Protein AF-A0A8H9GUF2-F1 (afdb_monomer)

Radius of gyration: 30.92 Å; Cα contacts (8 Å, |Δi|>4): 1050; chains: 1; bounding box: 76×95×94 Å

Secondary structure (DSSP, 8-state):
------------------------PPP------PPPP---EEEEEEEEEEEEEETTEEEEEEEE----TTPPP-EEEEEEEEEEEE-TTS-EEEEEEEEEEE-SSSPBSSEEEEE---TTS-SSSS-EEEEEEE-TT-PEEP---EEEE----SS-------TT--SSEEEE-TT---S------EE-S-B-TT-EEEEEEEEEE-S--SEEEEEEEEEEEEE-----S-EEEEEE--TBSTT-SBSEEEEEEE--SSS-EE-TT-EEEEE-TTPPP-SSTBTEEEPPP-EE-TT-EEEEEEEE-SBSBPPSSPPSEE--B---SSSEEEEEESSSSPP-STT-TTEEEEEEESS-TT---SSSSPBPPP-SSEEEEESS-TT---S-HHHHEEEEE--TT----TTSPPPPP-

Sequence (414 aa):
MTGKRWILILPALLLAACSTGQQATAPTPTSTTAPAPAASTRALGLYELSIQGSGAQASGRVTPAALRSQEIAGLTFTVTGVQVVTNGDGSRSYTAALNVTNTSGAAIGAPAIIPADIAGYTESGTYFRAGATTNQSGAPTSASGITLTQVTDSTYSMLFPVTGVSGADFAVPGGSSVTAVSAQGWRTPTLAAGATQAMSLGFTIPASNDAYRFSLVFGAFDKTPAVNHLVISQLYGAGGNAGATLTTDYVELFNPTNNVISTAGMSLQYASPAGAFTTNTGQFYSLTTASIAPGRFLLIRMPIGANGSTVTATPDQQGTLALGAANGKVALASNGTAVAGPTATNVIDFIGYGTGNNITFEGAAPAPAMSVTLADQRSPSPCTDTNNNSADLVSFTVTAGSARNSSSTPVACP

pLDDT: mean 70.02, std 26.36, range [25.67, 98.88]

Structure (mmCIF, N/CA/C/O backbone):
data_AF-A0A8H9GUF2-F1
#
_entry.id   AF-A0A8H9GUF2-F1
#
loop_
_atom_site.group_PDB
_atom_site.id
_atom_site.type_symbol
_atom_site.label_atom_id
_atom_site.label_alt_id
_atom_site.label_comp_id
_atom_site.label_asym_id
_atom_site.label_entity_id
_atom_site.label_seq_id
_atom_site.pdbx_PDB_ins_code
_atom_site.Cartn_x
_atom_site.Cartn_y
_atom_site.Cartn_z
_atom_site.occupancy
_atom_site.B_iso_or_equiv
_atom_site.auth_seq_id
_atom_site.auth_comp_id
_atom_site.auth_asym_id
_atom_site.auth_atom_id
_atom_site.pdbx_PDB_model_num
ATOM 1 N N . MET A 1 1 ? -18.208 -75.654 -40.744 1.00 39.34 1 MET A N 1
ATOM 2 C CA . MET A 1 1 ? -17.415 -75.214 -39.577 1.00 39.34 1 MET A CA 1
ATOM 3 C C . MET A 1 1 ? -17.936 -73.851 -39.146 1.00 39.34 1 MET A C 1
ATOM 5 O O . MET A 1 1 ? -18.377 -73.079 -39.983 1.00 39.34 1 MET A O 1
ATOM 9 N N . THR A 1 2 ? -18.040 -73.662 -37.840 1.00 45.12 2 THR A N 1
ATOM 10 C CA . THR A 1 2 ? -18.893 -72.727 -37.086 1.00 45.12 2 THR A CA 1
ATOM 11 C C . THR A 1 2 ? -18.781 -71.240 -37.453 1.00 45.12 2 THR A C 1
ATOM 13 O O . THR A 1 2 ? -17.718 -70.652 -37.286 1.00 45.12 2 THR A O 1
ATOM 16 N N . GLY A 1 3 ? -19.904 -70.610 -37.823 1.00 40.00 3 GLY A N 1
ATOM 17 C CA . GLY A 1 3 ? -20.055 -69.152 -37.919 1.00 40.00 3 GLY A CA 1
ATOM 18 C C . GLY A 1 3 ? -21.186 -68.661 -37.007 1.00 40.00 3 GLY A C 1
ATOM 19 O O . GLY A 1 3 ? -22.351 -68.977 -37.239 1.00 40.00 3 GLY A O 1
ATOM 20 N N . LYS A 1 4 ? -20.836 -67.935 -35.938 1.00 46.38 4 LYS A N 1
ATOM 21 C CA . LYS A 1 4 ? -21.766 -67.340 -34.959 1.00 46.38 4 LYS A CA 1
ATOM 22 C C . LYS A 1 4 ? -22.548 -66.171 -35.582 1.00 46.38 4 LYS A C 1
ATOM 24 O O . LYS A 1 4 ? -21.958 -65.307 -36.219 1.00 46.38 4 LYS A O 1
ATOM 29 N N . ARG A 1 5 ? -23.864 -66.137 -35.339 1.00 44.44 5 ARG A N 1
ATOM 30 C CA . ARG A 1 5 ? -24.819 -65.064 -35.686 1.00 44.44 5 ARG A CA 1
ATOM 31 C C . ARG A 1 5 ? -25.130 -64.194 -34.467 1.00 44.44 5 ARG A C 1
ATOM 33 O O . ARG A 1 5 ? -25.425 -64.773 -33.429 1.00 44.44 5 ARG A O 1
ATOM 40 N N . TRP A 1 6 ? -25.199 -62.873 -34.641 1.00 35.12 6 TRP A N 1
ATOM 41 C CA . TRP A 1 6 ? -25.937 -61.917 -33.787 1.00 35.12 6 TRP A CA 1
ATOM 42 C C . TRP A 1 6 ? -26.419 -60.776 -34.711 1.00 35.12 6 TRP A C 1
ATOM 44 O O . TRP A 1 6 ? -25.594 -60.077 -35.284 1.00 35.12 6 TRP A O 1
ATOM 54 N N . ILE A 1 7 ? -27.652 -60.825 -35.232 1.00 35.66 7 ILE A N 1
ATOM 55 C CA . ILE A 1 7 ? -28.887 -60.170 -34.739 1.00 35.66 7 ILE A CA 1
ATOM 56 C C . ILE A 1 7 ? -28.719 -58.647 -34.574 1.00 35.66 7 ILE A C 1
ATOM 58 O O . ILE A 1 7 ? -28.232 -58.173 -33.554 1.00 35.66 7 ILE A O 1
ATOM 62 N N . LEU A 1 8 ? -29.166 -57.898 -35.592 1.00 29.28 8 LEU A N 1
ATOM 63 C CA . LEU A 1 8 ? -29.329 -56.443 -35.580 1.00 29.28 8 LEU A CA 1
ATOM 64 C C . LEU A 1 8 ? -30.822 -56.146 -35.348 1.00 29.28 8 LEU A C 1
ATOM 66 O O . LEU A 1 8 ? -31.650 -56.477 -36.196 1.00 29.28 8 LEU A O 1
ATOM 70 N N . ILE A 1 9 ? -31.174 -55.580 -34.192 1.00 36.84 9 ILE A N 1
ATOM 71 C CA . ILE A 1 9 ? -32.544 -55.158 -33.860 1.00 36.84 9 ILE A CA 1
ATOM 72 C C . ILE A 1 9 ? -32.626 -53.645 -34.070 1.00 36.84 9 ILE A C 1
ATOM 74 O O . ILE A 1 9 ? -32.010 -52.881 -33.334 1.00 36.84 9 ILE A O 1
ATOM 78 N N . LEU A 1 10 ? -33.400 -53.222 -35.067 1.00 42.34 10 LEU A N 1
ATOM 79 C CA . LEU A 1 10 ? -33.947 -51.869 -35.170 1.00 42.34 10 LEU A CA 1
ATOM 80 C C . LEU A 1 10 ? -35.325 -51.854 -34.498 1.00 42.34 10 LEU A C 1
ATOM 82 O O . LEU A 1 10 ? -36.139 -52.725 -34.816 1.00 42.34 10 LEU A O 1
ATOM 86 N N . PRO A 1 11 ? -35.642 -50.839 -33.677 1.00 38.16 11 PRO A N 1
ATOM 87 C CA . PRO A 1 11 ? -37.032 -50.438 -33.544 1.00 38.16 11 PRO A CA 1
ATOM 88 C C . PRO A 1 11 ? -37.259 -48.945 -33.822 1.00 38.16 11 PRO A C 1
ATOM 90 O O . PRO A 1 11 ? -36.626 -48.060 -33.254 1.00 38.16 11 PRO A O 1
ATOM 93 N N . ALA A 1 12 ? -38.200 -48.747 -34.745 1.00 34.28 12 ALA A N 1
ATOM 94 C CA . ALA A 1 12 ? -39.229 -47.717 -34.855 1.00 34.28 12 ALA A CA 1
ATOM 95 C C . ALA A 1 12 ? -39.154 -46.482 -33.934 1.00 34.28 12 ALA A C 1
ATOM 97 O O . ALA A 1 12 ? -39.314 -46.560 -32.717 1.00 34.28 12 ALA A O 1
ATOM 98 N N . LEU A 1 13 ? -39.065 -45.317 -34.581 1.00 30.11 13 LEU A N 1
ATOM 99 C CA . LEU A 1 13 ? -39.275 -43.996 -34.000 1.00 30.11 13 LEU A CA 1
ATOM 1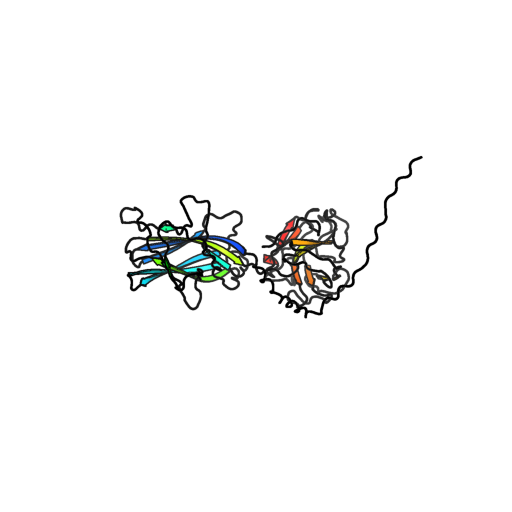00 C C . LEU A 1 13 ? -40.789 -43.732 -33.873 1.00 30.11 13 LEU A C 1
ATOM 102 O O . LEU A 1 13 ? -41.479 -43.558 -34.878 1.00 30.11 13 LEU A O 1
ATOM 106 N N . LEU A 1 14 ? -41.310 -43.724 -32.645 1.00 34.69 14 LEU A N 1
ATOM 107 C CA . LEU A 1 14 ? -42.679 -43.307 -32.333 1.00 34.69 14 LEU A CA 1
ATOM 108 C C . LEU A 1 14 ? -42.694 -41.780 -32.132 1.00 34.69 14 LEU A C 1
ATOM 110 O O . LEU A 1 14 ? -42.089 -41.275 -31.187 1.00 34.69 14 LEU A O 1
ATOM 114 N N . LEU A 1 15 ? -43.376 -41.039 -33.011 1.00 35.00 15 LEU A N 1
ATOM 115 C CA . LEU A 1 15 ? -43.678 -39.620 -32.801 1.00 35.00 15 LEU A CA 1
ATOM 116 C C . LEU A 1 15 ? -44.783 -39.496 -31.742 1.00 35.00 15 LEU A C 1
ATOM 118 O O . LEU A 1 15 ? -45.947 -39.776 -32.021 1.00 35.00 15 LEU A O 1
ATOM 122 N N . ALA A 1 16 ? -44.422 -39.044 -30.542 1.00 35.38 16 ALA A N 1
ATOM 123 C CA . ALA A 1 16 ? -45.368 -38.536 -29.558 1.00 35.38 16 ALA A CA 1
ATOM 124 C C . ALA A 1 16 ? -45.359 -37.003 -29.613 1.00 35.38 16 ALA A C 1
ATOM 126 O O . ALA A 1 16 ? -44.358 -36.359 -29.299 1.00 35.38 16 ALA A O 1
ATOM 127 N N . ALA A 1 17 ? -46.482 -36.428 -30.038 1.00 40.78 17 ALA A N 1
ATOM 128 C CA . ALA A 1 17 ? -46.759 -35.009 -29.893 1.00 40.78 17 ALA A CA 1
ATOM 129 C C . ALA A 1 17 ? -46.921 -34.678 -28.403 1.00 40.78 17 ALA A C 1
ATOM 131 O O . ALA A 1 17 ? -47.724 -35.311 -27.718 1.00 40.78 17 ALA A O 1
ATOM 132 N N . CYS A 1 18 ? -46.191 -33.674 -27.916 1.00 32.34 18 CYS A N 1
ATOM 133 C CA . CYS A 1 18 ? -46.447 -33.071 -26.614 1.00 32.34 18 CYS A CA 1
ATOM 134 C C . CYS A 1 18 ? -46.610 -31.558 -26.775 1.00 32.34 18 CYS A C 1
ATOM 136 O O . CYS A 1 18 ? -45.824 -30.883 -27.437 1.00 32.34 18 CYS A O 1
ATOM 138 N N . SER A 1 19 ? -47.709 -31.083 -26.203 1.00 36.25 19 SER A N 1
ATOM 139 C CA . SER A 1 19 ? -48.273 -29.742 -26.252 1.00 36.25 19 SER A CA 1
ATOM 140 C C . SER A 1 19 ? -47.326 -28.647 -25.768 1.00 36.25 19 SER A C 1
ATOM 142 O O . SER A 1 19 ? -46.618 -28.813 -24.776 1.00 36.25 19 SER A O 1
ATOM 144 N N . THR A 1 20 ? -47.421 -27.482 -26.406 1.00 39.22 20 THR A N 1
ATOM 145 C CA . THR A 1 20 ? -46.855 -26.205 -25.963 1.00 39.22 20 THR A CA 1
ATOM 146 C C . THR A 1 20 ? -47.461 -25.772 -24.624 1.00 39.22 20 THR A C 1
ATOM 148 O O . THR A 1 20 ? -48.470 -25.068 -24.582 1.00 39.22 20 THR A O 1
ATOM 151 N N . GLY A 1 21 ? -46.849 -26.199 -23.521 1.00 34.69 21 GLY A N 1
ATOM 152 C CA . GLY A 1 21 ? -47.001 -25.544 -22.227 1.00 34.69 21 GLY A CA 1
ATOM 153 C C . GLY A 1 21 ? -46.151 -24.278 -22.217 1.00 34.69 21 GLY A C 1
ATOM 154 O O . GLY A 1 21 ? -44.972 -24.329 -22.562 1.00 34.69 21 GLY A O 1
ATOM 155 N N . GLN A 1 22 ? -46.748 -23.139 -21.863 1.00 37.38 22 GLN A N 1
ATOM 156 C CA . GLN A 1 22 ? -46.011 -21.895 -21.670 1.00 37.38 22 GLN A CA 1
ATOM 157 C C . GLN A 1 22 ? -44.895 -22.112 -20.647 1.00 37.38 22 GLN A C 1
ATOM 159 O O . GLN A 1 22 ? -45.148 -22.348 -19.466 1.00 37.38 22 GLN A O 1
ATOM 164 N N . GLN A 1 23 ? -43.653 -22.040 -21.115 1.00 34.25 23 GLN A N 1
ATOM 165 C CA . GLN A 1 23 ? -42.491 -22.005 -20.251 1.00 34.25 23 GLN A CA 1
ATOM 166 C C . GLN A 1 23 ? -42.500 -20.641 -19.565 1.00 34.25 23 GLN A C 1
ATOM 168 O O . GLN A 1 23 ? -42.210 -19.623 -20.193 1.00 34.25 23 GLN A O 1
ATOM 173 N N . ALA A 1 24 ? -42.893 -20.615 -18.290 1.00 37.75 24 ALA A N 1
ATOM 174 C CA . ALA A 1 24 ? -42.679 -19.456 -17.443 1.00 37.75 24 ALA A CA 1
ATOM 175 C C . ALA A 1 24 ? -41.194 -19.092 -17.546 1.00 37.75 24 ALA A C 1
ATOM 177 O O . ALA A 1 24 ? -40.322 -19.897 -17.211 1.00 37.75 24 ALA A O 1
ATOM 178 N N . THR A 1 25 ? -40.908 -17.911 -18.088 1.00 36.44 25 THR A N 1
ATOM 179 C CA . THR A 1 25 ? -39.562 -17.348 -18.102 1.00 36.44 25 THR A CA 1
ATOM 180 C C . THR A 1 25 ? -39.060 -17.351 -16.670 1.00 36.44 25 THR A C 1
ATOM 182 O O . THR A 1 25 ? -39.672 -16.719 -15.805 1.00 36.44 25 THR A O 1
ATOM 185 N N . ALA A 1 26 ? -37.981 -18.095 -16.418 1.00 32.53 26 ALA A N 1
ATOM 186 C CA . ALA A 1 26 ? -37.286 -18.037 -15.145 1.00 32.53 26 ALA A CA 1
ATOM 187 C C . ALA A 1 26 ? -37.020 -16.556 -14.835 1.00 32.53 26 ALA A C 1
ATOM 189 O O . ALA A 1 26 ? -36.562 -15.842 -15.735 1.00 32.53 26 ALA A O 1
ATOM 190 N N . PRO A 1 27 ? -37.357 -16.066 -13.629 1.00 35.00 27 PRO A N 1
ATOM 191 C CA . PRO A 1 27 ? -37.075 -14.687 -13.280 1.00 35.00 27 PRO A CA 1
ATOM 192 C C . PRO A 1 27 ? -35.587 -14.445 -13.513 1.00 35.00 27 PRO A C 1
ATOM 194 O O . PRO A 1 27 ? -34.747 -15.213 -13.038 1.00 35.00 27 PRO A O 1
ATOM 197 N N . THR A 1 28 ? -35.275 -13.407 -14.290 1.00 33.94 28 THR A N 1
ATOM 198 C CA . THR A 1 28 ? -33.917 -12.887 -14.423 1.00 33.94 28 THR A CA 1
ATOM 199 C C . THR A 1 28 ? -33.347 -12.798 -13.013 1.00 33.94 28 THR A C 1
ATOM 201 O O . THR A 1 28 ? -34.001 -12.166 -12.176 1.00 33.94 28 THR A O 1
ATOM 204 N N . PRO A 1 29 ? -32.205 -13.438 -12.698 1.00 28.95 29 PRO A N 1
ATOM 205 C CA . PRO A 1 29 ? -31.601 -13.255 -11.395 1.00 28.95 29 PRO A CA 1
ATOM 206 C C . PRO A 1 29 ? -31.347 -11.758 -11.265 1.00 28.95 29 PRO A C 1
ATOM 208 O O . PRO A 1 29 ? -30.502 -11.194 -11.960 1.00 28.95 29 PRO A O 1
ATOM 211 N N . THR A 1 30 ? -32.141 -11.090 -10.428 1.00 29.34 30 THR A N 1
ATOM 212 C CA . THR A 1 30 ? -31.794 -9.771 -9.925 1.00 29.34 30 THR A CA 1
ATOM 213 C C . THR A 1 30 ? -30.392 -9.943 -9.393 1.00 29.34 30 THR A C 1
ATOM 215 O O . THR A 1 30 ? -30.192 -10.802 -8.531 1.00 29.34 30 THR A O 1
ATOM 218 N N . SER A 1 31 ? -29.425 -9.217 -9.957 1.00 32.78 31 SER A N 1
ATOM 219 C CA . SER A 1 31 ? -28.081 -9.197 -9.411 1.00 32.78 31 SER A CA 1
ATOM 220 C C . SER A 1 31 ? -28.237 -8.795 -7.953 1.00 32.78 31 SER A C 1
ATOM 222 O O . SER A 1 31 ? -28.467 -7.626 -7.640 1.00 32.78 31 SER A O 1
ATOM 224 N N . THR A 1 32 ? -28.190 -9.770 -7.051 1.00 30.00 32 THR A N 1
ATOM 225 C CA . THR A 1 32 ? -27.888 -9.503 -5.663 1.00 30.00 32 THR A CA 1
ATOM 226 C C . THR A 1 32 ? -26.489 -8.946 -5.752 1.00 30.00 32 THR A C 1
ATOM 228 O O . THR A 1 32 ? -25.543 -9.702 -5.977 1.00 30.00 32 THR A O 1
ATOM 231 N N . THR A 1 33 ? -26.378 -7.618 -5.741 1.00 31.41 33 THR A N 1
ATOM 232 C CA . THR A 1 33 ? -25.111 -6.927 -5.575 1.00 31.41 33 THR A CA 1
ATOM 233 C C . THR A 1 33 ? -24.428 -7.666 -4.443 1.00 31.41 33 THR A C 1
ATOM 235 O O . THR A 1 33 ? -24.959 -7.689 -3.329 1.00 31.41 33 THR A O 1
ATOM 238 N N . ALA A 1 34 ? -23.355 -8.396 -4.761 1.00 27.44 34 ALA A N 1
ATOM 239 C CA . ALA A 1 34 ? -22.591 -9.091 -3.744 1.00 27.44 34 ALA A CA 1
ATOM 240 C C . ALA A 1 34 ? -22.323 -8.054 -2.646 1.00 27.44 34 ALA A C 1
ATOM 242 O O . ALA A 1 34 ? -22.000 -6.910 -2.997 1.00 27.44 34 ALA A O 1
ATOM 243 N N . PRO A 1 35 ? -22.545 -8.382 -1.359 1.00 27.12 35 PRO A N 1
ATOM 244 C CA . PRO A 1 35 ? -22.293 -7.433 -0.288 1.00 27.12 35 PRO A CA 1
ATOM 245 C C . PRO A 1 35 ? -20.912 -6.828 -0.525 1.00 27.12 35 PRO A C 1
ATOM 247 O O . PRO A 1 35 ? -19.965 -7.577 -0.779 1.00 27.12 35 PRO A O 1
ATOM 250 N N . ALA A 1 36 ? -20.816 -5.495 -0.530 1.00 30.39 36 ALA A N 1
ATOM 251 C CA . ALA A 1 36 ? -19.528 -4.826 -0.660 1.00 30.39 36 ALA A CA 1
ATOM 252 C C . ALA A 1 36 ? -18.542 -5.506 0.309 1.00 30.39 36 ALA A C 1
ATOM 254 O O . ALA A 1 36 ? -18.935 -5.738 1.461 1.00 30.39 36 ALA A O 1
ATOM 255 N N . PRO A 1 37 ? -17.329 -5.886 -0.139 1.00 35.22 37 PRO A N 1
ATOM 256 C CA . PRO A 1 37 ? -16.415 -6.648 0.694 1.00 35.22 37 PRO A CA 1
ATOM 257 C C . PRO A 1 37 ? -16.251 -5.955 2.046 1.00 35.22 37 PRO A C 1
ATOM 259 O O . PRO A 1 37 ? -16.090 -4.731 2.128 1.00 35.22 37 PRO A O 1
ATOM 262 N N . ALA A 1 38 ? -16.370 -6.732 3.121 1.00 33.88 38 ALA A N 1
ATOM 263 C CA . ALA A 1 38 ? -16.112 -6.233 4.457 1.00 33.88 38 ALA A CA 1
ATOM 264 C C . ALA A 1 38 ? -14.649 -5.787 4.484 1.00 33.88 38 ALA A C 1
ATOM 266 O O . ALA A 1 38 ? -13.768 -6.618 4.337 1.00 33.88 38 ALA A O 1
ATOM 267 N N . ALA A 1 39 ? -14.393 -4.479 4.557 1.00 37.12 39 ALA A N 1
ATOM 268 C CA . ALA A 1 39 ? -13.012 -4.019 4.497 1.00 37.12 39 ALA A CA 1
ATOM 269 C C . ALA A 1 39 ? -12.177 -4.608 5.643 1.00 37.12 39 ALA A C 1
ATOM 271 O O . ALA A 1 39 ? -12.677 -4.711 6.770 1.00 37.12 39 ALA A O 1
ATOM 272 N N . SER A 1 40 ? -10.926 -4.937 5.318 1.00 41.59 40 SER A N 1
ATOM 273 C CA . SER A 1 40 ? -9.890 -5.418 6.226 1.00 41.59 40 SER A CA 1
ATOM 274 C C . SER A 1 40 ? -9.897 -4.685 7.567 1.00 41.59 40 SER A C 1
ATOM 276 O O . SER A 1 40 ? -9.898 -3.450 7.619 1.00 41.59 40 SER A O 1
ATOM 278 N N . THR A 1 41 ? -9.876 -5.454 8.656 1.00 44.75 41 THR A N 1
ATOM 279 C CA . THR A 1 41 ? -9.704 -4.941 10.017 1.00 44.75 41 THR A CA 1
ATOM 280 C C . THR A 1 41 ? -8.283 -5.198 10.503 1.00 44.75 41 THR A C 1
ATOM 282 O O . THR A 1 41 ? -7.913 -6.355 10.707 1.00 44.75 41 THR A O 1
ATOM 285 N N . ARG A 1 42 ? -7.495 -4.147 10.743 1.00 53.28 42 ARG A N 1
ATOM 286 C CA . ARG A 1 42 ? -6.189 -4.258 11.412 1.00 53.28 42 ARG A CA 1
ATOM 287 C C . ARG A 1 42 ? -6.369 -4.063 12.919 1.00 53.28 42 ARG A C 1
ATOM 289 O O . ARG A 1 42 ? -7.145 -3.219 13.351 1.00 53.28 42 ARG A O 1
ATOM 296 N N . ALA A 1 43 ? -5.686 -4.872 13.731 1.00 54.09 43 ALA A N 1
ATOM 297 C CA . ALA A 1 43 ? -5.734 -4.769 15.190 1.00 54.09 43 ALA A CA 1
ATOM 298 C C . ALA A 1 43 ? -4.772 -3.677 15.690 1.00 54.09 43 ALA A C 1
ATOM 300 O O . ALA A 1 43 ? -3.570 -3.722 15.427 1.00 54.09 43 ALA A O 1
ATOM 301 N N . LEU A 1 44 ? -5.307 -2.709 16.431 1.00 55.53 44 LEU A N 1
ATOM 302 C CA . LEU A 1 44 ? -4.584 -1.579 17.029 1.00 55.53 44 LEU A CA 1
ATOM 303 C C . LEU A 1 44 ? -4.186 -1.824 18.494 1.00 55.53 44 LEU A C 1
ATOM 305 O O . LEU A 1 44 ? -3.611 -0.948 19.137 1.00 55.53 44 LEU A O 1
ATOM 309 N N . GLY A 1 45 ? -4.543 -2.984 19.042 1.00 58.88 45 GLY A N 1
ATOM 310 C CA . GLY A 1 45 ? -4.184 -3.392 20.395 1.00 58.88 45 GLY A CA 1
ATOM 311 C C . GLY A 1 45 ? -5.368 -3.769 21.268 1.00 58.88 45 GLY A C 1
ATOM 312 O O . GLY A 1 45 ? -6.534 -3.526 20.941 1.00 58.88 45 GLY A O 1
ATOM 313 N N . LEU A 1 46 ? -5.025 -4.364 22.403 1.00 59.09 46 LEU A N 1
ATOM 314 C CA . LEU A 1 46 ? -5.948 -4.771 23.445 1.00 59.09 46 LEU A CA 1
ATOM 315 C C . LEU A 1 46 ? -5.796 -3.867 24.671 1.00 59.09 46 LEU A C 1
ATOM 317 O O . LEU A 1 46 ? -4.686 -3.592 25.132 1.00 59.09 46 LEU A O 1
ATOM 321 N N . TYR A 1 47 ? -6.922 -3.432 25.222 1.00 69.62 47 TYR A N 1
ATOM 322 C CA . TYR A 1 47 ? -6.972 -2.469 26.314 1.00 69.62 47 TYR A CA 1
ATOM 323 C C . TYR A 1 47 ? -7.927 -2.937 27.409 1.00 69.62 47 TYR A C 1
ATOM 325 O O . TYR A 1 47 ? -8.902 -3.639 27.146 1.00 69.62 47 TYR A O 1
ATOM 333 N N . GLU A 1 48 ? -7.659 -2.516 28.640 1.00 72.25 48 GLU A N 1
ATOM 334 C CA . GLU A 1 48 ? -8.525 -2.715 29.797 1.00 72.25 48 GLU A CA 1
ATOM 335 C C . GLU A 1 48 ? -8.918 -1.354 30.378 1.00 72.25 48 GLU A C 1
ATOM 337 O O . GLU A 1 48 ? -8.059 -0.588 30.815 1.00 72.25 48 GLU A O 1
ATOM 342 N N . LEU A 1 49 ? -10.216 -1.048 30.393 1.00 72.88 49 LEU A N 1
ATOM 343 C CA . LEU A 1 49 ? -10.778 0.052 31.172 1.00 72.88 49 LEU A CA 1
ATOM 344 C C . LEU A 1 49 ? -11.094 -0.453 32.577 1.00 72.88 49 LEU A C 1
ATOM 346 O O . LEU A 1 49 ? -11.994 -1.269 32.732 1.00 72.88 49 LEU A O 1
ATOM 350 N N . SER A 1 50 ? -10.422 0.097 33.585 1.00 72.19 50 SER A N 1
ATOM 351 C CA . SER A 1 50 ? -10.719 -0.110 35.001 1.00 72.19 50 SER A CA 1
ATOM 352 C C . SER A 1 50 ? -11.404 1.124 35.584 1.00 72.19 50 SER A C 1
ATOM 354 O O . SER A 1 50 ? -10.834 2.214 35.559 1.00 72.19 50 SER A O 1
ATOM 356 N N . ILE A 1 51 ? -12.578 0.963 36.187 1.00 67.56 51 ILE A N 1
ATOM 357 C CA . ILE A 1 51 ? -13.286 1.995 36.951 1.00 67.56 51 ILE A CA 1
ATOM 358 C C . ILE A 1 51 ? -13.433 1.537 38.389 1.00 67.56 51 ILE A C 1
ATOM 360 O O . ILE A 1 51 ? -13.748 0.385 38.655 1.00 67.56 51 ILE A O 1
ATOM 364 N N . GLN A 1 52 ? -13.174 2.433 39.328 1.00 68.88 52 GLN A N 1
ATOM 365 C CA . GLN A 1 52 ? -13.238 2.135 40.747 1.00 68.88 52 GLN A CA 1
ATOM 366 C C . GLN A 1 52 ? -13.824 3.304 41.521 1.00 68.88 52 GLN A C 1
ATOM 368 O O . GLN A 1 52 ? -13.587 4.467 41.177 1.00 68.88 52 GLN A O 1
ATOM 373 N N . GLY A 1 53 ? -14.536 3.000 42.597 1.00 66.56 53 GLY A N 1
ATOM 374 C CA . GLY A 1 53 ? -15.109 4.032 43.442 1.00 66.56 53 GLY A CA 1
ATOM 375 C C . GLY A 1 53 ? -15.899 3.495 44.622 1.00 66.56 53 GLY A C 1
ATOM 376 O O . GLY A 1 53 ? -15.919 2.297 44.894 1.00 66.56 53 GLY A O 1
ATOM 377 N N . SER A 1 54 ? -16.547 4.415 45.326 1.00 63.09 54 SER A N 1
ATOM 378 C CA . SER A 1 54 ? -17.477 4.141 46.418 1.00 63.09 54 SER A CA 1
ATOM 379 C C . SER A 1 54 ? -18.557 5.221 46.422 1.00 63.09 54 SER A C 1
ATOM 381 O O . SER A 1 54 ? -18.284 6.402 46.190 1.00 63.09 54 SER A O 1
ATOM 383 N N . GLY A 1 55 ? -19.816 4.841 46.643 1.00 61.47 55 GLY A N 1
ATOM 384 C CA . GLY A 1 55 ? -20.902 5.821 46.592 1.00 61.47 55 GLY A CA 1
ATOM 385 C C . GLY A 1 55 ? -21.017 6.509 45.217 1.00 61.47 55 GLY A C 1
ATOM 386 O O . GLY A 1 55 ? -20.966 5.864 44.167 1.00 61.47 55 GLY A O 1
ATOM 387 N N . ALA A 1 56 ? -21.142 7.840 45.239 1.00 62.16 56 ALA A N 1
ATOM 388 C CA . ALA A 1 56 ? -21.169 8.705 44.053 1.00 62.16 56 ALA A CA 1
ATOM 389 C C . ALA A 1 56 ? -19.770 9.108 43.534 1.00 62.16 56 ALA A C 1
ATOM 391 O O . ALA A 1 56 ? -19.667 9.832 42.548 1.00 62.16 56 ALA A O 1
ATOM 392 N N . GLN A 1 57 ? -18.692 8.679 44.197 1.00 66.56 57 GLN A N 1
ATOM 393 C CA . GLN A 1 57 ? -17.317 8.984 43.797 1.00 66.56 57 GLN A CA 1
ATOM 394 C C . GLN A 1 57 ? -16.792 7.848 42.910 1.00 66.56 57 GLN A C 1
ATOM 396 O O . GLN A 1 57 ? -16.851 6.682 43.307 1.00 66.56 57 GLN A O 1
ATOM 401 N N . ALA A 1 58 ? -16.279 8.178 41.722 1.00 68.38 58 ALA A N 1
ATOM 402 C CA . ALA A 1 58 ? -15.723 7.219 40.767 1.00 68.38 58 ALA A CA 1
ATOM 403 C C . ALA A 1 58 ? -14.481 7.782 40.067 1.00 68.38 58 ALA A C 1
ATOM 405 O O . ALA A 1 58 ? -14.378 8.977 39.804 1.00 68.38 58 ALA A O 1
ATOM 406 N N . SER A 1 59 ? -13.548 6.900 39.727 1.00 75.25 59 SER A N 1
ATOM 407 C CA . SER A 1 59 ? -12.359 7.198 38.925 1.00 75.25 59 SER A CA 1
ATOM 408 C C . SER A 1 59 ? -12.143 6.087 37.909 1.00 75.25 59 SER A C 1
ATOM 410 O O . SER A 1 59 ? -12.488 4.938 38.177 1.00 75.25 59 SER A O 1
ATOM 412 N N . GLY A 1 60 ? -11.578 6.415 36.748 1.00 73.81 60 GLY A N 1
ATOM 413 C CA . GLY A 1 60 ? -11.316 5.452 35.684 1.00 73.81 60 GLY A CA 1
ATOM 414 C C . GLY A 1 60 ? -9.890 5.549 35.163 1.00 73.81 60 GLY A C 1
ATOM 415 O O . GLY A 1 60 ? -9.271 6.610 35.205 1.00 73.81 60 GLY A O 1
ATOM 416 N N . ARG A 1 61 ? -9.372 4.439 34.648 1.00 77.62 61 ARG A N 1
ATOM 417 C CA . ARG A 1 61 ? -8.092 4.364 33.944 1.00 77.62 61 ARG A CA 1
ATOM 418 C C . ARG A 1 61 ? -8.187 3.331 32.833 1.00 77.62 61 ARG A C 1
ATOM 420 O O . ARG A 1 61 ? -8.764 2.272 33.043 1.00 77.62 61 ARG A O 1
ATOM 427 N N . VAL A 1 62 ? -7.566 3.611 31.691 1.00 75.38 62 VAL A N 1
ATOM 428 C CA . VAL A 1 62 ? -7.339 2.607 30.646 1.00 75.38 62 VAL A CA 1
ATOM 429 C C . VAL A 1 62 ? -5.871 2.198 30.649 1.00 75.38 62 VAL A C 1
ATOM 431 O O . VAL A 1 62 ? -4.984 3.051 30.726 1.00 75.38 62 VAL A O 1
ATOM 434 N N . THR A 1 63 ? -5.610 0.899 30.579 1.00 75.88 63 THR A N 1
ATOM 435 C CA . THR A 1 63 ? -4.266 0.328 30.449 1.00 75.88 63 THR A CA 1
ATOM 436 C C . THR A 1 63 ? -4.174 -0.583 29.237 1.00 75.88 63 THR A C 1
ATOM 438 O O . THR A 1 63 ? -5.132 -1.305 28.972 1.00 75.88 63 THR A O 1
ATOM 441 N N . PRO A 1 64 ? -3.035 -0.613 28.523 1.00 62.25 64 PRO A N 1
ATOM 442 C CA . PRO A 1 64 ? -2.758 -1.701 27.593 1.00 62.25 64 PRO A CA 1
ATOM 443 C C . PRO A 1 64 ? -2.824 -3.042 28.335 1.00 62.25 64 PRO A C 1
ATOM 445 O O . PRO A 1 64 ? -2.249 -3.175 29.419 1.00 62.25 64 PRO A O 1
ATOM 448 N N . ALA A 1 65 ? -3.533 -4.012 27.767 1.00 60.12 65 ALA A N 1
ATOM 449 C CA . ALA A 1 65 ? -3.489 -5.397 28.219 1.00 60.12 65 ALA A CA 1
ATOM 450 C C . ALA A 1 65 ? -2.258 -6.101 27.614 1.00 60.12 65 ALA A C 1
ATOM 452 O O . ALA A 1 65 ? -1.521 -5.507 26.824 1.00 60.12 65 ALA A O 1
ATOM 453 N N . ALA A 1 66 ? -1.991 -7.354 27.998 1.00 54.19 66 ALA A N 1
ATOM 454 C CA . ALA A 1 66 ? -0.875 -8.116 27.434 1.00 54.19 66 ALA A CA 1
ATOM 455 C C . ALA A 1 66 ? -1.016 -8.216 25.902 1.00 54.19 66 ALA A C 1
ATOM 457 O O . ALA A 1 66 ? -1.928 -8.877 25.406 1.00 54.19 66 ALA A O 1
ATOM 458 N N . LEU A 1 67 ? -0.122 -7.535 25.178 1.00 44.12 67 LEU A N 1
ATOM 459 C CA . LEU A 1 67 ? -0.176 -7.425 23.722 1.00 44.12 67 LEU A CA 1
ATOM 460 C C . LEU A 1 67 ? 0.211 -8.746 23.048 1.00 44.12 67 LEU A C 1
ATOM 462 O O . LEU A 1 67 ? 1.141 -9.433 23.483 1.00 44.12 67 LEU A O 1
ATOM 466 N N . ARG A 1 68 ? -0.456 -9.082 21.941 1.00 44.78 68 ARG A N 1
ATOM 467 C CA . ARG A 1 68 ? -0.005 -10.156 21.034 1.00 44.78 68 ARG A CA 1
ATOM 468 C C . ARG A 1 68 ? 1.056 -9.633 20.063 1.00 44.78 68 ARG A C 1
ATOM 470 O O . ARG A 1 68 ? 1.089 -8.452 19.746 1.00 44.78 68 ARG A O 1
ATOM 477 N N . SER A 1 69 ? 1.865 -10.527 19.489 1.00 33.03 69 SER A N 1
ATOM 478 C CA . SER A 1 69 ? 2.900 -10.171 18.497 1.00 33.03 69 SER A CA 1
ATOM 479 C C . SER A 1 69 ? 2.365 -9.554 17.192 1.00 33.03 69 SER A C 1
ATOM 481 O O . SER A 1 69 ? 3.156 -9.126 16.360 1.00 33.03 69 SER A O 1
ATOM 483 N N . GLN A 1 70 ? 1.044 -9.550 16.986 1.00 36.31 70 GLN A N 1
ATOM 484 C CA . GLN A 1 70 ? 0.355 -9.000 15.810 1.00 36.31 70 GLN A CA 1
ATOM 485 C C . GLN A 1 70 ? -0.367 -7.669 16.098 1.00 36.31 70 GLN A C 1
ATOM 487 O O . GLN A 1 70 ? -0.913 -7.068 15.178 1.00 36.31 70 GLN A O 1
ATOM 492 N N . GLU A 1 71 ? -0.398 -7.214 17.354 1.00 43.62 71 GLU A N 1
ATOM 493 C CA . GLU A 1 71 ? -1.048 -5.964 17.755 1.00 43.62 71 GLU A CA 1
ATOM 494 C C . GLU A 1 71 ? -0.067 -4.792 17.648 1.00 43.62 71 GLU A C 1
ATOM 496 O O . GLU A 1 71 ? 1.029 -4.832 18.207 1.00 43.62 71 GLU A O 1
ATOM 501 N N . ILE A 1 72 ? -0.455 -3.739 16.927 1.00 50.94 72 ILE A N 1
ATOM 502 C CA . ILE A 1 72 ? 0.380 -2.548 16.726 1.00 50.94 72 ILE A CA 1
ATOM 503 C C . ILE A 1 72 ? -0.078 -1.459 17.692 1.00 50.94 72 ILE A C 1
ATOM 505 O O . ILE A 1 72 ? -1.246 -1.091 17.675 1.00 50.94 72 ILE A O 1
ATOM 509 N N . ALA A 1 73 ? 0.832 -0.892 18.489 1.00 57.19 73 ALA A N 1
ATOM 510 C CA . ALA A 1 73 ? 0.518 0.266 19.325 1.00 57.19 73 ALA A CA 1
ATOM 511 C C . ALA A 1 73 ? 0.138 1.472 18.445 1.00 57.19 73 ALA A C 1
ATOM 513 O O . ALA A 1 73 ? 0.950 1.939 17.649 1.00 57.19 73 ALA A O 1
ATOM 514 N N . GLY A 1 74 ? -1.089 1.984 18.582 1.00 65.31 74 GLY A N 1
ATOM 515 C CA . GLY A 1 74 ? -1.555 3.094 17.739 1.00 65.31 74 GLY A CA 1
ATOM 516 C C . GLY A 1 74 ? -2.521 4.078 18.388 1.00 65.31 74 GLY A C 1
ATOM 517 O O . GLY A 1 74 ? -2.684 5.182 17.872 1.00 65.31 74 GLY A O 1
ATOM 518 N N . LEU A 1 75 ? -3.123 3.718 19.522 1.00 74.38 75 LEU A N 1
ATOM 519 C CA . LEU A 1 75 ? -4.029 4.585 20.269 1.00 74.38 75 LEU A CA 1
ATOM 520 C C . LEU A 1 75 ? -3.582 4.721 21.724 1.00 74.38 75 LEU A C 1
ATOM 522 O O . LEU A 1 75 ? -3.179 3.742 22.362 1.00 74.38 75 LEU A O 1
ATOM 526 N N . THR A 1 76 ? -3.734 5.923 22.269 1.00 83.31 76 THR A N 1
ATOM 527 C CA . THR A 1 76 ? -3.711 6.166 23.711 1.00 83.31 76 THR A CA 1
ATOM 528 C C . THR A 1 76 ? -5.092 6.597 24.180 1.00 83.31 76 THR A C 1
ATOM 530 O O . THR A 1 76 ? -5.815 7.309 23.486 1.00 83.31 76 THR A O 1
ATOM 533 N N . PHE A 1 77 ? -5.471 6.137 25.370 1.00 82.62 77 PHE A N 1
ATOM 534 C CA . PHE A 1 77 ? -6.766 6.412 25.978 1.00 82.62 77 PHE A CA 1
ATOM 535 C C . PHE A 1 77 ? -6.542 7.158 27.288 1.00 82.62 77 PHE A C 1
ATOM 537 O O . PHE A 1 77 ? -5.877 6.649 28.191 1.00 82.62 77 PHE A O 1
ATOM 544 N N . THR A 1 78 ? -7.110 8.353 27.402 1.00 85.19 78 THR A N 1
ATOM 545 C CA . THR A 1 78 ? -7.031 9.180 28.610 1.00 85.19 78 THR A CA 1
ATOM 546 C C . THR A 1 78 ? -8.428 9.382 29.167 1.00 85.19 78 THR A C 1
ATOM 548 O O . THR A 1 78 ? -9.251 10.014 28.516 1.00 85.19 78 THR A O 1
ATOM 551 N N . VAL A 1 79 ? -8.708 8.875 30.368 1.00 84.19 79 VAL A N 1
ATOM 552 C CA . VAL A 1 79 ? -9.991 9.125 31.043 1.00 84.19 79 VAL A CA 1
ATOM 553 C C . VAL A 1 79 ? -10.016 10.576 31.522 1.00 84.19 79 VAL A C 1
ATOM 555 O O . VAL A 1 79 ? -9.165 10.981 32.310 1.00 84.19 79 VAL A O 1
ATOM 558 N N . THR A 1 80 ? -10.972 11.362 31.032 1.00 83.06 80 THR A N 1
ATOM 559 C CA . THR A 1 80 ? -11.124 12.790 31.360 1.00 83.06 80 THR A CA 1
ATOM 560 C C . THR A 1 80 ? -12.124 13.027 32.489 1.00 83.06 80 THR A C 1
ATOM 562 O O . THR A 1 80 ? -12.068 14.056 33.157 1.00 83.06 80 THR A O 1
ATOM 565 N N . GLY A 1 81 ? -13.003 12.059 32.751 1.00 82.31 81 GLY A N 1
ATOM 566 C CA . GLY A 1 81 ? -13.911 12.074 33.890 1.00 82.31 81 GLY A CA 1
ATOM 567 C C . GLY A 1 81 ? -14.769 10.817 33.949 1.00 82.31 81 GLY A C 1
ATOM 568 O O . GLY A 1 81 ? -14.916 10.113 32.955 1.00 82.31 81 GLY A O 1
ATOM 569 N N . VAL A 1 82 ? -15.347 10.539 35.115 1.00 75.88 82 VAL A N 1
ATOM 570 C CA . VAL A 1 82 ? -16.381 9.511 35.278 1.00 75.88 82 VAL A CA 1
ATOM 571 C C . VAL A 1 82 ? -17.592 10.169 35.921 1.00 75.88 82 VAL A C 1
ATOM 573 O O . VAL A 1 82 ? -17.503 10.679 37.035 1.00 75.88 82 VAL A O 1
ATOM 576 N N . GLN A 1 83 ? -18.706 10.195 35.200 1.00 79.00 83 GLN A N 1
ATOM 577 C CA . GLN A 1 83 ? -19.991 10.663 35.705 1.00 79.00 83 GLN A CA 1
ATOM 578 C C . GLN A 1 83 ? -20.733 9.507 36.364 1.00 79.00 83 GLN A C 1
ATOM 580 O O . GLN A 1 83 ? -20.662 8.379 35.882 1.00 79.00 83 GLN A O 1
ATOM 585 N N . VAL A 1 84 ? -21.446 9.796 37.452 1.00 74.50 84 VAL A N 1
ATOM 586 C CA . VAL A 1 84 ? -22.257 8.820 38.186 1.00 74.50 84 VAL A CA 1
ATOM 587 C C . VAL A 1 84 ? -23.663 9.376 38.341 1.00 74.50 84 VAL A C 1
ATOM 589 O O . VAL A 1 84 ? -23.845 10.453 38.906 1.00 74.50 84 VAL A O 1
ATOM 592 N N . VAL A 1 85 ? -24.661 8.639 37.867 1.00 75.38 85 VAL A N 1
ATOM 593 C CA . VAL A 1 85 ? -26.080 8.975 38.004 1.00 75.38 85 VAL A CA 1
ATOM 594 C C . VAL A 1 85 ? -26.747 7.890 38.832 1.00 75.38 85 VAL A C 1
ATOM 596 O O . VAL A 1 85 ? -26.604 6.711 38.533 1.00 75.38 85 VAL A O 1
ATOM 599 N N . THR A 1 86 ? -27.465 8.275 39.886 1.00 74.75 86 THR A N 1
ATOM 600 C CA . THR A 1 86 ? -28.327 7.336 40.619 1.00 74.75 86 THR A CA 1
ATOM 601 C C . THR A 1 86 ? -29.697 7.328 39.955 1.00 74.75 86 THR A C 1
ATOM 603 O O . THR A 1 86 ? -30.332 8.375 39.834 1.00 74.75 86 THR A O 1
ATOM 606 N N . ASN A 1 87 ? -30.127 6.158 39.502 1.00 72.25 87 ASN A N 1
ATOM 607 C CA . ASN A 1 87 ? -31.398 5.946 38.829 1.00 72.25 87 ASN A CA 1
ATOM 608 C C . ASN A 1 87 ? -32.541 5.848 39.855 1.00 72.25 87 ASN A C 1
ATOM 610 O O . ASN A 1 87 ? -32.317 5.641 41.050 1.00 72.25 87 ASN A O 1
ATOM 614 N N . GLY A 1 88 ? -33.786 5.987 39.393 1.00 70.06 88 GLY A N 1
ATOM 615 C CA . GLY A 1 88 ? -34.973 5.972 40.262 1.00 70.06 88 GLY A CA 1
ATOM 616 C C . GLY A 1 88 ? -35.208 4.652 41.011 1.00 70.06 88 GLY A C 1
ATOM 617 O O . GLY A 1 88 ? -35.902 4.646 42.022 1.00 70.06 88 GLY A O 1
ATOM 618 N N . ASP A 1 89 ? -34.606 3.555 40.548 1.00 66.56 89 ASP A N 1
ATOM 619 C CA . ASP A 1 89 ? -34.623 2.227 41.178 1.00 66.56 89 ASP A CA 1
ATOM 620 C C . ASP A 1 89 ? -33.457 2.003 42.167 1.00 66.56 89 ASP A C 1
ATOM 622 O O . ASP A 1 89 ? -33.297 0.916 42.720 1.00 66.56 89 ASP A O 1
ATOM 626 N N . GLY A 1 90 ? -32.630 3.030 42.392 1.00 64.81 90 GLY A N 1
ATOM 627 C CA . GLY A 1 90 ? -31.448 2.985 43.249 1.00 64.81 90 GLY A CA 1
ATOM 628 C C . GLY A 1 90 ? -30.186 2.448 42.570 1.00 64.81 90 GLY A C 1
ATOM 629 O O . GLY A 1 90 ? -29.111 2.549 43.165 1.00 64.81 90 GLY A O 1
ATOM 630 N N . SER A 1 91 ? -30.274 1.906 41.351 1.00 64.12 91 SER A N 1
ATOM 631 C CA . SER A 1 91 ? -29.097 1.523 40.563 1.00 64.12 91 SER A CA 1
ATOM 632 C C . SER A 1 91 ? -28.253 2.751 40.203 1.00 64.12 91 SER A C 1
ATOM 634 O O . SER A 1 91 ? -28.707 3.895 40.297 1.00 64.12 91 SER A O 1
ATOM 636 N N . ARG A 1 92 ? -26.989 2.543 39.833 1.00 64.94 92 ARG A N 1
ATOM 637 C CA . ARG A 1 92 ? -26.072 3.624 39.458 1.00 64.94 92 ARG A CA 1
ATOM 638 C C . ARG A 1 92 ? -25.508 3.424 38.067 1.00 64.94 92 ARG A C 1
ATOM 640 O O . ARG A 1 92 ? -24.827 2.432 37.824 1.00 64.94 92 ARG A O 1
ATOM 647 N N . SER A 1 93 ? -25.741 4.403 37.204 1.00 69.75 93 SER A N 1
ATOM 648 C CA . SER A 1 93 ? -25.167 4.510 35.865 1.00 69.75 93 SER A CA 1
ATOM 649 C C . SER A 1 93 ? -23.842 5.265 35.934 1.00 69.75 93 SER A C 1
ATOM 651 O O . SER A 1 93 ? -23.779 6.379 36.453 1.00 69.75 93 SER A O 1
ATOM 653 N N . TYR A 1 94 ? -22.789 4.675 35.393 1.00 68.12 94 TYR A N 1
ATOM 654 C CA . TYR A 1 94 ? -21.455 5.245 35.283 1.00 68.12 94 TYR A CA 1
ATOM 655 C C . TYR A 1 94 ? -21.156 5.551 33.829 1.00 68.12 94 TYR A C 1
ATOM 657 O O . TYR A 1 94 ? -21.315 4.675 32.984 1.00 68.12 94 TYR A O 1
ATOM 665 N N . THR A 1 95 ? -20.647 6.748 33.554 1.00 71.50 95 THR A N 1
ATOM 666 C CA . THR A 1 95 ? -20.201 7.154 32.219 1.00 71.50 95 THR A CA 1
ATOM 667 C C . THR A 1 95 ? -18.773 7.666 32.301 1.00 71.50 95 THR A C 1
ATOM 669 O O . THR A 1 95 ? -18.532 8.766 32.795 1.00 71.50 95 THR A O 1
ATOM 672 N N . ALA A 1 96 ? -17.809 6.883 31.824 1.00 72.38 96 ALA A N 1
ATOM 673 C CA . ALA A 1 96 ? -16.432 7.334 31.677 1.00 72.38 96 ALA A CA 1
ATOM 674 C C . ALA A 1 96 ? -16.266 8.089 30.359 1.00 72.38 96 ALA A C 1
ATOM 676 O O . ALA A 1 96 ? -16.454 7.508 29.296 1.00 72.38 96 ALA A O 1
ATOM 677 N N . ALA A 1 97 ? -15.885 9.359 30.434 1.00 78.88 97 ALA A N 1
ATOM 678 C CA . ALA A 1 97 ? -15.436 10.140 29.293 1.00 78.88 97 ALA A CA 1
ATOM 679 C C . ALA A 1 97 ? -13.948 9.862 29.047 1.00 78.88 97 ALA A C 1
ATOM 681 O O . ALA A 1 97 ? -13.144 9.843 29.985 1.00 78.88 97 ALA A O 1
ATOM 682 N N . LEU A 1 98 ? -13.574 9.639 27.791 1.00 78.94 98 LEU A N 1
ATOM 683 C CA . LEU A 1 98 ? -12.204 9.376 27.378 1.00 78.94 98 LEU A CA 1
ATOM 684 C C . LEU A 1 98 ? -11.823 10.238 26.180 1.00 78.94 98 LEU A C 1
ATOM 686 O O . LEU A 1 98 ? -12.625 10.474 25.285 1.00 78.94 98 LEU A O 1
ATOM 690 N N . ASN A 1 99 ? -10.560 10.632 26.138 1.00 83.69 99 ASN A N 1
ATOM 691 C CA . ASN A 1 99 ? -9.896 11.111 24.940 1.00 83.69 99 ASN A CA 1
ATOM 692 C C . ASN A 1 99 ? -9.104 9.956 24.328 1.00 83.69 99 ASN A C 1
ATOM 694 O O . ASN A 1 99 ? -8.254 9.364 24.997 1.00 83.69 99 ASN A O 1
ATOM 698 N N . VAL A 1 100 ? -9.383 9.653 23.065 1.00 81.94 100 VAL A N 1
ATOM 699 C CA . VAL A 1 100 ? -8.644 8.691 22.246 1.00 81.94 100 VAL A CA 1
ATOM 700 C C . VAL A 1 100 ? -7.713 9.466 21.334 1.00 81.94 100 VAL A C 1
ATOM 702 O O . VAL A 1 100 ? -8.180 10.203 20.467 1.00 81.94 100 VAL A O 1
ATOM 705 N N . THR A 1 101 ? -6.409 9.306 21.510 1.00 82.50 101 THR A N 1
ATOM 706 C CA . THR A 1 101 ? -5.404 9.976 20.682 1.00 82.50 101 THR A CA 1
ATOM 707 C C . THR A 1 101 ? -4.725 8.967 19.772 1.00 82.50 101 THR A C 1
ATOM 709 O O . THR A 1 101 ? -4.269 7.918 20.224 1.00 82.50 101 THR A O 1
ATOM 712 N N . ASN A 1 102 ? -4.627 9.293 18.485 1.00 82.12 102 ASN A N 1
ATOM 713 C CA . ASN A 1 102 ? -3.869 8.495 17.533 1.00 82.12 102 ASN A CA 1
ATOM 714 C C . ASN A 1 102 ? -2.373 8.803 17.649 1.00 82.12 102 ASN A C 1
ATOM 716 O O . ASN A 1 102 ? -1.911 9.866 17.237 1.00 82.12 102 ASN A O 1
ATOM 720 N N . THR A 1 103 ? -1.614 7.846 18.172 1.00 80.19 103 THR A N 1
ATOM 721 C CA . THR A 1 103 ? -0.156 7.929 18.328 1.00 80.19 103 THR A CA 1
ATOM 722 C C . THR A 1 103 ? 0.598 7.050 17.333 1.00 80.19 103 THR A C 1
ATOM 724 O O . THR A 1 103 ? 1.809 6.905 17.458 1.00 80.19 103 THR A O 1
ATOM 727 N N . SER A 1 104 ? -0.090 6.452 16.355 1.00 69.06 104 SER A N 1
ATOM 728 C CA . SER A 1 104 ? 0.518 5.527 15.384 1.00 69.06 104 SER A CA 1
ATOM 729 C C . SER A 1 104 ? 1.436 6.205 14.359 1.00 69.06 104 SER A C 1
ATOM 731 O O . SER A 1 104 ? 2.179 5.527 13.660 1.00 69.06 104 SER A O 1
ATOM 733 N N . GLY A 1 105 ? 1.369 7.534 14.232 1.00 67.50 105 GLY A N 1
ATOM 734 C CA . GLY A 1 105 ? 2.079 8.286 13.191 1.00 67.50 105 GLY A CA 1
ATOM 735 C C . GLY A 1 105 ? 1.403 8.256 11.813 1.00 67.50 105 GLY A C 1
ATOM 736 O O . GLY A 1 105 ? 1.774 9.049 10.955 1.00 67.50 105 GLY A O 1
ATOM 737 N N . ALA A 1 106 ? 0.368 7.431 11.616 1.00 62.91 106 ALA A N 1
ATOM 738 C CA . ALA A 1 106 ? -0.432 7.360 10.392 1.00 62.91 106 ALA A CA 1
ATOM 739 C C . ALA A 1 106 ? -1.917 7.620 10.683 1.00 62.91 106 ALA A C 1
ATOM 741 O O . ALA A 1 106 ? -2.366 7.523 11.822 1.00 62.91 106 ALA A O 1
ATOM 742 N N . ALA A 1 107 ? -2.705 7.977 9.668 1.00 66.88 107 ALA A N 1
ATOM 743 C CA . ALA A 1 107 ? -4.149 8.116 9.837 1.00 66.88 107 ALA A CA 1
ATOM 744 C C . ALA A 1 107 ? -4.808 6.738 10.028 1.00 66.88 107 ALA A C 1
ATOM 746 O O . ALA A 1 107 ? -4.480 5.781 9.332 1.00 66.88 107 ALA A O 1
ATOM 747 N N . ILE A 1 108 ? -5.757 6.643 10.959 1.00 66.31 108 ILE A N 1
ATOM 748 C CA . ILE A 1 108 ? -6.486 5.409 11.260 1.00 66.31 108 ILE A CA 1
ATOM 749 C C . ILE A 1 108 ? -7.881 5.495 10.633 1.00 66.31 108 ILE A C 1
ATOM 751 O O . ILE A 1 108 ? -8.670 6.377 10.976 1.00 66.31 108 ILE A O 1
ATOM 755 N N . GLY A 1 109 ? -8.184 4.590 9.701 1.00 57.72 109 GLY A N 1
ATOM 756 C CA . GLY A 1 109 ? -9.449 4.565 8.966 1.00 57.72 109 GLY A CA 1
ATOM 757 C C . GLY A 1 109 ? -10.548 3.862 9.755 1.00 57.72 109 GLY A C 1
ATOM 758 O O . GLY A 1 109 ? -10.433 2.681 10.058 1.00 57.72 109 GLY A O 1
ATOM 759 N N . ALA A 1 110 ? -11.621 4.580 10.088 1.00 55.25 110 ALA A N 1
ATOM 760 C CA . ALA A 1 110 ? -12.782 4.034 10.792 1.00 55.25 110 ALA A CA 1
ATOM 761 C C . ALA A 1 110 ? -12.435 3.078 11.955 1.00 55.25 110 ALA A C 1
ATOM 763 O O . ALA A 1 110 ? -12.804 1.894 11.895 1.00 55.25 110 ALA A O 1
ATOM 764 N N . PRO A 1 111 ? -11.715 3.571 12.990 1.00 57.94 111 PRO A N 1
ATOM 765 C CA . PRO A 1 111 ? -11.385 2.765 14.155 1.00 57.94 111 PRO A CA 1
ATOM 766 C C . PRO A 1 111 ? -12.660 2.211 14.784 1.00 57.94 111 PRO A C 1
ATOM 768 O O . PRO A 1 111 ? -13.655 2.922 14.878 1.00 57.94 111 PRO A O 1
ATOM 771 N N . ALA A 1 112 ? -12.617 0.945 15.184 1.00 55.91 112 ALA A N 1
ATOM 772 C CA . ALA A 1 112 ? -13.679 0.214 15.847 1.00 55.91 112 ALA A CA 1
ATOM 773 C C . ALA A 1 112 ? -13.187 -0.295 17.202 1.00 55.91 112 ALA A C 1
ATOM 775 O O . ALA A 1 112 ? -12.141 -0.931 17.292 1.00 55.91 112 ALA A O 1
ATOM 776 N N . ILE A 1 113 ? -13.963 -0.053 18.253 1.00 56.62 113 ILE A N 1
ATOM 777 C CA . ILE A 1 113 ? -13.725 -0.630 19.580 1.00 56.62 113 ILE A CA 1
ATOM 778 C C . ILE A 1 113 ? -14.708 -1.780 19.777 1.00 56.62 113 ILE A C 1
ATOM 780 O O . ILE A 1 113 ? -15.920 -1.585 19.663 1.00 56.62 113 ILE A O 1
ATOM 784 N N . ILE A 1 114 ? -14.185 -2.975 20.041 1.00 51.62 114 ILE A N 1
ATOM 785 C CA . ILE A 1 114 ? -14.961 -4.209 20.163 1.00 51.62 114 ILE A CA 1
ATOM 786 C C . ILE A 1 114 ? -14.599 -4.874 21.497 1.00 51.62 114 ILE A C 1
ATOM 788 O O . ILE A 1 114 ? -13.426 -5.188 21.707 1.00 51.62 114 ILE A O 1
ATOM 792 N N . PRO A 1 115 ? -15.560 -5.117 22.405 1.00 52.34 115 PRO A N 1
ATOM 793 C CA . PRO A 1 115 ? -15.320 -5.934 23.593 1.00 52.34 115 PRO A CA 1
ATOM 794 C C . PRO A 1 115 ? -14.745 -7.300 23.193 1.00 52.34 115 PRO A C 1
ATOM 796 O O . PRO A 1 115 ? -15.290 -7.965 22.313 1.00 52.34 115 PRO A O 1
ATOM 799 N N . ALA A 1 116 ? -13.621 -7.701 23.787 1.00 40.91 116 ALA A N 1
ATOM 800 C CA . ALA A 1 116 ? -12.912 -8.908 23.369 1.00 40.91 116 ALA A CA 1
ATOM 801 C C . ALA A 1 116 ? -13.337 -10.128 24.201 1.00 40.91 116 ALA A C 1
ATOM 803 O O . ALA A 1 116 ? -13.353 -10.069 25.429 1.00 40.91 116 ALA A O 1
ATOM 804 N N . ASP A 1 117 ? -13.597 -11.252 23.528 1.00 38.16 117 ASP A N 1
ATOM 805 C CA . ASP A 1 117 ? -13.647 -12.581 24.145 1.00 38.16 117 ASP A CA 1
ATOM 806 C C . ASP A 1 117 ? -12.265 -13.236 24.021 1.00 38.16 117 ASP A C 1
ATOM 808 O O . ASP A 1 117 ? -11.789 -13.500 22.916 1.00 38.16 117 ASP A O 1
ATOM 812 N N . ILE A 1 118 ? -11.565 -13.433 25.141 1.00 32.62 118 ILE A N 1
ATOM 813 C CA . ILE A 1 118 ? -10.185 -13.940 25.139 1.00 32.62 118 ILE A CA 1
ATOM 814 C C . ILE A 1 118 ? -10.152 -15.324 25.781 1.00 32.62 118 ILE A C 1
ATOM 816 O O . ILE A 1 118 ? -10.019 -15.469 26.996 1.00 32.62 118 ILE A O 1
ATOM 820 N N . ALA A 1 119 ? -10.214 -16.359 24.945 1.00 27.03 119 ALA A N 1
ATOM 821 C CA . ALA A 1 119 ? -9.908 -17.725 25.351 1.00 27.03 119 ALA A CA 1
ATOM 822 C C . ALA A 1 119 ? -8.413 -17.861 25.710 1.00 27.03 119 ALA A C 1
ATOM 824 O O . ALA A 1 119 ? -7.547 -17.435 24.943 1.00 27.03 119 ALA A O 1
ATOM 825 N N . GLY A 1 120 ? -8.107 -18.473 26.861 1.00 26.89 120 GLY A N 1
ATOM 826 C CA . GLY A 1 120 ? -6.736 -18.832 27.267 1.00 26.89 120 GLY A CA 1
ATOM 827 C C . GLY A 1 120 ? -6.215 -18.188 28.557 1.00 26.89 120 GLY A C 1
ATOM 828 O O . GLY A 1 120 ? -5.172 -18.607 29.047 1.00 26.89 120 GLY A O 1
ATOM 829 N N . TYR A 1 121 ? -6.947 -17.245 29.159 1.00 30.72 121 TYR A N 1
ATOM 830 C CA . TYR A 1 121 ? -6.747 -16.845 30.559 1.00 30.72 121 TYR A CA 1
ATOM 831 C C . TYR A 1 121 ? -7.754 -17.596 31.438 1.00 30.72 121 TYR A C 1
ATOM 833 O O . TYR A 1 121 ? -8.877 -17.143 31.668 1.00 30.72 121 TYR A O 1
ATOM 841 N N . THR A 1 122 ? -7.386 -18.798 31.883 1.00 26.08 122 THR A N 1
ATOM 842 C CA . THR A 1 122 ? -8.244 -19.639 32.728 1.00 26.08 122 THR A CA 1
ATOM 843 C C . THR A 1 122 ? -8.365 -19.095 34.143 1.00 26.08 122 THR A C 1
ATOM 845 O O . THR A 1 122 ? -7.510 -19.322 34.987 1.00 26.08 122 THR A O 1
ATOM 848 N N . GLU A 1 123 ? -9.485 -18.426 34.348 1.00 25.67 123 GLU A N 1
ATOM 849 C CA . GLU A 1 123 ? -10.464 -18.561 35.432 1.00 25.67 123 GLU A CA 1
ATOM 850 C C . GLU A 1 123 ? -11.865 -18.182 34.876 1.00 25.67 123 GLU A C 1
ATOM 852 O O . GLU A 1 123 ? -12.543 -17.274 35.335 1.00 25.67 123 GLU A O 1
ATOM 857 N N . SER A 1 124 ? -12.297 -18.925 33.848 1.00 27.77 124 SER A N 1
ATOM 858 C CA . SER A 1 124 ? -13.703 -19.073 33.426 1.00 27.77 124 SER A CA 1
ATOM 859 C C . SER A 1 124 ? -14.450 -17.859 32.831 1.00 27.77 124 SER A C 1
ATOM 861 O O . SER A 1 124 ? -15.105 -17.098 33.535 1.00 27.77 124 SER A O 1
ATOM 863 N N . GLY A 1 125 ? -14.539 -17.834 31.494 1.00 26.16 125 GLY A N 1
ATOM 864 C CA . GLY A 1 125 ? -15.562 -17.090 30.741 1.00 26.16 125 GLY A CA 1
ATOM 865 C C . GLY A 1 125 ? -15.205 -15.634 30.443 1.00 26.16 125 GLY A C 1
ATOM 866 O O . GLY A 1 125 ? -14.349 -15.046 31.090 1.00 26.16 125 GLY A O 1
ATOM 867 N N . THR A 1 126 ? -15.834 -15.064 29.416 1.00 28.16 126 THR A N 1
ATOM 868 C CA . THR A 1 126 ? -15.627 -13.690 28.940 1.00 28.16 126 THR A CA 1
ATOM 869 C C . THR A 1 126 ? -15.612 -12.700 30.110 1.00 28.16 126 THR A C 1
ATOM 871 O O . THR A 1 126 ? -16.647 -12.438 30.725 1.00 28.16 126 THR A O 1
ATOM 874 N N . TYR A 1 127 ? -14.443 -12.159 30.458 1.00 32.03 127 TYR A N 1
ATOM 875 C CA . TYR A 1 127 ? -14.342 -11.271 31.611 1.00 32.03 127 TYR A CA 1
ATOM 876 C C . TYR A 1 127 ? -14.802 -9.863 31.243 1.00 32.03 127 TYR A C 1
ATOM 878 O O . TYR A 1 127 ? -14.025 -9.024 30.792 1.00 32.03 127 TYR A O 1
ATOM 886 N N . PHE A 1 128 ? -16.037 -9.551 31.613 1.00 32.03 128 PHE A N 1
ATOM 887 C CA . PHE A 1 128 ? -16.174 -8.423 32.521 1.00 32.03 128 PHE A CA 1
ATOM 888 C C . PHE A 1 128 ? -15.496 -8.873 33.814 1.00 32.03 128 PHE A C 1
ATOM 890 O O . PHE A 1 128 ? -16.015 -9.753 34.502 1.00 32.03 128 PHE A O 1
ATOM 897 N N . ARG A 1 129 ? -14.322 -8.339 34.166 1.00 31.34 129 ARG A N 1
ATOM 898 C CA . ARG A 1 129 ? -13.901 -8.453 35.566 1.00 31.34 129 ARG A CA 1
ATOM 899 C C . ARG A 1 129 ? -14.875 -7.536 36.303 1.00 31.34 129 ARG A C 1
ATOM 901 O O . ARG A 1 129 ? -14.651 -6.332 36.398 1.00 31.34 129 ARG A O 1
ATOM 908 N N . ALA A 1 130 ? -16.001 -8.087 36.762 1.00 31.45 130 ALA A N 1
ATOM 909 C CA . ALA A 1 130 ? -16.751 -7.485 37.848 1.00 31.45 130 ALA A CA 1
ATOM 910 C C . ALA A 1 130 ? -15.727 -7.348 38.967 1.00 31.45 130 ALA A C 1
ATOM 912 O O . ALA A 1 130 ? -15.268 -8.338 39.540 1.00 31.45 130 ALA A O 1
ATOM 913 N N . GLY A 1 131 ? -15.236 -6.136 39.176 1.00 30.53 131 GLY A N 1
ATOM 914 C CA . GLY A 1 131 ? -14.403 -5.904 40.322 1.00 30.53 131 GLY A CA 1
ATOM 915 C C . GLY A 1 131 ? -15.301 -6.141 41.518 1.00 30.53 131 GLY A C 1
ATOM 916 O O . GLY A 1 131 ? -16.406 -5.609 41.608 1.00 30.53 131 GLY A O 1
ATOM 917 N N . ALA A 1 132 ? -14.842 -7.047 42.367 1.00 30.56 132 ALA A N 1
ATOM 918 C CA . ALA A 1 132 ? -15.499 -7.385 43.605 1.00 30.56 132 ALA A CA 1
ATOM 919 C C . ALA A 1 132 ? -16.049 -6.114 44.265 1.00 30.56 132 ALA A C 1
ATOM 921 O O . ALA A 1 132 ? -15.301 -5.152 44.469 1.00 30.56 132 ALA A O 1
ATOM 922 N N . THR A 1 133 ? -17.334 -6.113 44.615 1.00 32.28 133 THR A N 1
ATOM 923 C CA . THR A 1 133 ? -17.779 -5.305 45.742 1.00 32.28 133 THR A CA 1
ATOM 924 C C . THR A 1 133 ? -17.051 -5.874 46.949 1.00 32.28 133 THR A C 1
ATOM 926 O O . THR A 1 133 ? -17.396 -6.938 47.459 1.00 32.28 133 THR A O 1
ATOM 929 N N . THR A 1 134 ? -15.932 -5.260 47.324 1.00 32.41 134 THR A N 1
ATOM 930 C CA . THR A 1 134 ? -15.230 -5.663 48.536 1.00 32.41 134 THR A CA 1
ATOM 931 C C . THR A 1 134 ? -15.975 -5.026 49.692 1.00 32.41 134 THR A C 1
ATOM 933 O O . THR A 1 134 ? -16.015 -3.798 49.799 1.00 32.41 134 THR A O 1
ATOM 936 N N . ASN A 1 135 ? -16.534 -5.845 50.582 1.00 31.86 135 ASN A N 1
ATOM 937 C CA . ASN A 1 135 ? -16.850 -5.363 51.921 1.00 31.86 135 ASN A CA 1
ATOM 938 C C . ASN A 1 135 ? -15.549 -4.893 52.613 1.00 31.86 135 ASN A C 1
ATOM 940 O O . ASN A 1 135 ? -14.444 -5.196 52.152 1.00 31.86 135 ASN A O 1
ATOM 944 N N . GLN A 1 136 ? -15.647 -4.173 53.736 1.00 33.28 136 GLN A N 1
ATOM 945 C CA . GLN A 1 136 ? -14.477 -3.673 54.489 1.00 33.28 136 GLN A CA 1
ATOM 946 C C . GLN A 1 136 ? -13.452 -4.762 54.897 1.00 33.28 136 GLN A C 1
ATOM 948 O O . GLN A 1 136 ? -12.369 -4.417 55.359 1.00 33.28 136 GLN A O 1
ATOM 953 N N . SER A 1 137 ? -13.749 -6.057 54.705 1.00 29.56 137 SER A N 1
ATOM 954 C CA . SER A 1 137 ? -12.843 -7.186 54.958 1.00 29.56 137 SER A CA 1
ATOM 955 C C . SER A 1 137 ? -12.195 -7.809 53.708 1.00 29.56 137 SER A C 1
ATOM 957 O O . SER A 1 137 ? -11.508 -8.818 53.837 1.00 29.56 137 SER A O 1
ATOM 959 N N . GLY A 1 138 ? -12.390 -7.260 52.502 1.00 31.91 138 GLY A N 1
ATOM 960 C CA . GLY A 1 138 ? -11.682 -7.711 51.292 1.00 31.91 138 GLY A CA 1
ATOM 961 C C . GLY A 1 138 ? -12.164 -9.035 50.675 1.00 31.91 138 GLY A C 1
ATOM 962 O O . GLY A 1 138 ? -11.440 -9.609 49.864 1.00 31.91 138 GLY A O 1
ATOM 963 N N . ALA A 1 139 ? -13.366 -9.519 51.014 1.00 26.55 139 ALA A N 1
ATOM 964 C CA . ALA A 1 139 ? -13.959 -10.716 50.406 1.00 26.55 139 ALA A CA 1
ATOM 965 C C . ALA A 1 139 ? -14.898 -10.345 49.231 1.00 26.55 139 ALA A C 1
ATOM 967 O O . ALA A 1 139 ? -15.639 -9.366 49.353 1.00 26.55 139 ALA A O 1
ATOM 968 N N . PRO A 1 140 ? -14.899 -11.093 48.107 1.00 28.33 140 PRO A N 1
ATOM 969 C CA . PRO A 1 140 ? -15.763 -10.811 46.960 1.00 28.33 140 PRO A CA 1
ATOM 970 C C . PRO A 1 140 ? -17.226 -11.183 47.239 1.00 28.33 140 PRO A C 1
ATOM 972 O O . PRO A 1 140 ? -17.525 -12.338 47.539 1.00 28.33 140 PRO A O 1
ATOM 975 N N . THR A 1 141 ? -18.152 -10.229 47.098 1.00 28.03 141 THR A N 1
ATOM 976 C CA . THR A 1 141 ? -19.595 -10.508 47.018 1.00 28.03 141 THR A CA 1
ATOM 977 C C . THR A 1 141 ? -20.040 -10.563 45.549 1.00 28.03 141 THR A C 1
ATOM 979 O O . THR A 1 141 ? -19.577 -9.806 44.699 1.00 28.03 141 THR A O 1
ATOM 982 N N . SER A 1 142 ? -20.868 -11.552 45.217 1.00 28.31 142 SER A N 1
ATOM 983 C CA . SER A 1 142 ? -21.237 -11.963 43.855 1.00 28.31 142 SER A CA 1
ATOM 984 C C . SER A 1 142 ? -22.073 -10.925 43.082 1.00 28.31 142 SER A C 1
ATOM 986 O O . SER A 1 142 ? -23.066 -10.411 43.591 1.00 28.31 142 SER A O 1
ATOM 988 N N . ALA A 1 143 ? -21.697 -10.678 41.819 1.00 28.44 143 ALA A N 1
ATOM 989 C CA . ALA A 1 143 ? -22.287 -9.698 40.899 1.00 28.44 143 ALA A CA 1
ATOM 990 C C . ALA A 1 143 ? -23.618 -10.163 40.275 1.00 28.44 143 ALA A C 1
ATOM 992 O O . ALA A 1 143 ? -23.661 -10.618 39.134 1.00 28.44 143 ALA A O 1
ATOM 993 N N . SER A 1 144 ? -24.718 -10.046 41.013 1.00 28.80 144 SER A N 1
ATOM 994 C CA . SER A 1 144 ? -26.062 -10.242 40.458 1.00 28.80 144 SER A CA 1
ATOM 995 C C . SER A 1 144 ? -26.653 -8.893 40.020 1.00 28.80 144 SER A C 1
ATOM 997 O O . SER A 1 144 ? -26.804 -8.017 40.866 1.00 28.80 144 SER A O 1
ATOM 999 N N . GLY A 1 145 ? -26.984 -8.714 38.730 1.00 28.42 145 GLY A N 1
ATOM 1000 C CA . GLY A 1 145 ? -27.817 -7.592 38.247 1.00 28.42 145 GLY A CA 1
ATOM 1001 C C . GLY A 1 145 ? -27.127 -6.421 37.522 1.00 28.42 145 GLY A C 1
ATOM 1002 O O . GLY A 1 145 ? -27.706 -5.341 37.469 1.00 28.42 145 GLY A O 1
ATOM 1003 N N . ILE A 1 146 ? -25.916 -6.581 36.974 1.00 32.66 146 ILE A N 1
ATOM 1004 C CA . ILE A 1 146 ? -25.277 -5.523 36.161 1.00 32.66 146 ILE A CA 1
ATOM 1005 C C . ILE A 1 146 ? -26.013 -5.386 34.822 1.00 32.66 146 ILE A C 1
ATOM 1007 O O . ILE A 1 146 ? -26.194 -6.382 34.119 1.00 32.66 146 ILE A O 1
ATOM 1011 N N . THR A 1 147 ? -26.375 -4.151 34.469 1.00 34.16 147 THR A N 1
ATOM 1012 C CA . THR A 1 147 ? -27.065 -3.804 33.223 1.00 34.16 147 THR A CA 1
ATOM 1013 C C . THR A 1 147 ? -26.197 -2.846 32.411 1.00 34.16 147 THR A C 1
ATOM 1015 O O . THR A 1 147 ? -25.762 -1.817 32.919 1.00 34.16 147 THR A O 1
ATOM 1018 N N . LEU A 1 148 ? -25.899 -3.153 31.149 1.00 37.97 148 LEU A N 1
ATOM 1019 C CA . LEU A 1 148 ? -25.210 -2.199 30.269 1.00 37.97 148 LEU A CA 1
ATOM 1020 C C . LEU A 1 148 ? -26.242 -1.264 29.639 1.00 37.97 148 LEU A C 1
ATOM 1022 O O . LEU A 1 148 ? -27.061 -1.720 28.845 1.00 37.97 148 LEU A O 1
ATOM 1026 N N . THR A 1 149 ? -26.187 0.023 29.985 1.00 37.06 149 THR A N 1
ATOM 1027 C CA . THR A 1 149 ? -27.109 1.036 29.458 1.00 37.06 149 THR A CA 1
ATOM 1028 C C . THR A 1 149 ? -26.444 1.828 28.334 1.00 37.06 149 THR A C 1
ATOM 1030 O O . THR A 1 149 ? -25.342 2.366 28.482 1.00 37.06 149 THR A O 1
ATOM 1033 N N . GLN A 1 150 ? -27.125 1.915 27.192 1.00 38.91 150 GLN A N 1
ATOM 1034 C CA . GLN A 1 150 ? -26.718 2.746 26.061 1.00 38.91 150 GLN A CA 1
ATOM 1035 C C . GLN A 1 150 ? -26.790 4.235 26.443 1.00 38.91 150 GLN A C 1
ATOM 1037 O O . GLN A 1 150 ? -27.869 4.767 26.691 1.00 38.91 150 GLN A O 1
ATOM 1042 N N . VAL A 1 151 ? -25.658 4.945 26.450 1.00 38.75 151 VAL A N 1
ATOM 1043 C CA . VAL A 1 151 ? -25.650 6.401 26.679 1.00 38.75 151 VAL A CA 1
ATOM 1044 C C . VAL A 1 151 ? -25.847 7.107 25.346 1.00 38.75 151 VAL A C 1
ATOM 1046 O O . VAL A 1 151 ? -24.877 7.340 24.642 1.00 38.75 151 VAL A O 1
ATOM 1049 N N . THR A 1 152 ? -27.077 7.447 24.967 1.00 35.28 152 THR A N 1
ATOM 1050 C CA . THR A 1 152 ? -27.347 8.252 23.764 1.00 35.28 152 THR A CA 1
ATOM 1051 C C . THR A 1 152 ? -27.129 9.740 24.050 1.00 35.28 152 THR A C 1
ATOM 1053 O O . THR A 1 152 ? -28.083 10.461 24.334 1.00 35.28 152 THR A O 1
ATOM 1056 N N . ASP A 1 153 ? -25.885 10.218 23.982 1.00 35.97 153 ASP A N 1
ATOM 1057 C CA . ASP A 1 153 ? -25.637 11.638 23.703 1.00 35.97 153 ASP A CA 1
ATOM 1058 C C . ASP A 1 153 ? -25.564 11.849 22.180 1.00 35.97 153 ASP A C 1
ATOM 1060 O O . ASP A 1 153 ? -25.165 10.951 21.430 1.00 35.97 153 ASP A O 1
ATOM 1064 N N . SER A 1 154 ? -26.022 13.012 21.711 1.00 35.00 154 SER A N 1
ATOM 1065 C CA . SER A 1 154 ? -26.156 13.356 20.288 1.00 35.00 154 SER A CA 1
ATOM 1066 C C . SER A 1 154 ? -24.828 13.609 19.573 1.00 35.00 154 SER A C 1
ATOM 1068 O O . SER A 1 154 ? -24.835 14.073 18.434 1.00 35.00 154 SER A O 1
ATOM 1070 N N . THR A 1 155 ? -23.702 13.360 20.234 1.00 36.94 155 THR A N 1
ATOM 1071 C CA . THR A 1 155 ? -22.378 13.635 19.701 1.00 36.94 155 THR A CA 1
ATOM 1072 C C . THR A 1 155 ? -21.623 12.331 19.476 1.00 36.94 155 THR A C 1
ATOM 1074 O O . THR A 1 155 ? -21.370 12.085 18.310 1.00 36.94 155 THR A O 1
ATOM 1077 N N . TYR A 1 156 ? -21.367 11.427 20.440 1.00 39.44 156 TYR A N 1
ATOM 1078 C CA . TYR A 1 156 ? -20.771 10.099 20.128 1.00 39.44 156 TYR A CA 1
ATOM 1079 C C . TYR A 1 156 ? -21.003 9.039 21.230 1.00 39.44 156 TYR A C 1
ATOM 1081 O O . TYR A 1 156 ? -20.437 9.134 22.317 1.00 39.44 156 TYR A O 1
ATOM 1089 N N . SER A 1 157 ? -21.769 7.979 20.931 1.00 36.06 157 SER A N 1
ATOM 1090 C CA . SER A 1 157 ? -22.145 6.908 21.876 1.00 36.06 157 SER A CA 1
ATOM 1091 C C . SER A 1 157 ? -21.771 5.496 21.410 1.00 36.06 157 SER A C 1
ATOM 1093 O O . SER A 1 157 ? -21.709 5.222 20.210 1.00 36.06 157 SER A O 1
ATOM 1095 N N . MET A 1 158 ? -21.531 4.575 22.354 1.00 37.94 158 MET A N 1
ATOM 1096 C CA . MET A 1 158 ? -21.353 3.152 22.045 1.00 37.94 158 MET A CA 1
ATOM 1097 C C . MET A 1 158 ? -22.687 2.479 21.715 1.00 37.94 158 MET A C 1
ATOM 1099 O O . MET A 1 158 ? -23.630 2.532 22.504 1.00 37.94 158 MET A O 1
ATOM 1103 N N . LEU A 1 159 ? -22.742 1.806 20.565 1.00 38.03 159 LEU A N 1
ATOM 1104 C CA . LEU A 1 159 ? -23.877 0.987 20.151 1.00 38.03 159 LEU A CA 1
ATOM 1105 C C . LEU A 1 159 ? -23.672 -0.462 20.615 1.00 38.03 159 LEU A C 1
ATOM 1107 O O . LEU A 1 159 ? -22.718 -1.116 20.195 1.00 38.03 159 LEU A O 1
ATOM 1111 N N . PHE A 1 160 ? -24.599 -0.981 21.419 1.00 39.81 160 PHE A N 1
ATOM 1112 C CA . PHE A 1 160 ? -24.709 -2.406 21.739 1.00 39.81 160 PHE A CA 1
ATOM 1113 C C . PHE A 1 160 ? -25.925 -2.997 21.006 1.00 39.81 160 PHE A C 1
ATOM 1115 O O . PHE A 1 160 ? -27.012 -3.041 21.578 1.00 39.81 160 PHE A O 1
ATOM 1122 N N . PRO A 1 161 ? -25.830 -3.424 19.734 1.00 31.69 161 PRO A N 1
ATOM 1123 C CA . PRO A 1 161 ? -26.924 -4.167 19.131 1.00 31.69 161 PRO A CA 1
ATOM 1124 C C . PRO A 1 161 ? -26.868 -5.615 19.630 1.00 31.69 161 PRO A C 1
ATOM 1126 O O . PRO A 1 161 ? -25.961 -6.366 19.277 1.00 31.69 161 PRO A O 1
ATOM 1129 N N . VAL A 1 162 ? -27.850 -6.015 20.436 1.00 33.91 162 VAL A N 1
ATOM 1130 C CA . VAL A 1 162 ? -28.155 -7.429 20.689 1.00 33.91 162 VAL A CA 1
ATOM 1131 C C . VAL A 1 162 ? -29.402 -7.771 19.879 1.00 33.91 162 VAL A C 1
ATOM 1133 O O . VAL A 1 162 ? -30.447 -7.138 20.024 1.00 33.91 162 VAL A O 1
ATOM 1136 N N . THR A 1 163 ? -29.315 -8.762 18.996 1.00 28.52 163 THR A N 1
ATOM 1137 C CA . THR A 1 163 ? -30.496 -9.302 18.311 1.00 28.52 163 THR A CA 1
ATOM 1138 C C . THR A 1 163 ? -31.404 -10.000 19.322 1.00 28.52 163 THR A C 1
ATOM 1140 O O . THR A 1 163 ? -30.975 -10.958 19.959 1.00 28.52 163 THR A O 1
ATOM 1143 N N . GLY A 1 164 ? -32.660 -9.553 19.439 1.00 29.83 164 GLY A N 1
ATOM 1144 C CA . GLY A 1 164 ? -33.703 -10.247 20.210 1.00 29.83 164 GLY A CA 1
ATOM 1145 C C . GLY A 1 164 ? -34.231 -9.527 21.455 1.00 29.83 164 GLY A C 1
ATOM 1146 O O . GLY A 1 164 ? -35.088 -10.085 22.133 1.00 29.83 164 GLY A O 1
ATOM 1147 N N . VAL A 1 165 ? -33.790 -8.300 21.744 1.00 31.39 165 VAL A N 1
ATOM 1148 C CA . VAL A 1 165 ? -34.327 -7.482 22.847 1.00 31.39 165 VAL A CA 1
ATOM 1149 C C . VAL A 1 165 ? -34.775 -6.112 22.347 1.00 31.39 165 VAL A C 1
ATOM 1151 O O . VAL A 1 165 ? -34.002 -5.354 21.770 1.00 31.39 165 VAL A O 1
ATOM 1154 N N . SER A 1 166 ? -36.047 -5.783 22.572 1.00 25.92 166 SER A N 1
ATOM 1155 C CA . SER A 1 166 ? -36.571 -4.423 22.446 1.00 25.92 166 SER A CA 1
ATOM 1156 C C . SER A 1 166 ? -36.393 -3.702 23.789 1.00 25.92 166 SER A C 1
ATOM 1158 O O . SER A 1 166 ? -37.272 -3.779 24.645 1.00 25.92 166 SER A O 1
ATOM 1160 N N . GLY A 1 167 ? -35.245 -3.054 24.003 1.00 32.34 167 GLY A N 1
ATOM 1161 C CA . GLY A 1 167 ? -34.947 -2.289 25.224 1.00 32.34 167 GLY A CA 1
ATOM 1162 C C . GLY A 1 167 ? -33.446 -2.033 25.414 1.00 32.34 167 GLY A C 1
ATOM 1163 O O . GLY A 1 167 ? -32.637 -2.888 25.075 1.00 32.34 167 GLY A O 1
ATOM 1164 N N . ALA A 1 168 ? -33.082 -0.852 25.928 1.00 33.34 168 ALA A N 1
ATOM 1165 C CA . ALA A 1 168 ? -31.713 -0.314 26.023 1.00 33.34 168 ALA A CA 1
ATOM 1166 C C . ALA A 1 168 ? -30.868 -0.856 27.199 1.00 33.34 168 ALA A C 1
ATOM 1168 O O . ALA A 1 168 ? -29.863 -0.247 27.562 1.00 33.34 168 ALA A O 1
ATOM 1169 N N . ASP A 1 169 ? -31.275 -1.987 27.773 1.00 32.44 169 ASP A N 1
ATOM 1170 C CA . ASP A 1 169 ? -30.748 -2.541 29.015 1.00 32.44 169 ASP A CA 1
ATOM 1171 C C . ASP A 1 169 ? -30.621 -4.066 28.884 1.00 32.44 169 ASP A C 1
ATOM 1173 O O . ASP A 1 169 ? -31.580 -4.754 28.526 1.00 32.44 169 ASP A O 1
ATOM 1177 N N . PHE A 1 170 ? -29.435 -4.609 29.174 1.00 39.12 170 PHE A N 1
ATOM 1178 C CA . PHE A 1 170 ? -29.172 -6.052 29.152 1.00 39.12 170 PHE A CA 1
ATOM 1179 C C . PHE A 1 170 ? -28.544 -6.528 30.468 1.00 39.12 170 PHE A C 1
ATOM 1181 O O . PHE A 1 170 ? -27.474 -6.047 30.837 1.00 39.12 170 PHE A O 1
ATOM 1188 N N . ALA A 1 171 ? -29.190 -7.484 31.146 1.00 34.72 171 ALA A N 1
ATOM 1189 C CA . ALA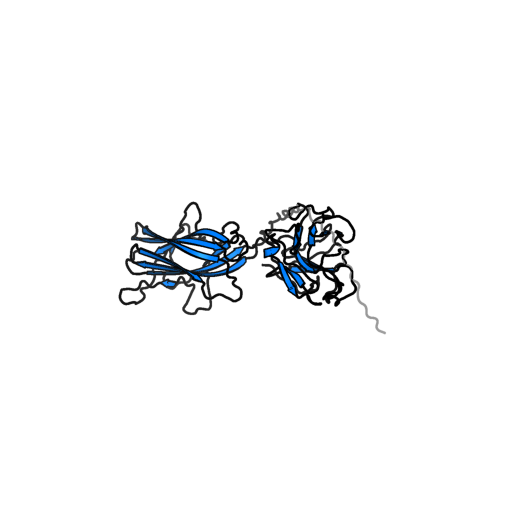 A 1 171 ? -28.732 -8.050 32.415 1.00 34.72 171 ALA A CA 1
ATOM 1190 C C . ALA A 1 171 ? -27.656 -9.130 32.207 1.00 34.72 171 ALA A C 1
ATOM 1192 O O . ALA A 1 171 ? -27.874 -10.093 31.473 1.00 34.72 171 ALA A O 1
ATOM 1193 N N . VAL A 1 172 ? -26.527 -9.013 32.909 1.00 35.50 172 VAL A N 1
ATOM 1194 C CA . VAL A 1 172 ? -25.483 -10.048 32.982 1.00 35.50 172 VAL A CA 1
ATOM 1195 C C . VAL A 1 172 ? -25.641 -10.815 34.304 1.00 35.50 172 VAL A C 1
ATOM 1197 O O . VAL A 1 172 ? -25.345 -10.257 35.366 1.00 35.50 172 VAL A O 1
ATOM 1200 N N . PRO A 1 173 ? -26.117 -12.077 34.302 1.00 32.00 173 PRO A N 1
ATOM 1201 C CA . PRO A 1 173 ? -26.161 -12.888 35.514 1.00 32.00 173 PRO A CA 1
ATOM 1202 C C . PRO A 1 173 ? -24.738 -13.212 35.981 1.00 32.00 173 PRO A C 1
ATOM 1204 O O . PRO A 1 173 ? -23.881 -13.583 35.173 1.00 32.00 173 PRO A O 1
ATOM 1207 N N . GLY A 1 174 ? -24.482 -13.100 37.285 1.00 29.52 174 GLY A N 1
ATOM 1208 C CA . GLY A 1 174 ? -23.167 -13.383 37.860 1.00 29.52 174 GLY A CA 1
ATOM 1209 C C . GLY A 1 174 ? -22.654 -14.772 37.469 1.00 29.52 174 GLY A C 1
ATOM 1210 O O . GLY A 1 174 ? -23.362 -15.764 37.622 1.00 29.52 174 GLY A O 1
ATOM 1211 N N . GLY A 1 175 ? -21.426 -14.838 36.945 1.00 29.48 175 GLY A N 1
ATOM 1212 C CA . GLY A 1 175 ? -20.773 -16.095 36.556 1.00 29.48 175 GLY A CA 1
ATOM 1213 C C . GLY A 1 175 ? -21.192 -16.678 35.199 1.00 29.48 175 GLY A C 1
ATOM 1214 O O . GLY A 1 175 ? -20.860 -17.828 34.924 1.00 29.48 175 GLY A O 1
ATOM 1215 N N . SER A 1 176 ? -21.905 -15.926 34.351 1.00 30.41 176 SER A N 1
ATOM 1216 C CA . SER A 1 176 ? -22.340 -16.390 33.021 1.00 30.41 176 SER A CA 1
ATOM 1217 C C . SER A 1 176 ? -21.545 -15.746 31.876 1.00 30.41 176 SER A C 1
ATOM 1219 O O . SER A 1 176 ? -21.184 -14.574 31.950 1.00 30.41 176 SER A O 1
ATOM 1221 N N . SER A 1 177 ? -21.311 -16.501 30.795 1.00 32.62 177 SER A N 1
ATOM 1222 C CA . SER A 1 177 ? -20.816 -15.976 29.510 1.00 32.62 177 SER A CA 1
ATOM 1223 C C . SER A 1 177 ? -21.996 -15.694 28.577 1.00 32.62 177 SER A C 1
ATOM 1225 O O . SER A 1 177 ? -22.959 -16.460 28.548 1.00 32.62 177 SER A O 1
ATOM 1227 N N . VAL A 1 178 ? -21.942 -14.591 27.826 1.00 34.62 178 VAL A N 1
ATOM 1228 C CA . VAL A 1 178 ? -22.961 -14.251 26.823 1.00 34.62 178 VAL A CA 1
ATOM 1229 C C . VAL A 1 178 ? -22.326 -14.387 25.452 1.00 34.62 178 VAL A C 1
ATOM 1231 O O . VAL A 1 178 ? -21.481 -13.588 25.053 1.00 34.62 178 VAL A O 1
ATOM 1234 N N . THR A 1 179 ? -22.700 -15.447 24.745 1.00 29.73 179 THR A N 1
ATOM 1235 C CA . THR A 1 179 ? -22.220 -15.710 23.393 1.00 29.73 179 THR A CA 1
ATOM 1236 C C . THR A 1 179 ? -22.779 -14.645 22.448 1.00 29.73 179 THR A C 1
ATOM 1238 O O . THR A 1 179 ? -23.991 -14.498 22.331 1.00 29.73 179 THR A O 1
ATOM 1241 N N . ALA A 1 180 ? -21.878 -13.939 21.761 1.00 30.56 180 ALA A N 1
ATOM 1242 C CA . ALA A 1 180 ? -22.143 -12.959 20.705 1.00 30.56 180 ALA A CA 1
ATOM 1243 C C . ALA A 1 180 ? -22.707 -11.591 21.145 1.00 30.56 180 ALA A C 1
ATOM 1245 O O . ALA A 1 180 ? -23.876 -11.275 20.940 1.00 30.56 180 ALA A O 1
ATOM 1246 N N . VAL A 1 181 ? -21.814 -10.692 21.573 1.00 34.19 181 VAL A N 1
ATOM 1247 C CA . VAL A 1 181 ? -21.982 -9.256 21.292 1.00 34.19 181 VAL A CA 1
ATOM 1248 C C . VAL A 1 181 ? -21.234 -8.955 19.991 1.00 34.19 181 VAL A C 1
ATOM 1250 O O . VAL A 1 181 ? -20.130 -8.419 19.998 1.00 34.19 181 VAL A O 1
ATOM 1253 N N . SER A 1 182 ? -21.799 -9.345 18.844 1.00 30.67 182 SER A N 1
ATOM 1254 C CA . SER A 1 182 ? -21.288 -8.899 17.541 1.00 30.67 182 SER A CA 1
ATOM 1255 C C . SER A 1 182 ? -21.741 -7.457 17.296 1.00 30.67 182 SER A C 1
ATOM 1257 O O . SER A 1 182 ? -22.619 -7.188 16.475 1.00 30.67 182 SER A O 1
ATOM 1259 N N . ALA A 1 183 ? -21.184 -6.510 18.045 1.00 36.25 183 ALA A N 1
ATOM 1260 C CA . ALA A 1 183 ? -21.372 -5.107 17.732 1.00 36.25 183 ALA A CA 1
ATOM 1261 C C . ALA A 1 183 ? -20.500 -4.768 16.518 1.00 36.25 183 ALA A C 1
ATOM 1263 O O . ALA A 1 183 ? -19.301 -5.048 16.493 1.00 36.25 183 ALA A O 1
ATOM 1264 N N . GLN A 1 184 ? -21.088 -4.124 15.512 1.00 37.28 184 GLN A N 1
ATOM 1265 C CA . GLN A 1 184 ? -20.331 -3.216 14.656 1.00 37.28 184 GLN A CA 1
ATOM 1266 C C . GLN A 1 184 ? -19.742 -2.166 15.612 1.00 37.28 184 GLN A C 1
ATOM 1268 O O . GLN A 1 184 ? -20.452 -1.231 15.968 1.00 37.28 184 GLN A O 1
ATOM 1273 N N . GLY A 1 185 ? -18.527 -2.386 16.132 1.00 41.94 185 GLY A N 1
ATOM 1274 C CA . GLY A 1 185 ? -17.903 -1.508 17.127 1.00 41.94 185 GLY A CA 1
ATOM 1275 C C . GLY A 1 185 ? -17.995 -0.035 16.721 1.00 41.94 185 GLY A C 1
ATOM 1276 O O . GLY A 1 185 ? -18.104 0.267 15.532 1.00 41.94 185 GLY A O 1
ATOM 1277 N N . TRP A 1 186 ? -17.986 0.882 17.691 1.00 48.91 186 TRP A N 1
ATOM 1278 C CA . TRP A 1 186 ? -18.122 2.323 17.432 1.00 48.91 186 TRP A CA 1
ATOM 1279 C C . TRP A 1 186 ? -17.134 2.786 16.357 1.00 48.91 186 TRP A C 1
ATOM 1281 O O . TRP A 1 186 ? -15.940 2.575 16.528 1.00 48.91 186 TRP A O 1
ATOM 1291 N N . ARG A 1 187 ? -17.634 3.392 15.270 1.00 50.06 187 ARG A N 1
ATOM 1292 C CA . ARG A 1 187 ? -16.832 3.869 14.135 1.00 50.06 187 ARG A CA 1
ATOM 1293 C C . ARG A 1 187 ? -16.773 5.388 14.145 1.00 50.06 187 ARG A C 1
ATOM 1295 O O . ARG A 1 187 ? -17.812 6.031 14.012 1.00 50.06 187 ARG A O 1
ATOM 1302 N N . THR A 1 188 ? -15.581 5.966 14.216 1.00 51.56 188 THR A N 1
ATOM 1303 C CA . THR A 1 188 ? -15.397 7.376 13.833 1.00 51.56 188 THR A CA 1
ATOM 1304 C C . THR A 1 188 ? -15.082 7.478 12.348 1.00 51.56 188 THR A C 1
ATOM 1306 O O . THR A 1 188 ? -14.683 6.490 11.736 1.00 51.56 188 THR A O 1
ATOM 1309 N N . PRO A 1 189 ? -15.182 8.664 11.736 1.00 57.28 189 PRO A N 1
ATOM 1310 C CA . PRO A 1 189 ? -14.408 8.968 10.538 1.00 57.28 189 PRO A CA 1
ATOM 1311 C C . PRO A 1 189 ? -12.902 8.758 10.780 1.00 57.28 189 PRO A C 1
ATOM 1313 O O . PRO A 1 189 ? -12.464 8.493 11.903 1.00 57.28 189 PRO A O 1
ATOM 1316 N N . THR A 1 190 ? -12.102 8.887 9.722 1.00 66.50 190 THR A N 1
ATOM 1317 C CA . THR A 1 190 ? -10.637 8.816 9.793 1.00 66.50 190 THR A CA 1
ATOM 1318 C C . THR A 1 190 ? -10.084 9.642 10.960 1.00 66.50 190 THR A C 1
ATOM 1320 O O . THR A 1 190 ? -10.310 10.849 11.030 1.00 66.50 190 THR A O 1
ATOM 1323 N N . LEU A 1 191 ? -9.339 8.999 11.860 1.00 69.94 191 LEU A N 1
ATOM 1324 C CA . LEU A 1 191 ? -8.636 9.659 12.956 1.00 69.94 191 LEU A CA 1
ATOM 1325 C C . LEU A 1 191 ? -7.206 9.958 12.494 1.00 69.94 191 LEU A C 1
ATOM 1327 O O . LEU A 1 191 ? -6.377 9.052 12.403 1.00 69.94 191 LEU A O 1
ATOM 1331 N N . ALA A 1 192 ? -6.916 11.215 12.154 1.00 73.62 192 ALA A N 1
ATOM 1332 C CA . ALA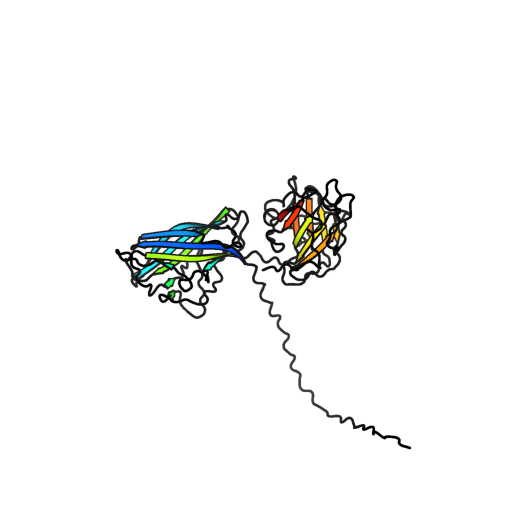 A 1 192 ? -5.594 11.623 11.670 1.00 73.62 192 ALA A CA 1
ATOM 1333 C C . ALA A 1 192 ? -4.484 11.362 12.707 1.00 73.62 192 ALA A C 1
ATOM 1335 O O . ALA A 1 192 ? -4.748 11.295 13.908 1.00 73.62 192 ALA A O 1
ATOM 1336 N N . ALA A 1 193 ? -3.236 11.224 12.252 1.00 78.25 193 ALA A N 1
ATOM 1337 C CA . ALA A 1 193 ? -2.087 11.088 13.146 1.00 78.25 193 ALA A CA 1
ATOM 1338 C C . ALA A 1 193 ? -2.004 12.288 14.109 1.00 78.25 193 ALA A C 1
ATOM 1340 O O . ALA A 1 193 ? -2.126 13.437 13.687 1.00 78.25 193 ALA A O 1
ATOM 1341 N N . GLY A 1 194 ? -1.839 12.027 15.407 1.00 76.94 194 GLY A N 1
ATOM 1342 C CA . GLY A 1 194 ? -1.818 13.048 16.460 1.00 76.94 194 GLY A CA 1
ATOM 1343 C C . GLY A 1 194 ? -3.189 13.630 16.830 1.00 76.94 194 GLY A C 1
ATOM 1344 O O . GLY A 1 194 ? -3.293 14.340 17.831 1.00 76.94 194 GLY A O 1
ATOM 1345 N N . ALA A 1 195 ? -4.251 13.331 16.074 1.00 78.88 195 ALA A N 1
ATOM 1346 C CA . ALA A 1 195 ? -5.591 13.803 16.399 1.00 78.88 195 ALA A CA 1
ATOM 1347 C C . ALA A 1 195 ? -6.137 13.098 17.645 1.00 78.88 195 ALA A C 1
ATOM 1349 O O . ALA A 1 195 ? -5.827 11.936 17.922 1.00 78.88 195 ALA A O 1
ATOM 1350 N N . THR A 1 196 ? -6.974 13.821 18.387 1.00 82.19 196 THR A N 1
ATOM 1351 C CA . THR A 1 196 ? -7.650 13.327 19.586 1.00 82.19 196 THR A CA 1
ATOM 1352 C C . THR A 1 196 ? -9.154 13.435 19.406 1.00 82.19 196 THR A C 1
ATOM 1354 O O . THR A 1 196 ? -9.650 14.477 18.983 1.00 82.19 196 THR A O 1
ATOM 1357 N N . GLN A 1 197 ? -9.871 12.373 19.756 1.00 76.75 197 GLN A N 1
ATOM 1358 C CA . GLN A 1 197 ? -11.324 12.304 19.708 1.00 76.75 197 GLN A CA 1
ATOM 1359 C C . GLN A 1 197 ? -11.883 11.998 21.099 1.00 76.75 197 GLN A C 1
ATOM 1361 O O . GLN A 1 197 ? -11.413 11.084 21.773 1.00 76.75 197 GLN A O 1
ATOM 1366 N N . ALA A 1 198 ? -12.906 12.743 21.514 1.00 76.38 198 ALA A N 1
ATOM 1367 C CA . ALA A 1 198 ? -13.647 12.445 22.734 1.00 76.38 198 ALA A CA 1
ATOM 1368 C C . ALA A 1 198 ? -14.630 11.282 22.504 1.00 76.38 198 ALA A C 1
ATOM 1370 O O . ALA A 1 198 ? -15.284 11.220 21.458 1.00 76.38 198 ALA A O 1
ATOM 1371 N N . MET A 1 199 ? -14.742 10.391 23.487 1.00 69.25 199 MET A N 1
ATOM 1372 C CA . MET A 1 199 ? -15.660 9.249 23.533 1.00 69.25 199 MET A CA 1
ATOM 1373 C C . MET A 1 199 ? -16.223 9.064 24.952 1.00 69.25 199 MET A C 1
ATOM 1375 O O . MET A 1 199 ? -15.624 9.538 25.916 1.00 69.25 199 MET A O 1
ATOM 1379 N N . SER A 1 200 ? -17.322 8.318 25.095 1.00 65.69 200 SER A N 1
ATOM 1380 C CA . SER A 1 200 ? -17.872 7.932 26.403 1.00 65.69 200 SER A CA 1
ATOM 1381 C C . SER A 1 200 ? -18.218 6.440 26.474 1.00 65.69 200 SER A C 1
ATOM 1383 O O . SER A 1 200 ? -18.717 5.865 25.508 1.00 65.69 200 SER A O 1
ATOM 1385 N N . LEU A 1 201 ? -17.972 5.819 27.630 1.00 67.44 201 LEU A N 1
ATOM 1386 C CA . LEU A 1 201 ? -18.261 4.413 27.940 1.00 67.44 201 LEU A CA 1
ATOM 1387 C C . LEU A 1 201 ? -19.213 4.337 29.138 1.00 67.44 201 LEU A C 1
ATOM 1389 O O . LEU A 1 201 ? -18.872 4.831 30.211 1.00 67.44 201 LEU A O 1
ATOM 1393 N N . GLY A 1 202 ? -20.393 3.737 28.946 1.00 61.22 202 GLY A N 1
ATOM 1394 C CA . GLY A 1 202 ? -21.462 3.655 29.949 1.00 61.22 202 GLY A CA 1
ATOM 1395 C C . GLY A 1 202 ? -21.722 2.238 30.477 1.00 61.22 202 GLY A C 1
ATOM 1396 O O . GLY A 1 202 ? -21.661 1.285 29.702 1.00 61.22 202 GLY A O 1
ATOM 1397 N N . PHE A 1 203 ? -22.028 2.092 31.769 1.00 60.94 203 PHE A N 1
ATOM 1398 C CA . PHE A 1 203 ? -22.535 0.852 32.388 1.00 60.94 203 PHE A CA 1
ATOM 1399 C C . PHE A 1 203 ? -23.334 1.159 33.660 1.00 60.94 203 PHE A C 1
ATOM 1401 O O . PHE A 1 203 ? -23.079 2.163 34.317 1.00 60.94 203 PHE A O 1
ATOM 1408 N N . THR A 1 204 ? -24.256 0.279 34.044 1.00 57.34 204 THR A N 1
ATOM 1409 C CA . THR A 1 204 ? -25.109 0.445 35.227 1.00 57.34 204 THR A CA 1
ATOM 1410 C C . THR A 1 204 ? -24.899 -0.711 36.200 1.00 57.34 204 THR A C 1
ATOM 1412 O O . THR A 1 204 ? -24.910 -1.880 35.812 1.00 57.34 204 THR A O 1
ATOM 1415 N N . ILE A 1 205 ? -24.710 -0.401 37.483 1.00 55.16 205 ILE A N 1
ATOM 1416 C CA . ILE A 1 205 ? -24.627 -1.399 38.559 1.00 55.16 205 ILE A CA 1
ATOM 1417 C C . ILE A 1 205 ? -25.860 -1.303 39.472 1.00 55.16 205 ILE A C 1
ATOM 1419 O O . ILE A 1 205 ? -26.397 -0.207 39.647 1.00 55.16 205 ILE A O 1
ATOM 1423 N N . PRO A 1 206 ? -26.300 -2.408 40.100 1.00 55.75 206 PRO A N 1
ATOM 1424 C CA . PRO A 1 206 ? -27.365 -2.389 41.102 1.00 55.75 206 PRO A CA 1
ATOM 1425 C C . PRO A 1 206 ? -27.089 -1.435 42.265 1.00 55.75 206 PRO A C 1
ATOM 1427 O O . PRO A 1 206 ? -25.944 -1.073 42.533 1.00 55.75 206 PRO A O 1
ATOM 1430 N N . ALA A 1 207 ? -28.142 -1.089 43.007 1.00 58.09 207 ALA A N 1
ATOM 1431 C CA . ALA A 1 207 ? -28.067 -0.240 44.190 1.00 58.09 207 ALA A CA 1
ATOM 1432 C C . ALA A 1 207 ? -27.109 -0.809 45.256 1.00 58.09 207 ALA A C 1
ATOM 1434 O O . ALA A 1 207 ? -27.501 -1.616 46.096 1.00 58.09 207 ALA A O 1
ATOM 1435 N N . SER A 1 208 ? -25.844 -0.382 45.233 1.00 56.69 208 SER A N 1
ATOM 1436 C CA . SER A 1 208 ? -24.834 -0.731 46.233 1.00 56.69 208 SER A CA 1
ATOM 1437 C C . SER A 1 208 ? -24.062 0.509 46.683 1.00 56.69 208 SER A C 1
ATOM 1439 O O . SER A 1 208 ? -23.705 1.384 45.890 1.00 56.69 208 SER A O 1
ATOM 1441 N N . ASN A 1 209 ? -23.809 0.599 47.988 1.00 56.16 209 ASN A N 1
ATOM 1442 C CA . ASN A 1 209 ? -22.942 1.615 48.588 1.00 56.16 209 ASN A CA 1
ATOM 1443 C C . ASN A 1 209 ? -21.518 1.100 48.838 1.00 56.16 209 ASN A C 1
ATOM 1445 O O . ASN A 1 209 ? -20.684 1.861 49.328 1.00 56.16 209 ASN A O 1
ATOM 1449 N N . ASP A 1 210 ? -21.239 -0.157 48.492 1.00 56.19 210 ASP A N 1
ATOM 1450 C CA . ASP A 1 210 ? -19.930 -0.764 48.696 1.00 56.19 210 ASP A CA 1
ATOM 1451 C C . ASP A 1 210 ? -18.889 -0.188 47.732 1.00 56.19 210 ASP A C 1
ATOM 1453 O O . ASP A 1 210 ? -19.208 0.362 46.673 1.00 56.19 210 ASP A O 1
ATOM 1457 N N . ALA A 1 211 ? -17.616 -0.313 48.111 1.00 58.16 211 ALA A N 1
ATOM 1458 C CA . ALA A 1 211 ? -16.522 -0.045 47.193 1.00 58.16 211 ALA A CA 1
ATOM 1459 C C . ALA A 1 211 ? -16.600 -1.040 46.031 1.00 58.16 211 ALA A C 1
ATOM 1461 O O . ALA A 1 211 ? -16.672 -2.246 46.260 1.00 58.16 211 ALA A O 1
ATOM 1462 N N . TYR A 1 212 ? -16.576 -0.540 44.801 1.00 59.22 212 TYR A N 1
ATOM 1463 C CA . TYR A 1 212 ? -16.677 -1.344 43.589 1.00 59.22 212 TYR A CA 1
ATOM 1464 C C . TYR A 1 212 ? -15.457 -1.121 42.701 1.00 59.22 212 TYR A C 1
ATOM 1466 O O . TYR A 1 212 ? -14.820 -0.060 42.701 1.00 59.22 212 TYR A O 1
ATOM 1474 N N . ARG A 1 213 ? -15.151 -2.143 41.908 1.00 60.59 213 ARG A N 1
ATOM 1475 C CA . ARG A 1 213 ? -14.242 -2.060 40.769 1.00 60.59 213 ARG A CA 1
ATOM 1476 C C . ARG A 1 213 ? -14.965 -2.630 39.549 1.00 60.59 213 ARG A C 1
ATOM 1478 O O . ARG A 1 213 ? -15.841 -3.471 39.679 1.00 60.59 213 ARG A O 1
ATOM 1485 N N . PHE A 1 214 ? -14.630 -2.181 38.360 1.00 59.56 214 PHE A N 1
ATOM 1486 C CA . PHE A 1 214 ? -15.177 -2.683 37.108 1.00 59.56 214 PHE A CA 1
ATOM 1487 C C . PHE A 1 214 ? -14.061 -2.675 36.081 1.00 59.56 214 PHE A C 1
ATOM 1489 O O . PHE A 1 214 ? -13.388 -1.661 35.945 1.00 59.56 214 PHE A O 1
ATOM 1496 N N . SER A 1 215 ? -13.886 -3.780 35.369 1.00 59.00 215 SER A N 1
ATOM 1497 C CA . SER A 1 215 ? -12.868 -3.933 34.339 1.00 59.00 215 SER A CA 1
ATOM 1498 C C . SER A 1 215 ? -13.507 -4.436 33.045 1.00 59.00 215 SER A C 1
ATOM 1500 O O . SER A 1 215 ? -14.118 -5.510 33.027 1.00 59.00 215 SER A O 1
ATOM 1502 N N . LEU A 1 216 ? -13.340 -3.672 31.963 1.00 62.47 216 LEU A N 1
ATOM 1503 C CA . LEU A 1 216 ? -13.763 -4.012 30.604 1.00 62.47 216 LEU A CA 1
ATOM 1504 C C . LEU A 1 216 ? -12.540 -4.180 29.707 1.00 62.47 216 LEU A C 1
ATOM 1506 O O . LEU A 1 216 ? -11.815 -3.214 29.470 1.00 62.47 216 LEU A O 1
ATOM 1510 N N . VAL A 1 217 ? -12.365 -5.379 29.157 1.00 58.22 217 VAL A N 1
ATOM 1511 C CA . VAL A 1 217 ? -11.342 -5.651 28.145 1.00 58.22 217 VAL A CA 1
ATOM 1512 C C . VAL A 1 217 ? -11.935 -5.472 26.747 1.00 58.22 217 VAL A C 1
ATOM 1514 O O . VAL A 1 217 ? -12.986 -6.027 26.424 1.00 58.22 217 VAL A O 1
ATOM 1517 N N . PHE A 1 218 ? -11.261 -4.703 25.898 1.00 59.50 218 PHE A N 1
ATOM 1518 C CA . PHE A 1 218 ? -11.692 -4.440 24.529 1.00 59.50 218 PHE A CA 1
ATOM 1519 C C . PHE A 1 218 ? -10.511 -4.414 23.561 1.00 59.50 218 PHE A C 1
ATOM 1521 O O . PHE A 1 218 ? -9.420 -3.951 23.889 1.00 59.50 218 PHE A O 1
ATOM 1528 N N . GLY A 1 219 ? -10.743 -4.908 22.349 1.00 57.00 219 GLY A N 1
ATOM 1529 C CA . GLY A 1 219 ? -9.846 -4.730 21.217 1.00 57.00 219 GLY A CA 1
ATOM 1530 C C . GLY A 1 219 ? -10.177 -3.438 20.480 1.00 57.00 219 GLY A C 1
ATOM 1531 O O . GLY A 1 219 ? -11.347 -3.123 20.249 1.00 57.00 219 GLY A O 1
ATOM 1532 N N . ALA A 1 220 ? -9.148 -2.692 20.101 1.00 59.31 220 ALA A N 1
ATOM 1533 C CA . ALA A 1 220 ? -9.263 -1.630 19.119 1.00 59.31 220 ALA A CA 1
ATOM 1534 C C . ALA A 1 220 ? -8.815 -2.167 17.760 1.00 59.31 220 ALA A C 1
ATOM 1536 O O . ALA A 1 220 ? -7.792 -2.839 17.638 1.00 59.31 220 ALA A O 1
ATOM 1537 N N . PHE A 1 221 ? -9.583 -1.852 16.733 1.00 56.59 221 PHE A N 1
ATOM 1538 C CA . PHE A 1 221 ? -9.338 -2.239 15.354 1.00 56.59 221 PHE A CA 1
ATOM 1539 C C . PHE A 1 221 ? -9.472 -1.009 14.475 1.00 56.59 221 PHE A C 1
ATOM 1541 O O . PHE A 1 221 ? -10.092 -0.033 14.881 1.00 56.59 221 PHE A O 1
ATOM 1548 N N . ASP A 1 222 ? -8.962 -1.048 13.258 1.00 54.91 222 ASP A N 1
ATOM 1549 C CA . ASP A 1 222 ? -9.339 -0.092 12.232 1.00 54.91 222 ASP A CA 1
ATOM 1550 C C . ASP A 1 222 ? -9.792 -0.788 10.976 1.00 54.91 222 ASP A C 1
ATOM 1552 O O . ASP A 1 222 ? -9.228 -1.797 10.562 1.00 54.91 222 ASP A O 1
ATOM 1556 N N . LYS A 1 223 ? -10.851 -0.244 10.386 1.00 47.56 223 LYS A N 1
ATOM 1557 C CA . LYS A 1 223 ? -11.305 -0.654 9.074 1.00 47.56 223 LYS A CA 1
ATOM 1558 C C . LYS A 1 223 ? -10.439 0.095 8.069 1.00 47.56 223 LYS A C 1
ATOM 1560 O O . LYS A 1 223 ? -10.811 1.177 7.611 1.00 47.56 223 LYS A O 1
ATOM 1565 N N . THR A 1 224 ? -9.277 -0.474 7.753 1.00 50.66 224 THR A N 1
ATOM 1566 C CA . THR A 1 224 ? -8.448 0.037 6.658 1.00 50.66 224 THR A CA 1
ATOM 1567 C C . THR A 1 224 ? -9.338 0.158 5.419 1.00 50.66 224 THR A C 1
ATOM 1569 O O . THR A 1 224 ? -10.105 -0.778 5.158 1.00 50.66 224 THR A O 1
ATOM 1572 N N . PRO A 1 225 ? -9.330 1.298 4.701 1.00 49.38 225 PRO A N 1
ATOM 1573 C CA . PRO A 1 225 ? -10.106 1.441 3.476 1.00 49.38 225 PRO A CA 1
ATOM 1574 C C . PRO A 1 225 ? -9.863 0.226 2.582 1.00 49.38 225 PRO A C 1
ATOM 1576 O O . PRO A 1 225 ? -8.718 -0.178 2.391 1.00 49.38 225 PRO A O 1
ATOM 1579 N N . ALA A 1 226 ? -10.934 -0.404 2.094 1.00 59.19 226 ALA A N 1
ATOM 1580 C CA . ALA A 1 226 ? -10.779 -1.519 1.172 1.00 59.19 226 ALA A CA 1
ATOM 1581 C C . ALA A 1 226 ? -10.106 -0.985 -0.094 1.00 59.19 226 ALA A C 1
ATOM 1583 O O . ALA A 1 226 ? -10.695 -0.159 -0.794 1.00 59.19 226 ALA A O 1
ATOM 1584 N N . VAL A 1 227 ? -8.896 -1.458 -0.377 1.00 79.69 227 VAL A N 1
ATOM 1585 C CA . VAL A 1 227 ? -8.216 -1.154 -1.633 1.00 79.69 227 VAL A CA 1
ATOM 1586 C C . VAL A 1 227 ? -8.945 -1.919 -2.729 1.00 79.69 227 VAL A C 1
ATOM 1588 O O . VAL A 1 227 ? -9.047 -3.144 -2.681 1.00 79.69 227 VAL A O 1
ATOM 1591 N N . ASN A 1 228 ? -9.539 -1.195 -3.674 1.00 83.56 228 ASN A N 1
ATOM 1592 C CA . ASN A 1 228 ? -10.415 -1.748 -4.713 1.00 83.56 228 ASN A CA 1
ATOM 1593 C C . ASN A 1 228 ? -9.814 -1.629 -6.124 1.00 83.56 228 ASN A C 1
ATOM 1595 O O . ASN A 1 228 ? -10.517 -1.813 -7.118 1.00 83.56 228 ASN A O 1
ATOM 1599 N N . HIS A 1 229 ? -8.518 -1.351 -6.201 1.00 91.81 229 HIS A N 1
ATOM 1600 C CA . HIS A 1 229 ? -7.756 -1.186 -7.428 1.00 91.81 229 HIS A CA 1
ATOM 1601 C C . HIS A 1 229 ? -6.402 -1.897 -7.331 1.00 91.81 229 HIS A C 1
ATOM 1603 O O . HIS A 1 229 ? -6.033 -2.415 -6.278 1.00 91.81 229 HIS A O 1
ATOM 1609 N N . LEU A 1 230 ? -5.677 -1.959 -8.450 1.00 98.12 230 LEU A N 1
ATOM 1610 C CA . LEU A 1 230 ? -4.285 -2.405 -8.447 1.00 98.12 230 LEU A CA 1
ATOM 1611 C C . LEU A 1 230 ? -3.410 -1.386 -7.729 1.00 98.12 230 LEU A C 1
ATOM 1613 O O . LEU A 1 230 ? -3.651 -0.185 -7.834 1.00 98.12 230 LEU A O 1
ATOM 1617 N N . VAL A 1 231 ? -2.363 -1.885 -7.085 1.00 98.19 231 VAL A N 1
ATOM 1618 C CA . VAL A 1 231 ? -1.350 -1.055 -6.437 1.00 98.19 231 VAL A CA 1
ATOM 1619 C C . VAL A 1 231 ? 0.036 -1.396 -6.962 1.00 98.19 231 VAL A C 1
ATOM 1621 O O . VAL A 1 231 ? 0.305 -2.539 -7.328 1.00 98.19 231 VAL A O 1
ATOM 1624 N N . ILE A 1 232 ? 0.930 -0.419 -6.971 1.00 98.81 232 ILE A N 1
ATOM 1625 C CA . ILE A 1 232 ? 2.369 -0.589 -7.088 1.00 98.81 232 ILE A CA 1
ATOM 1626 C C . ILE A 1 232 ? 2.859 -1.096 -5.730 1.00 98.81 232 ILE A C 1
ATOM 1628 O O . ILE A 1 232 ? 2.945 -0.347 -4.758 1.00 98.81 232 ILE A O 1
ATOM 1632 N N . SER A 1 233 ? 3.135 -2.394 -5.632 1.00 98.38 233 SER A N 1
ATOM 1633 C CA . SER A 1 233 ? 3.546 -3.038 -4.379 1.00 98.38 233 SER A CA 1
ATOM 1634 C C . SER A 1 233 ? 5.037 -2.914 -4.099 1.00 98.38 233 SER A C 1
ATOM 1636 O O . SER A 1 233 ? 5.440 -2.999 -2.936 1.00 98.38 233 SER A O 1
ATOM 1638 N N . GLN A 1 234 ? 5.849 -2.734 -5.141 1.00 98.44 234 GLN A N 1
ATOM 1639 C CA . GLN A 1 234 ? 7.297 -2.600 -5.036 1.00 98.44 234 GLN A CA 1
ATOM 1640 C C . GLN A 1 234 ? 7.867 -1.891 -6.267 1.00 98.44 234 GLN A C 1
ATOM 1642 O O . GLN A 1 234 ? 7.367 -2.057 -7.382 1.00 98.44 234 GLN A O 1
ATOM 1647 N N . LEU A 1 235 ? 8.948 -1.140 -6.078 1.00 98.75 235 LEU A N 1
ATOM 1648 C CA . LEU A 1 235 ? 9.716 -0.553 -7.170 1.00 98.75 235 LEU A CA 1
ATOM 1649 C C . LEU A 1 235 ? 11.204 -0.471 -6.831 1.00 98.75 235 LEU A C 1
ATOM 1651 O O . LEU A 1 235 ? 11.589 -0.281 -5.679 1.00 98.75 235 LEU A O 1
ATOM 1655 N N . TYR A 1 236 ? 12.036 -0.596 -7.861 1.00 98.69 236 TYR A N 1
ATOM 1656 C CA . TYR A 1 236 ? 13.479 -0.380 -7.802 1.00 98.69 236 TYR A CA 1
ATOM 1657 C C . TYR A 1 236 ? 13.920 0.345 -9.066 1.00 98.69 236 TYR A C 1
ATOM 1659 O O . TYR A 1 236 ? 13.591 -0.102 -10.163 1.00 98.69 236 TYR A O 1
ATOM 1667 N N . GLY A 1 237 ? 14.662 1.444 -8.915 1.00 97.88 237 GLY A N 1
ATOM 1668 C CA . GLY A 1 237 ? 15.018 2.333 -10.026 1.00 97.88 237 GLY A CA 1
ATOM 1669 C C . GLY A 1 237 ? 16.510 2.553 -10.246 1.00 97.88 237 GLY A C 1
ATOM 1670 O O . GLY A 1 237 ? 16.896 3.608 -10.741 1.00 97.88 237 GLY A O 1
ATOM 1671 N N . ALA A 1 238 ? 17.364 1.633 -9.792 1.00 97.19 238 ALA A N 1
ATOM 1672 C CA . ALA A 1 238 ? 18.815 1.791 -9.888 1.00 97.19 238 ALA A CA 1
ATOM 1673 C C . ALA A 1 238 ? 19.524 0.672 -10.667 1.00 97.19 238 ALA A C 1
ATOM 1675 O O . ALA A 1 238 ? 20.744 0.532 -10.570 1.00 97.19 238 ALA A O 1
ATOM 1676 N N . GLY A 1 239 ? 18.779 -0.117 -11.432 1.00 97.81 239 GLY A N 1
ATOM 1677 C CA . GLY A 1 239 ? 19.267 -1.271 -12.161 1.00 97.81 239 GLY A CA 1
ATOM 1678 C C . GLY A 1 239 ? 20.359 -0.940 -13.163 1.00 97.81 239 GLY A C 1
ATOM 1679 O O . GLY A 1 239 ? 20.261 0.006 -13.938 1.00 97.81 239 GLY A O 1
ATOM 1680 N N . GLY A 1 240 ? 21.429 -1.731 -13.162 1.00 97.94 240 GLY A N 1
ATOM 1681 C CA . GLY A 1 240 ? 22.512 -1.562 -14.123 1.00 97.94 240 GLY A CA 1
ATOM 1682 C C . GLY A 1 240 ? 23.495 -0.431 -13.813 1.00 97.94 240 GLY A C 1
ATOM 1683 O O . GLY A 1 240 ? 24.547 -0.373 -14.457 1.00 97.94 240 GLY A O 1
ATOM 1684 N N . ASN A 1 241 ? 23.210 0.430 -12.831 1.00 98.19 241 ASN A N 1
ATOM 1685 C CA . ASN A 1 241 ? 24.110 1.498 -12.389 1.00 98.19 241 ASN A CA 1
ATOM 1686 C C . ASN A 1 241 ? 25.347 0.942 -11.668 1.00 98.19 241 ASN A C 1
ATOM 1688 O O . ASN A 1 241 ? 25.339 -0.168 -11.143 1.00 98.19 241 ASN A O 1
ATOM 1692 N N . ALA A 1 242 ? 26.430 1.719 -11.598 1.00 97.94 242 ALA A N 1
ATOM 1693 C CA . ALA A 1 242 ? 27.611 1.313 -10.837 1.00 97.94 242 ALA A CA 1
ATOM 1694 C C . ALA A 1 242 ? 27.244 1.039 -9.364 1.00 97.94 242 ALA A C 1
ATOM 1696 O O . ALA A 1 242 ? 26.657 1.888 -8.697 1.00 97.94 242 ALA A O 1
ATOM 1697 N N . GLY A 1 243 ? 27.574 -0.158 -8.871 1.00 97.38 243 GLY A N 1
ATOM 1698 C CA . GLY A 1 243 ? 27.211 -0.605 -7.520 1.00 97.38 243 GLY A CA 1
ATOM 1699 C C . GLY A 1 243 ? 25.765 -1.095 -7.360 1.00 97.38 243 GLY A C 1
ATOM 1700 O O . GLY A 1 243 ? 25.374 -1.421 -6.241 1.00 97.38 243 GLY A O 1
ATOM 1701 N N . ALA A 1 244 ? 24.979 -1.163 -8.441 1.00 98.19 244 ALA A N 1
ATOM 1702 C CA . ALA A 1 244 ? 23.616 -1.682 -8.410 1.00 98.19 244 ALA A CA 1
ATOM 1703 C C . ALA A 1 244 ? 23.571 -3.143 -7.964 1.00 98.19 244 ALA A C 1
ATOM 1705 O O . ALA A 1 244 ? 24.357 -3.978 -8.419 1.00 98.19 244 ALA A O 1
ATOM 1706 N N . THR A 1 245 ? 22.606 -3.473 -7.110 1.00 98.31 245 THR A N 1
ATOM 1707 C CA . THR A 1 245 ? 22.346 -4.865 -6.740 1.00 98.31 245 THR A CA 1
ATOM 1708 C C . THR A 1 245 ? 21.728 -5.655 -7.892 1.00 98.31 245 THR A C 1
ATOM 1710 O O . THR A 1 245 ? 22.043 -6.836 -8.054 1.00 98.31 245 THR A O 1
ATOM 1713 N N . LEU A 1 246 ? 20.886 -5.020 -8.712 1.00 98.62 246 LEU A N 1
ATOM 1714 C CA . LEU A 1 246 ? 20.219 -5.659 -9.847 1.00 98.62 246 LEU A CA 1
ATOM 1715 C C . LEU A 1 246 ? 20.661 -5.058 -11.179 1.00 98.62 246 LEU A C 1
ATOM 1717 O O . LEU A 1 246 ? 21.007 -3.885 -11.253 1.00 98.62 246 LEU A O 1
ATOM 1721 N N . THR A 1 247 ? 20.585 -5.848 -12.248 1.00 98.25 247 THR A N 1
ATOM 1722 C CA . THR A 1 247 ? 20.859 -5.382 -13.618 1.00 98.25 247 THR A CA 1
ATOM 1723 C C . THR A 1 247 ? 19.751 -4.540 -14.224 1.00 98.25 247 THR A C 1
ATOM 1725 O O . THR A 1 247 ? 19.920 -4.013 -15.315 1.00 98.25 247 THR A O 1
ATOM 1728 N N . THR A 1 248 ? 18.607 -4.419 -13.564 1.00 98.38 248 THR A N 1
ATOM 1729 C CA . THR A 1 248 ? 17.394 -3.878 -14.170 1.00 98.38 248 THR A CA 1
ATOM 1730 C C . THR A 1 248 ? 16.539 -3.173 -13.133 1.00 98.38 248 THR A C 1
ATOM 1732 O O . THR A 1 248 ? 16.493 -3.597 -11.974 1.00 98.38 248 THR A O 1
ATOM 1735 N N . ASP A 1 249 ? 15.891 -2.092 -13.555 1.00 98.56 249 ASP A N 1
ATOM 1736 C CA . ASP A 1 249 ? 14.801 -1.506 -12.790 1.00 98.56 249 ASP A CA 1
ATOM 1737 C C . ASP A 1 249 ? 13.577 -2.426 -12.867 1.00 98.56 249 ASP A C 1
ATOM 1739 O O . ASP A 1 249 ? 13.407 -3.203 -13.816 1.00 98.56 249 ASP A O 1
ATOM 1743 N N . TYR A 1 250 ? 12.675 -2.316 -11.900 1.00 98.81 250 TYR A N 1
ATOM 1744 C CA . TYR A 1 250 ? 11.387 -2.990 -11.991 1.00 98.81 250 TYR A CA 1
ATOM 1745 C C . TYR A 1 250 ? 10.286 -2.227 -11.264 1.00 98.81 250 TYR A C 1
ATOM 1747 O O . TYR A 1 250 ? 10.533 -1.448 -10.342 1.00 98.81 250 TYR A O 1
ATOM 1755 N N . VAL A 1 251 ? 9.058 -2.503 -11.695 1.00 98.88 251 VAL A N 1
ATOM 1756 C CA . VAL A 1 251 ? 7.822 -2.135 -11.008 1.00 98.88 251 VAL A CA 1
ATOM 1757 C C . VAL A 1 251 ? 7.010 -3.413 -10.833 1.00 98.88 251 VAL A C 1
ATOM 1759 O O . VAL A 1 251 ? 6.805 -4.165 -11.788 1.00 98.88 251 VAL A O 1
ATOM 1762 N N . GLU A 1 252 ? 6.570 -3.671 -9.610 1.00 98.75 252 GLU A N 1
ATOM 1763 C CA . GLU A 1 252 ? 5.686 -4.777 -9.261 1.00 98.75 252 GLU A CA 1
ATOM 1764 C C . GLU A 1 252 ? 4.288 -4.220 -9.002 1.00 98.75 252 GLU A C 1
ATOM 1766 O O . GLU A 1 252 ? 4.119 -3.305 -8.193 1.00 98.75 252 GLU A O 1
ATOM 1771 N N . LEU A 1 253 ? 3.289 -4.770 -9.690 1.00 98.88 253 LEU A N 1
ATOM 1772 C CA . LEU A 1 253 ? 1.888 -4.509 -9.390 1.00 98.88 253 LEU A CA 1
ATOM 1773 C C . LEU A 1 253 ? 1.307 -5.655 -8.574 1.00 98.88 253 LEU A C 1
ATOM 1775 O O . LEU A 1 253 ? 1.654 -6.816 -8.788 1.00 98.88 253 LEU A O 1
ATOM 1779 N N . PHE A 1 254 ? 0.363 -5.338 -7.703 1.00 98.69 254 PHE A N 1
ATOM 1780 C CA . PHE A 1 254 ? -0.361 -6.296 -6.887 1.00 98.69 254 PHE A CA 1
ATOM 1781 C C . PHE A 1 254 ? -1.861 -6.035 -6.957 1.00 98.69 254 PHE A C 1
ATOM 1783 O O . PHE A 1 254 ? -2.304 -4.888 -7.044 1.00 98.69 254 PHE A O 1
ATOM 1790 N N . ASN A 1 255 ? -2.645 -7.111 -6.916 1.00 97.38 255 ASN A N 1
ATOM 1791 C CA . ASN A 1 255 ? -4.093 -7.036 -6.795 1.00 97.38 255 ASN A CA 1
ATOM 1792 C C . ASN A 1 255 ? -4.529 -7.328 -5.347 1.00 97.38 255 ASN A C 1
ATOM 1794 O O . ASN A 1 255 ? -4.689 -8.501 -4.997 1.00 97.38 255 ASN A O 1
ATOM 1798 N N . PRO A 1 256 ? -4.764 -6.291 -4.521 1.00 91.00 256 PRO A N 1
ATOM 1799 C CA . PRO A 1 256 ? -5.244 -6.450 -3.151 1.00 91.00 256 PRO A CA 1
ATOM 1800 C C . PRO A 1 256 ? -6.744 -6.761 -3.061 1.00 91.00 256 PRO A C 1
ATOM 1802 O O . PRO A 1 256 ? -7.268 -6.966 -1.969 1.00 91.00 256 PRO A O 1
ATOM 1805 N N . THR A 1 257 ? -7.454 -6.777 -4.191 1.00 85.81 257 THR A N 1
ATOM 1806 C CA . THR A 1 257 ? -8.905 -6.961 -4.222 1.00 85.81 257 THR A CA 1
ATOM 1807 C C . THR A 1 257 ? -9.299 -8.437 -4.209 1.00 85.81 257 THR A C 1
ATOM 1809 O O . THR A 1 257 ? -8.481 -9.334 -4.407 1.00 85.81 257 THR A O 1
ATOM 1812 N N . ASN A 1 258 ? -10.597 -8.695 -4.042 1.00 83.69 258 ASN A N 1
ATOM 1813 C CA . ASN A 1 258 ? -11.192 -10.026 -4.156 1.00 83.69 258 ASN A CA 1
ATOM 1814 C C . ASN A 1 258 ? -11.692 -10.369 -5.574 1.00 83.69 258 ASN A C 1
ATOM 1816 O O . ASN A 1 258 ? -12.277 -11.434 -5.765 1.00 83.69 258 ASN A O 1
ATOM 1820 N N . ASN A 1 259 ? -11.455 -9.505 -6.567 1.00 86.44 259 ASN A N 1
ATOM 1821 C CA . ASN A 1 259 ? -11.846 -9.723 -7.960 1.00 86.44 259 ASN A CA 1
ATOM 1822 C C . ASN A 1 259 ? -10.618 -9.809 -8.867 1.00 86.44 259 ASN A C 1
ATOM 1824 O O . ASN A 1 259 ? -9.569 -9.252 -8.568 1.00 86.44 259 ASN A O 1
ATOM 1828 N N . VAL A 1 260 ? -10.742 -10.485 -10.009 1.00 93.50 260 VAL A N 1
ATOM 1829 C CA . VAL A 1 260 ? -9.709 -10.427 -11.053 1.00 93.50 260 VAL A CA 1
ATOM 1830 C C . VAL A 1 260 ? -9.704 -9.023 -11.660 1.00 93.50 260 VAL A C 1
ATOM 1832 O O . VAL A 1 260 ? -10.758 -8.534 -12.065 1.00 93.50 260 VAL A O 1
ATOM 1835 N N . ILE A 1 261 ? -8.529 -8.396 -11.768 1.00 97.75 261 ILE A N 1
ATOM 1836 C CA . ILE A 1 261 ? -8.368 -7.104 -12.448 1.00 97.75 261 ILE A CA 1
ATOM 1837 C C . ILE A 1 261 ? -7.588 -7.300 -13.747 1.00 97.75 261 ILE A C 1
ATOM 1839 O O . ILE A 1 261 ? -6.547 -7.957 -13.771 1.00 97.75 261 ILE A O 1
ATOM 1843 N N . SER A 1 262 ? -8.101 -6.723 -14.833 1.00 98.12 262 SER A N 1
ATOM 1844 C CA . SER A 1 262 ? -7.421 -6.679 -16.129 1.00 98.12 262 SER A CA 1
ATOM 1845 C C . SER A 1 262 ? -6.568 -5.418 -16.250 1.00 98.12 262 SER A C 1
ATOM 1847 O O . SER A 1 262 ? -7.031 -4.336 -15.902 1.00 98.12 262 SER A O 1
ATOM 1849 N N . THR A 1 263 ? -5.361 -5.538 -16.806 1.00 98.56 263 THR A N 1
ATOM 1850 C CA . THR A 1 263 ? -4.486 -4.394 -17.132 1.00 98.56 263 THR A CA 1
ATOM 1851 C C . THR A 1 263 ? -4.764 -3.780 -18.508 1.00 98.56 263 THR A C 1
ATOM 1853 O O . THR A 1 263 ? -4.016 -2.916 -18.965 1.00 98.56 263 THR A O 1
ATOM 1856 N N . ALA A 1 264 ? -5.809 -4.232 -19.208 1.00 98.12 264 ALA A N 1
ATOM 1857 C CA . ALA A 1 264 ? -6.148 -3.734 -20.538 1.00 98.12 264 ALA A CA 1
ATOM 1858 C C . ALA A 1 264 ? -6.331 -2.205 -20.545 1.00 98.12 264 ALA A C 1
ATOM 1860 O O . ALA A 1 264 ? -7.126 -1.660 -19.783 1.00 98.12 264 ALA A O 1
ATOM 1861 N N . GLY A 1 265 ? -5.598 -1.522 -21.427 1.00 97.31 265 GLY A N 1
ATOM 1862 C CA . GLY A 1 265 ? -5.658 -0.066 -21.588 1.00 97.31 265 GLY A CA 1
ATOM 1863 C C . GLY A 1 265 ? -4.892 0.741 -20.533 1.00 97.31 265 GLY A C 1
ATOM 1864 O O . GLY A 1 265 ? -4.739 1.947 -20.713 1.00 97.31 265 GLY A O 1
ATOM 1865 N N . MET A 1 266 ? -4.371 0.104 -19.481 1.00 98.81 266 MET A N 1
ATOM 1866 C CA . MET A 1 266 ? -3.596 0.778 -18.438 1.00 98.81 266 MET A CA 1
ATOM 1867 C C . MET A 1 266 ? -2.173 1.118 -18.905 1.00 98.81 266 MET A C 1
ATOM 1869 O O . MET A 1 266 ? -1.617 0.485 -19.809 1.00 98.81 266 MET A O 1
ATOM 1873 N N . SER A 1 267 ? -1.549 2.101 -18.258 1.00 98.81 267 SER A N 1
ATOM 1874 C CA . SER A 1 267 ? -0.149 2.463 -18.493 1.00 98.81 267 SER A CA 1
ATOM 1875 C C . SER A 1 267 ? 0.627 2.649 -17.194 1.00 98.81 267 SER A C 1
ATOM 1877 O O . SER A 1 267 ? 0.068 3.046 -16.176 1.00 98.81 267 SER A O 1
ATOM 1879 N N . LEU A 1 268 ? 1.929 2.373 -17.244 1.00 98.81 268 LEU A N 1
ATOM 1880 C CA . LEU A 1 268 ? 2.892 2.860 -16.267 1.00 98.81 268 LEU A CA 1
ATOM 1881 C C . LEU A 1 268 ? 3.584 4.095 -16.833 1.00 98.81 268 LEU A C 1
ATOM 1883 O O . LEU A 1 268 ? 4.040 4.100 -17.980 1.00 98.81 268 LEU A O 1
ATOM 1887 N N . GLN A 1 269 ? 3.683 5.134 -16.016 1.00 98.75 269 GLN A N 1
ATOM 1888 C CA . GLN A 1 269 ? 4.325 6.387 -16.384 1.00 98.75 269 GLN A CA 1
ATOM 1889 C C . GLN A 1 269 ? 5.360 6.754 -15.333 1.00 98.75 269 GLN A C 1
ATOM 1891 O O . GLN A 1 269 ? 5.150 6.535 -14.144 1.00 98.75 269 GLN A O 1
ATOM 1896 N N . TYR A 1 270 ? 6.468 7.326 -15.774 1.00 98.69 270 TYR A N 1
ATOM 1897 C CA . TYR A 1 270 ? 7.556 7.795 -14.939 1.00 98.69 270 TYR A CA 1
ATOM 1898 C C . TYR A 1 270 ? 7.896 9.244 -15.280 1.00 98.69 270 TYR A C 1
ATOM 1900 O O . TYR A 1 270 ? 7.899 9.640 -16.446 1.00 98.69 270 TYR A O 1
ATOM 1908 N N . ALA A 1 271 ? 8.238 10.015 -14.254 1.00 98.31 271 ALA A N 1
ATOM 1909 C CA . ALA A 1 271 ? 8.839 11.327 -14.400 1.00 98.31 271 ALA A CA 1
ATOM 1910 C C . ALA A 1 271 ? 9.910 11.548 -13.326 1.00 98.31 271 ALA A C 1
ATOM 1912 O O . ALA A 1 271 ? 9.810 11.062 -12.197 1.00 98.31 271 ALA A O 1
ATOM 1913 N N . SER A 1 272 ? 10.922 12.347 -13.661 1.00 96.75 272 SER A N 1
ATOM 1914 C CA . SER A 1 272 ? 11.883 12.844 -12.674 1.00 96.75 272 SER A CA 1
ATOM 1915 C C . SER A 1 272 ? 11.190 13.763 -11.649 1.00 96.75 272 SER A C 1
ATOM 1917 O O . SER A 1 272 ? 10.084 14.245 -11.916 1.00 96.75 272 SER A O 1
ATOM 1919 N N . PRO A 1 273 ? 11.818 14.071 -10.495 1.00 95.81 273 PRO A N 1
ATOM 1920 C CA . PRO A 1 273 ? 11.229 14.912 -9.449 1.00 95.81 273 PRO A CA 1
ATOM 1921 C C . PRO A 1 273 ? 10.554 16.183 -9.965 1.00 95.81 273 PRO A C 1
ATOM 1923 O O . PRO A 1 273 ? 9.356 16.352 -9.778 1.00 95.81 273 PRO A O 1
ATOM 1926 N N . ALA A 1 274 ? 11.278 17.021 -10.710 1.00 94.69 274 ALA A N 1
ATOM 1927 C CA . ALA A 1 274 ? 10.744 18.255 -11.290 1.00 94.69 274 ALA A CA 1
ATOM 1928 C C . ALA A 1 274 ? 10.128 18.070 -12.694 1.00 94.69 274 ALA A C 1
ATOM 1930 O O . ALA A 1 274 ? 9.604 19.025 -13.262 1.00 94.69 274 ALA A O 1
ATOM 1931 N N . GLY A 1 275 ? 10.217 16.871 -13.276 1.00 95.44 275 GLY A N 1
ATOM 1932 C CA . GLY A 1 275 ? 9.705 16.577 -14.611 1.00 95.44 275 GLY A CA 1
ATOM 1933 C C . GLY A 1 275 ? 8.187 16.410 -14.639 1.00 95.44 275 GLY A C 1
ATOM 1934 O O . GLY A 1 275 ? 7.575 15.979 -13.657 1.00 95.44 275 GLY A O 1
ATOM 1935 N N . ALA A 1 276 ? 7.585 16.723 -15.784 1.00 96.44 276 ALA A N 1
ATOM 1936 C CA . ALA A 1 276 ? 6.202 16.369 -16.085 1.00 96.44 276 ALA A CA 1
ATOM 1937 C C . ALA A 1 276 ? 6.131 14.941 -16.642 1.00 96.44 276 ALA A C 1
ATOM 1939 O O . ALA A 1 276 ? 7.063 14.494 -17.313 1.00 96.44 276 ALA A O 1
ATOM 1940 N N . PHE A 1 277 ? 5.017 14.245 -16.413 1.00 98.00 277 PHE A N 1
ATOM 1941 C CA . PHE A 1 277 ? 4.747 13.011 -17.143 1.00 98.00 277 PHE A CA 1
ATOM 1942 C C . PHE A 1 277 ? 4.557 13.326 -18.627 1.00 98.00 277 PHE A C 1
ATOM 1944 O O . PHE A 1 277 ? 3.942 14.324 -19.004 1.00 98.00 277 PHE A O 1
ATOM 1951 N N . THR A 1 278 ? 5.106 12.466 -19.475 1.00 97.19 278 THR A N 1
ATOM 1952 C CA . THR A 1 278 ? 5.008 12.567 -20.933 1.00 97.19 278 THR A CA 1
ATOM 1953 C C . THR A 1 278 ? 4.779 11.178 -21.512 1.00 97.19 278 THR A C 1
ATOM 1955 O O . THR A 1 278 ? 4.960 10.179 -20.824 1.00 97.19 278 THR A O 1
ATOM 1958 N N . THR A 1 279 ? 4.427 11.095 -22.792 1.00 95.69 279 THR A N 1
ATOM 1959 C CA . THR A 1 279 ? 4.275 9.820 -23.512 1.00 95.69 279 THR A CA 1
ATOM 1960 C C . THR A 1 279 ? 5.567 9.382 -24.214 1.00 95.69 279 THR A C 1
ATOM 1962 O O . THR A 1 279 ? 5.527 8.605 -25.165 1.00 95.69 279 THR A O 1
ATOM 1965 N N . ASN A 1 280 ? 6.721 9.915 -23.798 1.00 96.81 280 ASN A N 1
ATOM 1966 C CA . ASN A 1 280 ? 8.010 9.625 -24.421 1.00 96.81 280 ASN A CA 1
ATOM 1967 C C . ASN A 1 280 ? 8.562 8.262 -23.982 1.00 96.81 280 ASN A C 1
ATOM 1969 O O . ASN A 1 280 ? 8.366 7.823 -22.845 1.00 96.81 280 ASN A O 1
ATOM 1973 N N . THR A 1 281 ? 9.348 7.629 -24.855 1.00 93.19 281 THR A N 1
ATOM 1974 C CA . THR A 1 281 ? 10.141 6.439 -24.511 1.00 93.19 281 THR A CA 1
ATOM 1975 C C . THR A 1 281 ? 11.025 6.721 -23.291 1.00 93.19 281 THR A C 1
ATOM 1977 O O . THR A 1 281 ? 11.594 7.806 -23.173 1.00 93.19 281 THR A O 1
ATOM 1980 N N . GLY A 1 282 ? 11.125 5.767 -22.362 1.00 95.50 282 GLY A N 1
ATOM 1981 C CA . GLY A 1 282 ? 11.811 5.965 -21.077 1.00 95.50 282 GLY A CA 1
ATOM 1982 C C . GLY A 1 282 ? 10.927 6.546 -19.968 1.00 95.50 282 GLY A C 1
ATOM 1983 O O . GLY A 1 282 ? 11.262 6.400 -18.798 1.00 95.50 282 GLY A O 1
ATOM 1984 N N . GLN A 1 283 ? 9.790 7.160 -20.309 1.00 98.06 283 GLN A N 1
ATOM 1985 C CA . GLN A 1 283 ? 8.857 7.786 -19.358 1.00 98.06 283 GLN A CA 1
ATOM 1986 C C . GLN A 1 283 ? 7.443 7.206 -19.431 1.00 98.06 283 GLN A C 1
ATOM 1988 O O . GLN A 1 283 ? 6.649 7.411 -18.522 1.00 98.06 283 GLN A O 1
ATOM 1993 N N . PHE A 1 284 ? 7.122 6.458 -20.481 1.00 98.50 284 PHE A N 1
ATOM 1994 C CA . PHE A 1 284 ? 5.808 5.867 -20.674 1.00 98.50 284 PHE A CA 1
ATOM 1995 C C . PHE A 1 284 ? 5.914 4.411 -21.118 1.00 98.50 284 PHE A C 1
ATOM 1997 O O . PHE A 1 284 ? 6.768 4.056 -21.936 1.00 98.50 284 PHE A O 1
ATOM 2004 N N . TYR A 1 285 ? 5.023 3.575 -20.589 1.00 98.62 285 TYR A N 1
ATOM 2005 C CA . TYR A 1 285 ? 4.868 2.181 -20.970 1.00 98.62 285 TYR A CA 1
ATOM 2006 C C . TYR A 1 285 ? 3.389 1.779 -20.929 1.00 98.62 285 TYR A C 1
ATOM 2008 O O . TYR A 1 285 ? 2.754 1.812 -19.877 1.00 98.62 285 TYR A O 1
ATOM 2016 N N . SER A 1 286 ? 2.823 1.380 -22.070 1.00 98.50 286 SER A N 1
ATOM 2017 C CA . SER A 1 286 ? 1.489 0.765 -22.106 1.00 98.50 286 SER A CA 1
ATOM 2018 C C . SER A 1 286 ? 1.572 -0.680 -21.631 1.00 98.50 286 SER A C 1
ATOM 2020 O O . SER A 1 286 ? 2.340 -1.462 -22.192 1.00 98.50 286 SER A O 1
ATOM 2022 N N . LEU A 1 287 ? 0.773 -1.041 -20.625 1.00 98.56 287 LEU A N 1
ATOM 2023 C CA . LEU A 1 287 ? 0.729 -2.415 -20.139 1.00 98.56 287 LEU A CA 1
ATOM 2024 C C . LEU A 1 287 ? 0.115 -3.321 -21.207 1.00 98.56 287 LEU A C 1
ATOM 2026 O O . LEU A 1 287 ? -0.915 -3.006 -21.811 1.00 98.56 287 LEU A O 1
ATOM 2030 N N . THR A 1 288 ? 0.723 -4.487 -21.416 1.00 97.94 288 THR A N 1
ATOM 2031 C CA . THR A 1 288 ? 0.053 -5.552 -22.169 1.00 97.94 288 THR A CA 1
ATOM 2032 C C . THR A 1 288 ? -1.100 -6.105 -21.335 1.00 97.94 288 THR A C 1
ATOM 2034 O O . THR A 1 288 ? -1.085 -6.032 -20.101 1.00 97.94 288 THR A O 1
ATOM 2037 N N . THR A 1 289 ? -2.131 -6.627 -22.001 1.00 98.19 289 THR A N 1
ATOM 2038 C CA . THR A 1 289 ? -3.312 -7.152 -21.307 1.00 98.19 289 THR A CA 1
ATOM 2039 C C . THR A 1 289 ? -2.946 -8.413 -20.530 1.00 98.19 289 THR A C 1
ATOM 2041 O O . THR A 1 289 ? -2.575 -9.427 -21.114 1.00 98.19 289 THR A O 1
ATOM 2044 N N . ALA A 1 290 ? -3.097 -8.347 -19.214 1.00 97.44 290 ALA A N 1
ATOM 2045 C CA . ALA A 1 290 ? -2.948 -9.443 -18.274 1.00 97.44 290 ALA A CA 1
ATOM 2046 C C . ALA A 1 290 ? -4.140 -9.439 -17.311 1.00 97.44 290 ALA A C 1
ATOM 2048 O O . ALA A 1 290 ? -4.724 -8.393 -17.033 1.00 97.44 290 ALA A O 1
ATOM 2049 N N . SER A 1 291 ? -4.504 -10.616 -16.807 1.00 97.69 291 SER A N 1
ATOM 2050 C CA . SER A 1 291 ? -5.503 -10.771 -15.748 1.00 97.69 291 SER A CA 1
ATOM 2051 C C . SER A 1 291 ? -4.794 -11.119 -14.447 1.00 97.69 291 SER A C 1
ATOM 2053 O O . SER A 1 291 ? -4.194 -12.187 -14.336 1.00 97.69 291 SER A O 1
ATOM 2055 N N . ILE A 1 292 ? -4.860 -10.224 -13.467 1.00 98.25 292 ILE A N 1
ATOM 2056 C CA . ILE A 1 292 ? -4.229 -10.401 -12.162 1.00 98.25 292 ILE A CA 1
ATOM 2057 C C . ILE A 1 292 ? -5.307 -10.895 -11.201 1.00 98.25 292 ILE A C 1
ATOM 2059 O O . ILE A 1 292 ? -6.243 -10.165 -10.878 1.00 98.25 292 ILE A O 1
ATOM 2063 N N . ALA A 1 293 ? -5.219 -12.156 -10.779 1.00 96.56 293 ALA A N 1
ATOM 2064 C CA . ALA A 1 293 ? -6.161 -12.725 -9.814 1.00 96.56 293 ALA A CA 1
ATOM 2065 C C . ALA A 1 293 ? -5.980 -12.109 -8.406 1.00 96.56 293 ALA A C 1
ATOM 2067 O O . ALA A 1 293 ? -4.929 -11.520 -8.141 1.00 96.56 293 ALA A O 1
ATOM 2068 N N . PRO A 1 294 ? -6.966 -12.246 -7.500 1.00 93.25 294 PRO A N 1
ATOM 2069 C CA . PRO A 1 294 ? -6.846 -11.798 -6.112 1.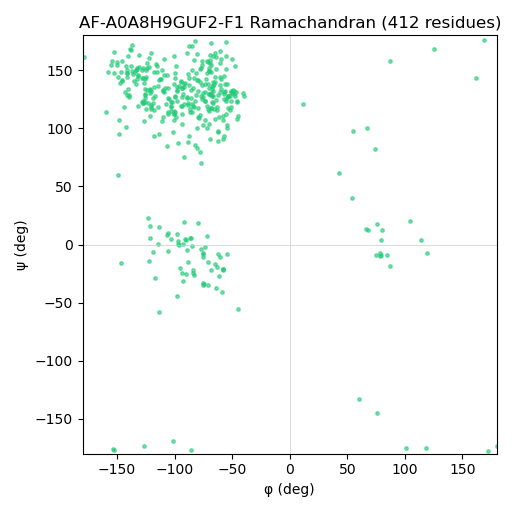00 93.25 294 PRO A CA 1
ATOM 2070 C C . PRO A 1 294 ? -5.547 -12.259 -5.450 1.00 93.25 294 PRO A C 1
ATOM 2072 O O . PRO A 1 294 ? -5.171 -13.431 -5.554 1.00 93.25 294 PRO A O 1
ATOM 2075 N N . GLY A 1 295 ? -4.852 -11.336 -4.788 1.00 93.06 295 GLY A N 1
ATOM 2076 C CA . GLY A 1 295 ? -3.609 -11.619 -4.078 1.00 93.06 295 GLY A CA 1
ATOM 2077 C C . GLY A 1 295 ? -2.417 -11.973 -4.971 1.00 93.06 295 GLY A C 1
ATOM 2078 O O . GLY A 1 295 ? -1.420 -12.491 -4.467 1.00 93.06 295 GLY A O 1
ATOM 2079 N N . ARG A 1 296 ? -2.498 -11.758 -6.290 1.00 98.00 296 ARG A N 1
ATOM 2080 C CA . ARG A 1 296 ? -1.405 -12.034 -7.238 1.00 98.00 296 ARG A CA 1
ATOM 2081 C C . ARG A 1 296 ? -0.645 -10.776 -7.637 1.00 98.00 296 ARG A C 1
ATOM 2083 O O . ARG A 1 296 ? -1.138 -9.658 -7.500 1.00 98.00 296 ARG A O 1
ATOM 2090 N N . PHE A 1 297 ? 0.546 -11.012 -8.181 1.00 98.69 297 PHE A N 1
ATOM 2091 C CA . PHE A 1 297 ? 1.473 -9.990 -8.646 1.00 98.69 297 PHE A CA 1
ATOM 2092 C C . PHE A 1 297 ? 1.578 -9.976 -10.173 1.00 98.69 297 PHE A C 1
ATOM 2094 O O . PHE A 1 297 ? 1.280 -10.972 -10.837 1.00 98.69 297 PHE A O 1
ATOM 2101 N N . LEU A 1 298 ? 2.046 -8.854 -10.706 1.00 98.81 298 LEU A N 1
ATOM 2102 C CA . LEU A 1 298 ? 2.524 -8.706 -12.073 1.00 98.81 298 LEU A CA 1
ATOM 2103 C C . LEU A 1 298 ? 3.873 -7.985 -12.031 1.00 98.81 298 LEU A C 1
ATOM 2105 O O . LEU A 1 298 ? 3.949 -6.841 -11.582 1.00 98.81 298 LEU A O 1
ATOM 2109 N N . LEU A 1 299 ? 4.925 -8.639 -12.519 1.00 98.88 299 LEU A N 1
ATOM 2110 C CA . LEU A 1 299 ? 6.266 -8.069 -12.582 1.00 98.88 299 LEU A CA 1
ATOM 2111 C C . LEU A 1 299 ? 6.530 -7.431 -13.943 1.00 98.88 299 LEU A C 1
ATOM 2113 O O . LEU A 1 299 ? 6.566 -8.128 -14.962 1.00 98.88 299 LEU A O 1
ATOM 2117 N N . ILE A 1 300 ? 6.805 -6.128 -13.947 1.00 98.88 300 ILE A N 1
ATOM 2118 C CA . ILE A 1 300 ? 7.284 -5.405 -15.120 1.00 98.88 300 ILE A CA 1
ATOM 2119 C C . ILE A 1 300 ? 8.770 -5.107 -14.926 1.00 98.88 300 ILE A C 1
ATOM 2121 O O . ILE A 1 300 ? 9.156 -4.300 -14.080 1.00 98.88 300 ILE A O 1
ATOM 2125 N N . ARG A 1 301 ? 9.612 -5.747 -15.738 1.00 98.44 301 ARG A N 1
ATOM 2126 C CA . ARG A 1 301 ? 11.062 -5.514 -15.758 1.00 98.44 301 ARG A CA 1
ATOM 2127 C C . ARG A 1 301 ? 11.421 -4.484 -16.820 1.00 98.44 301 ARG A C 1
ATOM 2129 O O . ARG A 1 301 ? 10.969 -4.616 -17.953 1.00 98.44 301 ARG A O 1
ATOM 2136 N N . MET A 1 302 ? 12.266 -3.519 -16.487 1.00 98.31 302 MET A N 1
ATOM 2137 C CA . MET A 1 302 ? 12.739 -2.485 -17.414 1.00 98.31 302 MET A CA 1
ATOM 2138 C C . MET A 1 302 ? 13.961 -2.961 -18.229 1.00 98.31 302 MET A C 1
ATOM 2140 O O . MET A 1 302 ? 14.352 -4.130 -18.129 1.00 98.31 302 MET A O 1
ATOM 2144 N N . PRO A 1 303 ? 14.578 -2.127 -19.088 1.00 97.19 303 PRO A N 1
ATOM 2145 C CA . PRO A 1 303 ? 15.783 -2.527 -19.806 1.00 97.19 303 PRO A CA 1
ATOM 2146 C C . PRO A 1 303 ? 16.906 -3.008 -18.872 1.00 97.19 303 PRO A C 1
ATOM 2148 O O . PRO A 1 303 ? 17.006 -2.616 -17.709 1.00 97.19 303 PRO A O 1
ATOM 2151 N N . ILE A 1 304 ? 17.743 -3.906 -19.390 1.00 96.75 304 ILE A N 1
ATOM 2152 C CA . ILE A 1 304 ? 18.898 -4.452 -18.673 1.00 96.75 304 ILE A CA 1
ATOM 2153 C C . ILE A 1 304 ? 20.080 -3.499 -18.878 1.00 96.75 304 ILE A C 1
ATOM 2155 O O . ILE A 1 304 ? 20.428 -3.183 -20.015 1.00 96.75 304 ILE A O 1
ATOM 2159 N N . GLY A 1 305 ? 20.697 -3.058 -17.786 1.00 95.56 305 GLY A N 1
ATOM 2160 C CA . GLY A 1 305 ? 21.932 -2.282 -17.778 1.00 95.56 305 GLY A CA 1
ATOM 2161 C C . GLY A 1 305 ? 23.170 -3.120 -17.438 1.00 95.56 305 GLY A C 1
ATOM 2162 O O . GLY A 1 305 ? 23.143 -4.349 -17.433 1.00 95.56 305 GLY A O 1
ATOM 2163 N N . ALA A 1 306 ? 24.290 -2.440 -17.184 1.00 97.12 306 ALA A N 1
ATOM 2164 C CA . ALA A 1 306 ? 25.621 -3.054 -17.226 1.00 97.12 306 ALA A CA 1
ATOM 2165 C C . ALA A 1 306 ? 26.053 -3.807 -15.952 1.00 97.12 306 ALA A C 1
ATOM 2167 O O . ALA A 1 306 ? 26.898 -4.695 -16.036 1.00 97.12 306 ALA A O 1
ATOM 2168 N N . ASN A 1 307 ? 25.521 -3.450 -14.781 1.00 98.06 307 ASN A N 1
ATOM 2169 C CA . ASN A 1 307 ? 26.011 -3.918 -13.477 1.00 98.06 307 ASN A CA 1
ATOM 2170 C C . ASN A 1 307 ? 24.917 -4.594 -12.641 1.00 98.06 307 ASN A C 1
ATOM 2172 O O . ASN A 1 307 ? 23.749 -4.262 -12.782 1.00 98.06 307 ASN A O 1
ATOM 2176 N N . GLY A 1 308 ? 25.305 -5.464 -11.707 1.00 97.81 308 GLY A N 1
ATOM 2177 C CA . GLY A 1 308 ? 24.394 -6.112 -10.758 1.00 97.81 308 GLY A CA 1
ATOM 2178 C C . GLY A 1 308 ? 24.023 -7.545 -11.140 1.00 97.81 308 GLY A C 1
ATOM 2179 O O . GLY A 1 308 ? 24.562 -8.119 -12.085 1.00 97.81 308 GLY A O 1
ATOM 2180 N N . SER A 1 309 ? 23.113 -8.145 -10.372 1.00 97.62 309 SER A N 1
ATOM 2181 C CA . SER A 1 309 ? 22.615 -9.509 -10.593 1.00 97.62 309 SER A CA 1
ATOM 2182 C C . SER A 1 309 ? 21.272 -9.517 -11.319 1.00 97.62 309 SER A C 1
ATOM 2184 O O . SER A 1 309 ? 20.484 -8.579 -11.233 1.00 97.62 309 SER A O 1
ATOM 2186 N N . THR A 1 310 ? 20.982 -10.600 -12.033 1.00 96.94 310 THR A N 1
ATOM 2187 C CA . THR A 1 310 ? 19.675 -10.762 -12.683 1.00 96.94 310 THR A CA 1
ATOM 2188 C C . THR A 1 310 ? 18.601 -11.072 -11.639 1.00 96.94 310 THR A C 1
ATOM 2190 O O . THR A 1 310 ? 18.836 -11.866 -10.729 1.00 96.94 310 THR A O 1
ATOM 2193 N N . VAL A 1 311 ? 17.421 -10.459 -11.774 1.00 96.69 311 VAL A N 1
ATOM 2194 C CA . VAL A 1 311 ? 16.235 -10.803 -10.974 1.00 96.69 311 VAL A CA 1
ATOM 2195 C C . VAL A 1 311 ? 15.860 -12.267 -11.222 1.00 96.69 311 VAL A C 1
ATOM 2197 O O . VAL A 1 311 ? 15.788 -12.708 -12.365 1.00 96.69 311 VAL A O 1
ATOM 2200 N N . THR A 1 312 ? 15.634 -13.024 -10.151 1.00 97.25 312 THR A N 1
ATOM 2201 C CA . THR A 1 312 ? 15.347 -14.468 -10.215 1.00 97.25 312 THR A CA 1
ATOM 2202 C C . THR A 1 312 ? 13.926 -14.772 -10.686 1.00 97.25 312 THR A C 1
ATOM 2204 O O . THR A 1 312 ? 13.712 -15.767 -11.379 1.00 97.25 312 THR A O 1
ATOM 2207 N N . ALA A 1 313 ? 12.956 -13.916 -10.353 1.00 97.38 313 ALA A N 1
ATOM 2208 C CA . ALA A 1 313 ? 11.605 -14.010 -10.885 1.00 97.38 313 ALA A CA 1
ATOM 2209 C C . ALA A 1 313 ? 11.600 -13.673 -12.384 1.00 97.38 313 ALA A C 1
ATOM 2211 O O . ALA A 1 313 ? 12.108 -12.635 -12.812 1.00 97.38 313 ALA A O 1
ATOM 2212 N N . THR A 1 314 ? 11.001 -14.548 -13.194 1.00 97.81 314 THR A N 1
ATOM 2213 C CA . THR A 1 314 ? 10.803 -14.271 -14.623 1.00 97.81 314 THR A CA 1
ATOM 2214 C C . THR A 1 314 ? 9.792 -13.130 -14.767 1.00 97.81 314 THR A C 1
ATOM 2216 O O . THR A 1 314 ? 8.719 -13.224 -14.171 1.00 97.81 314 THR A O 1
ATOM 2219 N N . PRO A 1 315 ? 10.090 -12.055 -15.514 1.00 98.00 315 PRO A N 1
ATOM 2220 C CA . PRO A 1 315 ? 9.149 -10.954 -15.653 1.00 98.00 315 PRO A CA 1
ATOM 2221 C C . PRO A 1 315 ? 7.905 -11.385 -16.425 1.00 98.00 315 PRO A C 1
ATOM 2223 O O . PRO A 1 315 ? 8.011 -12.080 -17.435 1.00 98.00 315 PRO A O 1
ATOM 2226 N N . ASP A 1 316 ? 6.742 -10.921 -15.976 1.00 98.75 316 ASP A N 1
ATOM 2227 C CA . ASP A 1 316 ? 5.489 -11.111 -16.704 1.00 98.75 316 ASP A CA 1
ATOM 2228 C C . ASP A 1 316 ? 5.429 -10.183 -17.924 1.00 98.75 316 ASP A C 1
ATOM 2230 O O . ASP A 1 316 ? 4.883 -10.545 -18.965 1.00 98.75 316 ASP A O 1
ATOM 2234 N N . GLN A 1 317 ? 6.016 -8.986 -17.805 1.00 98.56 317 GLN A N 1
ATOM 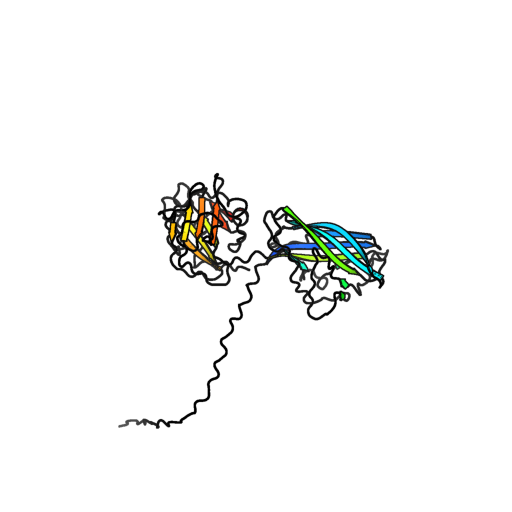2235 C CA . GLN A 1 317 ? 6.122 -8.013 -18.889 1.00 98.56 317 GLN A CA 1
ATOM 2236 C C . GLN A 1 317 ? 7.500 -7.347 -18.932 1.00 98.56 317 GLN A C 1
ATOM 2238 O O . GLN A 1 317 ? 8.194 -7.214 -17.922 1.00 98.56 317 GLN A O 1
ATOM 2243 N N . GLN A 1 318 ? 7.883 -6.890 -20.123 1.00 98.19 318 GLN A N 1
ATOM 2244 C CA . GLN A 1 318 ? 9.108 -6.123 -20.346 1.00 98.19 318 GLN A CA 1
ATOM 2245 C C . GLN A 1 318 ? 8.752 -4.675 -20.678 1.00 98.19 318 GLN A C 1
ATOM 2247 O O . GLN A 1 318 ? 8.192 -4.394 -21.739 1.00 98.19 318 GLN A O 1
ATOM 2252 N N . GLY A 1 319 ? 9.058 -3.787 -19.738 1.00 97.38 319 GLY A N 1
ATOM 2253 C CA . GLY A 1 319 ? 8.839 -2.353 -19.801 1.00 97.38 319 GLY A CA 1
ATOM 2254 C C . GLY A 1 319 ? 9.983 -1.583 -20.451 1.00 97.38 319 GLY A C 1
ATOM 2255 O O . GLY A 1 319 ? 11.066 -2.107 -20.710 1.00 97.38 319 GLY A O 1
ATOM 2256 N N . THR A 1 320 ? 9.726 -0.301 -20.696 1.00 96.81 320 THR A N 1
ATOM 2257 C CA . THR A 1 320 ? 10.663 0.632 -21.343 1.00 96.81 320 THR A CA 1
ATOM 2258 C C . THR A 1 320 ? 11.002 1.843 -20.483 1.00 96.81 320 THR A C 1
ATOM 2260 O O . THR A 1 320 ? 11.646 2.762 -20.982 1.00 96.81 320 THR A O 1
ATOM 2263 N N . LEU A 1 321 ? 10.536 1.895 -19.232 1.00 98.25 321 LEU A N 1
ATOM 2264 C CA . LEU A 1 321 ? 10.814 3.018 -18.338 1.00 98.25 321 LEU A CA 1
ATOM 2265 C C . LEU A 1 321 ? 12.288 3.018 -17.920 1.00 98.25 321 LEU A C 1
ATOM 2267 O O . LEU A 1 321 ? 12.903 1.962 -17.810 1.00 98.25 321 LEU A O 1
ATOM 2271 N N . ALA A 1 322 ? 12.831 4.206 -17.679 1.00 96.38 322 ALA A N 1
ATOM 2272 C CA . ALA A 1 322 ? 14.153 4.405 -17.099 1.00 96.38 322 ALA A CA 1
ATOM 2273 C C . ALA A 1 322 ? 13.973 5.138 -15.767 1.00 96.38 322 ALA A C 1
ATOM 2275 O O . ALA A 1 322 ? 13.828 6.362 -15.745 1.00 96.38 322 ALA A O 1
ATOM 2276 N N . LEU A 1 323 ? 13.891 4.377 -14.676 1.00 98.19 323 LEU A N 1
ATOM 2277 C CA . LEU A 1 323 ? 13.561 4.916 -13.361 1.00 98.19 323 LEU A CA 1
ATOM 2278 C C . LEU A 1 323 ? 14.769 5.651 -12.757 1.00 98.19 323 LEU A C 1
ATOM 2280 O O . LEU A 1 323 ? 15.925 5.418 -13.102 1.00 98.19 323 LEU A O 1
ATOM 2284 N N . GLY A 1 324 ? 14.496 6.596 -11.860 1.00 96.56 324 GLY A N 1
ATOM 2285 C CA . GLY A 1 324 ? 15.534 7.333 -11.145 1.00 96.56 324 GLY A CA 1
ATOM 2286 C C . GLY A 1 324 ? 15.986 6.578 -9.898 1.00 96.56 324 GLY A C 1
ATOM 2287 O O . GLY A 1 324 ? 15.147 6.177 -9.095 1.00 96.56 324 GLY A O 1
ATOM 2288 N N . ALA A 1 325 ? 17.298 6.458 -9.683 1.00 95.19 325 ALA A N 1
ATOM 2289 C CA . ALA A 1 325 ? 17.849 5.653 -8.587 1.00 95.19 325 ALA A CA 1
ATOM 2290 C C . ALA A 1 325 ? 17.488 6.151 -7.183 1.00 95.19 325 ALA A C 1
ATOM 2292 O O . ALA A 1 325 ? 17.277 5.338 -6.294 1.00 95.19 325 ALA A O 1
ATOM 2293 N N . ALA A 1 326 ? 17.446 7.471 -6.980 1.00 96.44 326 ALA A N 1
ATOM 2294 C CA . ALA A 1 326 ? 17.242 8.065 -5.655 1.00 96.44 326 ALA A CA 1
ATOM 2295 C C . ALA A 1 326 ? 15.955 8.884 -5.534 1.00 96.44 326 ALA A C 1
ATOM 2297 O O . ALA A 1 326 ? 15.410 9.017 -4.444 1.00 96.44 326 ALA A O 1
ATOM 2298 N N . ASN A 1 327 ? 15.486 9.468 -6.639 1.00 97.75 327 ASN A N 1
ATOM 2299 C CA . ASN A 1 327 ? 14.329 10.352 -6.640 1.00 97.75 327 ASN A CA 1
ATOM 2300 C C . ASN A 1 327 ? 13.548 10.190 -7.944 1.00 97.75 327 ASN A C 1
ATOM 2302 O O . ASN A 1 327 ? 14.158 10.116 -9.015 1.00 97.75 327 ASN A O 1
ATOM 2306 N N . GLY A 1 328 ? 12.223 10.215 -7.868 1.00 98.12 328 GLY A N 1
ATOM 2307 C CA . GLY A 1 328 ? 11.367 10.072 -9.037 1.00 98.12 328 GLY A CA 1
ATOM 2308 C C . GLY A 1 328 ? 9.896 9.937 -8.679 1.00 98.12 328 GLY A C 1
ATOM 2309 O O . GLY A 1 328 ? 9.507 10.043 -7.516 1.00 98.12 328 GLY A O 1
ATOM 2310 N N . LYS A 1 329 ? 9.075 9.752 -9.712 1.00 98.44 329 LYS A N 1
ATOM 2311 C CA . LYS A 1 329 ? 7.628 9.582 -9.590 1.00 98.44 329 LYS A CA 1
ATOM 2312 C C . LYS A 1 329 ? 7.157 8.519 -10.567 1.00 98.44 329 LYS A C 1
ATOM 2314 O O . LYS A 1 329 ? 7.534 8.578 -11.737 1.00 98.44 329 LYS A O 1
ATOM 2319 N N . VAL A 1 330 ? 6.328 7.591 -10.109 1.00 98.81 330 VAL A N 1
ATOM 2320 C CA . VAL A 1 330 ? 5.717 6.536 -10.920 1.00 98.81 330 VAL A CA 1
ATOM 2321 C C . VAL A 1 330 ? 4.210 6.583 -10.731 1.00 98.81 330 VAL A C 1
ATOM 2323 O O . VAL A 1 330 ? 3.736 6.667 -9.605 1.00 98.81 330 VAL A O 1
ATOM 2326 N N . ALA A 1 331 ? 3.462 6.511 -11.826 1.00 98.81 331 ALA A N 1
ATOM 2327 C CA . ALA A 1 331 ? 2.011 6.417 -11.801 1.00 98.81 331 ALA A CA 1
ATOM 2328 C C . ALA A 1 331 ? 1.553 5.175 -12.566 1.00 98.81 331 ALA A C 1
ATOM 2330 O O . ALA A 1 331 ? 1.987 4.942 -13.698 1.00 98.81 331 ALA A O 1
ATOM 2331 N N . LEU A 1 332 ? 0.645 4.412 -11.967 1.00 98.88 332 LEU A N 1
ATOM 2332 C CA . LEU A 1 332 ? -0.219 3.483 -12.676 1.00 98.88 332 LEU A CA 1
ATOM 2333 C C . LEU A 1 332 ? -1.466 4.256 -13.104 1.00 98.88 332 LEU A C 1
ATOM 2335 O O . LEU A 1 332 ? -2.181 4.798 -12.265 1.00 98.88 332 LEU A O 1
ATOM 2339 N N . ALA A 1 333 ? -1.728 4.319 -14.405 1.00 98.75 333 ALA A N 1
ATOM 2340 C CA . ALA A 1 333 ? -2.835 5.079 -14.968 1.00 98.75 333 ALA A CA 1
ATOM 2341 C C . ALA A 1 333 ? -3.833 4.181 -15.708 1.00 98.75 333 ALA A C 1
ATOM 2343 O O . ALA A 1 333 ? -3.463 3.184 -16.329 1.00 98.75 333 ALA A O 1
ATOM 2344 N N . SER A 1 334 ? -5.109 4.567 -15.692 1.00 98.38 334 SER A N 1
ATOM 2345 C CA . SER A 1 334 ? -6.223 3.840 -16.318 1.00 98.38 334 SER A CA 1
ATOM 2346 C C . SER A 1 334 ? -6.285 3.968 -17.840 1.00 98.38 334 SER A C 1
ATOM 2348 O O . SER A 1 334 ? -7.093 3.303 -18.485 1.00 98.38 334 SER A O 1
ATOM 2350 N N . ASN A 1 335 ? -5.451 4.830 -18.421 1.00 97.75 335 ASN A N 1
ATOM 2351 C CA . ASN A 1 335 ? -5.360 5.067 -19.855 1.00 97.75 335 ASN A CA 1
ATOM 2352 C C . ASN A 1 335 ? -3.950 5.548 -20.245 1.00 97.75 335 ASN A C 1
ATOM 2354 O O . ASN A 1 335 ? -3.049 5.631 -19.409 1.00 97.75 335 ASN A O 1
ATOM 2358 N N . GLY A 1 336 ? -3.759 5.863 -21.528 1.00 96.81 336 GLY A N 1
ATOM 2359 C CA . GLY A 1 336 ? -2.493 6.364 -22.073 1.00 96.81 336 GLY A CA 1
ATOM 2360 C C . GLY A 1 336 ? -2.274 7.879 -21.969 1.00 96.81 336 GLY A C 1
ATOM 2361 O O . GLY A 1 336 ? -1.298 8.378 -22.523 1.00 96.81 336 GLY A O 1
ATOM 2362 N N . THR A 1 337 ? -3.160 8.628 -21.309 1.00 97.50 337 THR A N 1
ATOM 2363 C CA . THR A 1 337 ? -3.007 10.083 -21.151 1.00 97.50 337 THR A CA 1
ATOM 2364 C C . THR A 1 337 ? -1.955 10.389 -20.089 1.00 97.50 337 THR A C 1
ATOM 2366 O O . THR A 1 337 ? -1.950 9.763 -19.029 1.00 97.50 337 THR A O 1
ATOM 2369 N N . ALA A 1 338 ? -1.083 11.367 -20.348 1.00 98.19 338 ALA A N 1
ATOM 2370 C CA . ALA A 1 338 ? -0.077 11.802 -19.382 1.00 98.19 338 ALA A CA 1
ATOM 2371 C C . ALA A 1 338 ? -0.726 12.245 -18.058 1.00 98.19 338 ALA A C 1
ATOM 2373 O O . ALA A 1 338 ? -1.670 13.039 -18.053 1.00 98.19 338 ALA A O 1
ATOM 2374 N N . VAL A 1 339 ? -0.227 11.725 -16.937 1.00 98.12 339 VAL A N 1
ATOM 2375 C CA . VAL A 1 339 ? -0.732 12.052 -15.598 1.00 98.12 339 VAL A CA 1
ATOM 2376 C C . VAL A 1 339 ? -0.360 13.489 -15.221 1.00 98.12 339 VAL A C 1
ATOM 2378 O O . VAL A 1 339 ? 0.797 13.891 -15.304 1.00 98.12 339 VAL A O 1
ATOM 2381 N N . ALA A 1 340 ? -1.342 14.277 -14.779 1.00 95.06 340 ALA A N 1
ATOM 2382 C CA . ALA A 1 340 ? -1.117 15.667 -14.366 1.00 95.06 340 ALA A CA 1
ATOM 2383 C C . ALA A 1 340 ? -0.630 15.799 -12.908 1.00 95.06 340 ALA A C 1
ATOM 2385 O O . ALA A 1 340 ? -0.033 16.809 -12.542 1.00 95.06 340 ALA A O 1
ATOM 2386 N N . GLY A 1 341 ? -0.885 14.788 -12.077 1.00 93.00 341 GLY A N 1
ATOM 2387 C CA . GLY A 1 341 ? -0.540 14.753 -10.657 1.00 93.00 341 GLY A CA 1
ATOM 2388 C C . GLY A 1 341 ? -1.213 13.573 -9.946 1.00 93.00 341 GLY A C 1
ATOM 2389 O O . GLY A 1 341 ? -2.014 12.880 -10.573 1.00 93.00 341 GLY A O 1
ATOM 2390 N N . PRO A 1 342 ? -0.927 13.357 -8.651 1.00 91.69 342 PRO A N 1
ATOM 2391 C CA . PRO A 1 342 ? -1.384 12.181 -7.898 1.00 91.69 342 PRO A CA 1
ATOM 2392 C C . PRO A 1 342 ? -2.912 12.063 -7.791 1.00 91.69 342 PRO A C 1
ATOM 2394 O O . PRO A 1 342 ? -3.440 10.968 -7.702 1.00 91.69 342 PRO A O 1
ATOM 2397 N N . THR A 1 343 ? -3.646 13.176 -7.854 1.00 91.38 343 THR A N 1
ATOM 2398 C CA . THR A 1 343 ? -5.116 13.193 -7.744 1.00 91.38 343 THR A CA 1
ATOM 2399 C C . THR A 1 343 ? -5.835 13.254 -9.095 1.00 91.38 343 THR A C 1
ATOM 2401 O O . THR A 1 343 ? -7.043 13.495 -9.146 1.00 91.38 343 THR A O 1
ATOM 2404 N N . ALA A 1 344 ? -5.112 13.098 -10.210 1.00 92.00 344 ALA A N 1
ATOM 2405 C CA . ALA A 1 344 ? -5.725 13.126 -11.533 1.00 92.00 344 ALA A CA 1
ATOM 2406 C C . ALA A 1 344 ? -6.681 11.935 -11.715 1.00 92.00 344 ALA A C 1
ATOM 2408 O O . ALA A 1 344 ? -6.418 10.828 -11.262 1.00 92.00 344 ALA A O 1
ATOM 2409 N N . THR A 1 345 ? -7.790 12.142 -12.428 1.00 93.12 345 THR A N 1
ATOM 2410 C CA . THR A 1 345 ? -8.862 11.136 -12.566 1.00 93.12 345 THR A CA 1
ATOM 2411 C C . THR A 1 345 ? -8.442 9.865 -13.301 1.00 93.12 345 THR A C 1
ATOM 2413 O O . THR A 1 345 ? -9.144 8.858 -13.241 1.00 93.12 345 THR A O 1
ATOM 2416 N N . ASN A 1 346 ? -7.324 9.908 -14.028 1.00 95.56 346 ASN A N 1
ATOM 2417 C CA . ASN A 1 346 ? -6.755 8.749 -14.696 1.00 95.56 346 ASN A CA 1
ATOM 2418 C C . ASN A 1 346 ? -5.711 8.008 -13.851 1.00 95.56 346 ASN A C 1
ATOM 2420 O O . ASN A 1 346 ? -5.170 7.027 -14.347 1.00 95.56 346 ASN A O 1
ATOM 2424 N N . VAL A 1 347 ? -5.419 8.442 -12.624 1.00 97.88 347 VAL A N 1
ATOM 2425 C CA . VAL A 1 347 ? -4.518 7.734 -11.706 1.00 97.88 347 VAL A CA 1
ATOM 2426 C C . VAL A 1 347 ? -5.264 6.581 -11.043 1.00 97.88 347 VAL A C 1
ATOM 2428 O O . VAL A 1 347 ? -6.386 6.738 -10.571 1.00 97.88 347 VAL A O 1
ATOM 2431 N N . ILE A 1 348 ? -4.628 5.413 -11.055 1.00 97.25 348 ILE A N 1
ATOM 2432 C CA . ILE A 1 348 ? -5.029 4.228 -10.295 1.00 97.25 348 ILE A CA 1
ATOM 2433 C C . ILE A 1 348 ? -4.203 4.145 -9.010 1.00 97.25 348 ILE A C 1
ATOM 2435 O O . ILE A 1 348 ? -4.761 3.867 -7.961 1.00 97.25 348 ILE A O 1
ATOM 2439 N N . ASP A 1 349 ? -2.892 4.370 -9.113 1.00 98.44 349 ASP A N 1
ATOM 2440 C CA . ASP A 1 349 ? -1.964 4.433 -7.981 1.00 98.44 349 ASP A CA 1
ATOM 2441 C C . ASP A 1 349 ? -0.775 5.333 -8.355 1.00 98.44 349 ASP A C 1
ATOM 2443 O O . ASP A 1 349 ? -0.386 5.399 -9.532 1.00 98.44 349 ASP A O 1
ATOM 2447 N N . PHE A 1 350 ? -0.198 6.036 -7.385 1.00 98.50 350 PHE A N 1
ATOM 2448 C CA . PHE A 1 350 ? 0.884 6.983 -7.591 1.00 98.50 350 PHE A CA 1
ATOM 2449 C C . PHE A 1 350 ? 1.920 6.933 -6.468 1.00 98.50 350 PHE A C 1
ATOM 2451 O O . PHE A 1 350 ? 1.622 7.135 -5.298 1.00 98.50 350 PHE A O 1
ATOM 2458 N N . ILE A 1 351 ? 3.195 6.805 -6.836 1.00 98.62 351 ILE A N 1
ATOM 2459 C CA . ILE A 1 351 ? 4.321 6.879 -5.902 1.00 98.62 351 ILE A CA 1
ATOM 2460 C C . ILE A 1 351 ? 5.257 8.010 -6.310 1.00 98.62 351 ILE A C 1
ATOM 2462 O O . ILE A 1 351 ? 5.894 7.951 -7.361 1.00 98.62 351 ILE A O 1
ATOM 2466 N N . GLY A 1 352 ? 5.401 9.014 -5.449 1.00 98.38 352 GLY A N 1
ATOM 2467 C CA . GLY A 1 352 ? 6.567 9.897 -5.439 1.00 98.38 352 GLY A CA 1
ATOM 2468 C C . GLY A 1 352 ? 7.560 9.437 -4.375 1.00 98.38 352 GLY A C 1
ATOM 2469 O O . GLY A 1 352 ? 7.158 9.187 -3.242 1.00 98.38 352 GLY A O 1
ATOM 2470 N N . TYR A 1 353 ? 8.843 9.336 -4.720 1.00 98.50 353 TYR A N 1
ATOM 2471 C CA . TYR A 1 353 ? 9.894 8.849 -3.819 1.00 98.50 353 TYR A CA 1
ATOM 2472 C C . TYR A 1 353 ? 11.137 9.740 -3.867 1.00 98.50 353 TYR A C 1
ATOM 2474 O O . TYR A 1 353 ? 11.471 10.305 -4.918 1.00 98.50 353 TYR A O 1
ATOM 2482 N N . GLY A 1 354 ? 11.840 9.843 -2.738 1.00 97.50 354 GLY A N 1
ATOM 2483 C CA . GLY A 1 354 ? 13.094 10.588 -2.625 1.00 97.50 354 GLY A CA 1
ATOM 2484 C C . GLY A 1 354 ? 13.080 11.756 -1.639 1.00 97.50 354 GLY A C 1
ATOM 2485 O O . GLY A 1 354 ? 12.116 12.000 -0.923 1.00 97.50 354 GLY A O 1
ATOM 2486 N N . THR A 1 355 ? 14.188 12.497 -1.613 1.00 93.88 355 THR A N 1
ATOM 2487 C CA . THR A 1 355 ? 14.415 13.682 -0.762 1.00 93.88 355 THR A CA 1
ATOM 2488 C C . THR A 1 355 ? 14.555 14.983 -1.559 1.00 93.88 355 THR A C 1
ATOM 2490 O O . THR A 1 355 ? 14.787 16.046 -0.986 1.00 93.88 355 THR A O 1
ATOM 2493 N N . GLY A 1 356 ? 14.452 14.915 -2.889 1.00 79.38 356 GLY A N 1
ATOM 2494 C CA . GLY A 1 356 ? 14.557 16.068 -3.779 1.00 79.38 356 GLY A CA 1
ATOM 2495 C C . GLY A 1 356 ? 13.383 17.048 -3.675 1.00 79.38 356 GLY A C 1
ATOM 2496 O O . GLY A 1 356 ? 12.257 16.692 -3.336 1.00 79.38 356 GLY A O 1
ATOM 2497 N N . ASN A 1 357 ? 13.634 18.302 -4.047 1.00 82.69 357 ASN A N 1
ATOM 2498 C CA . ASN A 1 357 ? 12.577 19.306 -4.175 1.00 82.69 357 ASN A CA 1
ATOM 2499 C C . ASN A 1 357 ? 11.643 18.978 -5.357 1.00 82.69 357 ASN A C 1
ATOM 2501 O O . ASN A 1 357 ? 12.064 18.376 -6.348 1.00 82.69 357 ASN A O 1
ATOM 2505 N N . ASN A 1 358 ? 10.395 19.450 -5.285 1.00 90.69 358 ASN A N 1
ATOM 2506 C CA . ASN A 1 358 ? 9.372 19.348 -6.339 1.00 90.69 358 ASN A CA 1
ATOM 2507 C C . ASN A 1 358 ? 8.880 17.929 -6.671 1.00 90.69 358 ASN A C 1
ATOM 2509 O O . ASN A 1 358 ? 8.186 17.751 -7.670 1.00 90.69 358 ASN A O 1
ATOM 2513 N N . ILE A 1 359 ? 9.185 16.926 -5.843 1.00 94.94 359 ILE A N 1
ATOM 2514 C CA . ILE A 1 359 ? 8.548 15.611 -5.949 1.00 94.94 359 ILE A CA 1
ATOM 2515 C C . ILE A 1 359 ? 7.077 15.782 -5.558 1.00 94.94 359 ILE A C 1
ATOM 2517 O O . ILE A 1 359 ? 6.778 16.166 -4.434 1.00 94.94 359 ILE A O 1
ATOM 2521 N N . THR A 1 360 ? 6.158 15.513 -6.479 1.00 96.12 360 THR A N 1
ATOM 2522 C CA . THR A 1 360 ? 4.745 15.304 -6.139 1.00 96.12 360 THR A CA 1
ATOM 2523 C C . THR A 1 360 ? 4.553 13.856 -5.706 1.00 96.12 360 THR A C 1
ATOM 2525 O O . THR A 1 360 ? 5.175 12.972 -6.292 1.00 96.12 360 THR A O 1
ATOM 2528 N N . PHE A 1 361 ? 3.691 13.622 -4.725 1.00 95.31 361 PHE A N 1
ATOM 2529 C CA . PHE A 1 361 ? 3.446 12.327 -4.085 1.00 95.31 361 PHE A CA 1
ATOM 2530 C C . PHE A 1 361 ? 2.011 12.282 -3.551 1.00 95.31 361 PHE A C 1
ATOM 2532 O O . PHE A 1 361 ? 1.355 13.321 -3.438 1.00 95.31 361 PHE A O 1
ATOM 2539 N N . GLU A 1 362 ? 1.530 11.091 -3.215 1.00 88.00 362 GLU A N 1
ATOM 2540 C CA . GLU A 1 362 ? 0.286 10.939 -2.463 1.00 88.00 362 GLU A CA 1
ATOM 2541 C C . GLU A 1 362 ? 0.523 11.190 -0.971 1.00 88.00 362 GLU A C 1
ATOM 2543 O O . GLU A 1 362 ? 1.536 10.774 -0.401 1.00 88.00 362 GLU A O 1
ATOM 2548 N N . GLY A 1 363 ? -0.434 11.846 -0.320 1.00 83.31 363 GLY A N 1
ATOM 2549 C CA . GLY A 1 363 ? -0.394 12.114 1.113 1.00 83.31 363 GLY A CA 1
ATOM 2550 C C . GLY A 1 363 ? 0.564 13.234 1.516 1.00 83.31 363 GLY A C 1
ATOM 2551 O O . GLY A 1 363 ? 0.677 14.258 0.846 1.00 83.31 363 GLY A O 1
ATOM 2552 N N . ALA A 1 364 ? 1.182 13.076 2.689 1.00 78.88 364 ALA A N 1
ATOM 2553 C CA . ALA A 1 364 ? 1.872 14.167 3.381 1.00 78.88 364 ALA A CA 1
ATOM 2554 C C . ALA A 1 364 ? 3.361 14.303 3.020 1.00 78.88 364 ALA A C 1
ATOM 2556 O O . ALA A 1 364 ? 3.919 15.392 3.155 1.00 78.88 364 ALA A O 1
ATOM 2557 N N . ALA A 1 365 ? 4.000 13.219 2.579 1.00 83.44 365 ALA A N 1
ATOM 2558 C CA . ALA A 1 365 ? 5.419 13.170 2.237 1.00 83.44 365 ALA A CA 1
ATOM 2559 C C . ALA A 1 365 ? 5.692 12.054 1.206 1.00 83.44 365 ALA A C 1
ATOM 2561 O O . ALA A 1 365 ? 4.895 11.111 1.113 1.00 83.44 365 ALA A O 1
ATOM 2562 N N . PRO A 1 366 ? 6.801 12.136 0.441 1.00 93.81 366 PRO A N 1
ATOM 2563 C CA . PRO A 1 366 ? 7.174 11.082 -0.495 1.00 93.81 366 PRO A CA 1
ATOM 2564 C C . PRO A 1 366 ? 7.560 9.796 0.247 1.00 93.81 366 PRO A C 1
ATOM 2566 O O . PRO A 1 366 ? 7.891 9.813 1.436 1.00 93.81 366 PRO A O 1
ATOM 2569 N N . ALA A 1 367 ? 7.564 8.684 -0.484 1.00 96.56 367 ALA A N 1
ATOM 2570 C CA . ALA A 1 367 ? 8.230 7.463 -0.052 1.00 96.56 367 ALA A CA 1
ATOM 2571 C C . ALA A 1 367 ? 9.743 7.711 0.159 1.00 96.56 367 ALA A C 1
ATOM 2573 O O . ALA A 1 367 ? 10.293 8.687 -0.379 1.00 96.56 367 ALA A O 1
ATOM 2574 N N . PRO A 1 368 ? 10.430 6.856 0.942 1.00 95.69 368 PRO A N 1
ATOM 2575 C CA . PRO A 1 368 ? 11.866 6.972 1.171 1.00 95.69 368 PRO A CA 1
ATOM 2576 C C . PRO A 1 368 ? 12.699 7.108 -0.115 1.00 95.69 368 PRO A C 1
ATOM 2578 O O . PRO A 1 368 ? 12.284 6.768 -1.216 1.00 95.69 368 PRO A O 1
ATOM 2581 N N . ALA A 1 369 ? 13.921 7.627 0.008 1.00 97.44 369 ALA 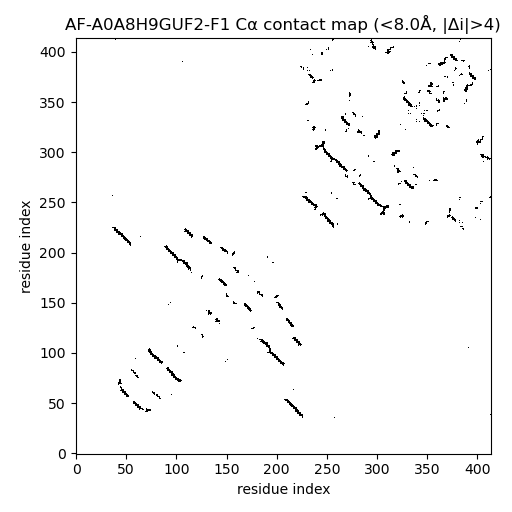A N 1
ATOM 2582 C CA . ALA A 1 369 ? 14.842 7.610 -1.122 1.00 97.44 369 ALA A CA 1
ATOM 2583 C C . ALA A 1 369 ? 15.373 6.190 -1.356 1.00 97.44 369 ALA A C 1
ATOM 2585 O O . ALA A 1 369 ? 16.008 5.604 -0.476 1.00 97.44 369 ALA A O 1
ATOM 2586 N N . MET A 1 370 ? 15.169 5.679 -2.568 1.00 97.81 370 MET A N 1
ATOM 2587 C CA . MET A 1 370 ? 15.838 4.476 -3.056 1.00 97.81 370 MET A CA 1
ATOM 2588 C C . MET A 1 370 ? 17.344 4.714 -3.271 1.00 97.81 370 MET A C 1
ATOM 2590 O O . MET A 1 370 ? 17.864 5.828 -3.145 1.00 97.81 370 MET A O 1
ATOM 2594 N N . SER A 1 371 ? 18.081 3.650 -3.585 1.00 98.19 371 SER A N 1
ATOM 2595 C CA . SER A 1 371 ? 19.501 3.739 -3.923 1.00 98.19 371 SER A CA 1
ATOM 2596 C C . SER A 1 371 ? 19.920 2.586 -4.833 1.00 98.19 371 SER A C 1
ATOM 2598 O O . SER A 1 371 ? 19.119 1.733 -5.200 1.00 98.19 371 SER A O 1
ATOM 2600 N N . VAL A 1 372 ? 21.210 2.500 -5.158 1.00 98.31 372 VAL A N 1
ATOM 2601 C CA . VAL A 1 372 ? 21.771 1.337 -5.864 1.00 98.31 372 VAL A CA 1
ATOM 2602 C C . VAL A 1 372 ? 21.557 0.007 -5.124 1.00 98.31 372 VAL A C 1
ATOM 2604 O O . VAL A 1 372 ? 21.534 -1.037 -5.774 1.00 98.31 372 VAL A O 1
ATOM 2607 N N . THR A 1 373 ? 21.319 0.026 -3.808 1.00 98.31 373 THR A N 1
ATOM 2608 C CA . THR A 1 373 ? 21.049 -1.170 -2.987 1.00 98.31 373 THR A CA 1
ATOM 2609 C C . THR A 1 373 ? 19.680 -1.173 -2.302 1.00 98.31 373 THR A C 1
ATOM 2611 O O . THR A 1 373 ? 19.317 -2.179 -1.690 1.00 98.31 373 THR A O 1
ATOM 2614 N N . LEU A 1 374 ? 18.917 -0.079 -2.384 1.00 98.44 374 LEU A N 1
ATOM 2615 C CA . LEU A 1 374 ? 17.613 0.058 -1.736 1.00 98.44 374 LEU A CA 1
ATOM 2616 C C . LEU A 1 374 ? 16.493 0.168 -2.766 1.00 98.44 374 LEU A C 1
ATOM 2618 O O . LEU A 1 374 ? 16.605 0.906 -3.743 1.00 98.44 374 LEU A O 1
ATOM 2622 N N . ALA A 1 375 ? 15.410 -0.547 -2.498 1.00 98.62 375 ALA A N 1
ATOM 2623 C CA . ALA A 1 375 ? 14.134 -0.471 -3.193 1.00 98.62 375 ALA A CA 1
ATOM 2624 C C . ALA A 1 375 ? 13.045 -0.088 -2.184 1.00 98.62 375 ALA A C 1
ATOM 2626 O O . ALA A 1 375 ? 13.259 -0.227 -0.978 1.00 98.62 375 ALA A O 1
ATOM 2627 N N . ASP A 1 376 ? 11.882 0.328 -2.673 1.00 98.56 376 ASP A N 1
ATOM 2628 C CA . ASP A 1 376 ? 10.722 0.609 -1.827 1.00 98.56 376 ASP A CA 1
ATOM 2629 C C . ASP A 1 376 ? 9.640 -0.452 -2.020 1.00 98.56 376 ASP A C 1
ATOM 2631 O O . ASP A 1 376 ? 9.454 -0.986 -3.117 1.00 98.56 376 ASP A O 1
ATOM 2635 N N . GLN A 1 377 ? 8.918 -0.764 -0.943 1.00 97.69 377 GLN A N 1
ATOM 2636 C CA . GLN A 1 377 ? 7.790 -1.694 -0.953 1.00 97.69 377 GLN A CA 1
ATOM 2637 C C . GLN A 1 377 ? 6.662 -1.229 -0.034 1.00 97.69 377 GLN A C 1
ATOM 2639 O O . GLN A 1 377 ? 6.911 -0.572 0.981 1.00 97.69 377 GLN A O 1
ATOM 2644 N N . ARG A 1 378 ? 5.432 -1.644 -0.348 1.00 94.31 378 ARG A N 1
ATOM 2645 C CA . ARG A 1 378 ? 4.278 -1.422 0.529 1.00 94.31 378 ARG A CA 1
ATOM 2646 C C . ARG A 1 378 ? 4.409 -2.199 1.847 1.00 94.31 378 ARG A C 1
ATOM 2648 O O . ARG A 1 378 ? 4.835 -3.357 1.860 1.00 94.31 378 ARG A O 1
ATOM 2655 N N . SER A 1 379 ? 4.048 -1.559 2.959 1.00 81.31 379 SER A N 1
ATOM 2656 C CA . SER A 1 379 ? 4.235 -2.032 4.335 1.00 81.31 379 SER A CA 1
ATOM 2657 C C . SER A 1 379 ? 2.977 -1.801 5.186 1.00 81.31 379 SER A C 1
ATOM 2659 O O . SER A 1 379 ? 2.252 -0.835 4.964 1.00 81.31 379 SER A O 1
ATOM 2661 N N . PRO A 1 380 ? 2.660 -2.678 6.158 1.00 71.38 380 PRO A N 1
ATOM 2662 C CA . PRO A 1 380 ? 3.337 -3.943 6.482 1.00 71.38 380 PRO A CA 1
ATOM 2663 C C . PRO A 1 380 ? 3.067 -5.067 5.468 1.00 71.38 380 PRO A C 1
ATOM 2665 O O . PRO A 1 380 ? 3.572 -6.177 5.622 1.00 71.38 380 PRO A O 1
ATOM 2668 N N . SER A 1 381 ? 2.247 -4.806 4.451 1.00 83.56 381 SER A N 1
ATOM 2669 C CA . SER A 1 381 ? 1.804 -5.779 3.457 1.00 83.56 381 SER A CA 1
ATOM 2670 C C . SER A 1 381 ? 1.539 -5.077 2.120 1.00 83.56 381 SER A C 1
ATOM 2672 O O . SER A 1 381 ? 1.165 -3.903 2.131 1.00 83.56 381 SER A O 1
ATOM 2674 N N . PRO A 1 382 ? 1.637 -5.777 0.970 1.00 86.56 382 PRO A N 1
ATOM 2675 C CA . PRO A 1 382 ? 1.198 -5.237 -0.320 1.00 86.56 382 PRO A CA 1
ATOM 2676 C C . PRO A 1 382 ? -0.301 -4.886 -0.371 1.00 86.56 382 PRO A C 1
ATOM 2678 O O . PRO A 1 382 ? -0.731 -4.224 -1.306 1.00 86.56 382 PRO A O 1
ATOM 2681 N N . CYS A 1 383 ? -1.093 -5.292 0.628 1.00 83.25 383 CYS A N 1
ATOM 2682 C CA . CYS A 1 383 ? -2.504 -4.921 0.766 1.00 83.25 383 CYS A CA 1
ATOM 2683 C C . CYS A 1 383 ? -2.742 -3.480 1.249 1.00 83.25 383 CYS A C 1
ATOM 2685 O O . CYS A 1 383 ? -3.888 -3.039 1.277 1.00 83.25 383 CYS A O 1
ATOM 2687 N N . THR A 1 384 ? -1.703 -2.774 1.701 1.00 79.62 384 THR A N 1
ATOM 2688 C CA . THR A 1 384 ? -1.842 -1.437 2.287 1.00 79.62 384 THR A CA 1
ATOM 2689 C C . THR A 1 384 ? -1.854 -0.369 1.205 1.00 79.62 384 THR A C 1
ATOM 2691 O O . THR A 1 384 ? -0.858 -0.210 0.505 1.00 79.62 384 THR A O 1
ATOM 2694 N N . ASP A 1 385 ? -2.924 0.418 1.134 1.00 83.69 385 ASP A N 1
ATOM 2695 C CA . ASP A 1 385 ? -2.942 1.663 0.371 1.00 83.69 385 ASP A CA 1
ATOM 2696 C C . ASP A 1 385 ? -3.857 2.702 1.018 1.00 83.69 385 ASP A C 1
ATOM 2698 O O . ASP A 1 385 ? -5.082 2.564 1.032 1.00 83.69 385 ASP A O 1
ATOM 2702 N N . THR A 1 386 ? -3.254 3.721 1.622 1.00 77.81 386 THR A N 1
ATOM 2703 C CA . THR A 1 386 ? -3.960 4.819 2.287 1.00 77.81 386 THR A CA 1
ATOM 2704 C C . THR A 1 386 ? -3.919 6.107 1.470 1.00 77.81 386 THR A C 1
ATOM 2706 O O . THR A 1 386 ? -4.368 7.146 1.963 1.00 77.81 386 THR A O 1
ATOM 2709 N N . ASN A 1 387 ? -3.451 6.042 0.215 1.00 82.19 387 ASN A N 1
ATOM 2710 C CA . ASN A 1 387 ? -3.098 7.200 -0.608 1.00 82.19 387 ASN A CA 1
ATOM 2711 C C . ASN A 1 387 ? -2.100 8.117 0.125 1.00 82.19 387 ASN A C 1
ATOM 2713 O O . ASN A 1 387 ? -2.243 9.346 0.135 1.00 82.19 387 ASN A O 1
ATOM 2717 N N . ASN A 1 388 ? -1.124 7.530 0.829 1.00 83.50 388 ASN A N 1
ATOM 2718 C CA . ASN A 1 388 ? -0.063 8.273 1.499 1.00 83.50 388 ASN A CA 1
ATOM 2719 C C . ASN A 1 388 ? 1.271 7.537 1.388 1.00 83.50 388 ASN A C 1
ATOM 2721 O O . ASN A 1 388 ? 1.5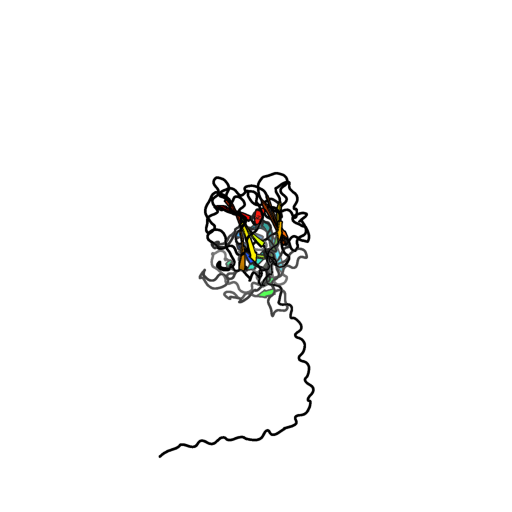68 6.632 2.167 1.00 83.50 388 ASN A O 1
ATOM 2725 N N . ASN A 1 389 ? 2.123 7.992 0.466 1.00 91.06 389 ASN A N 1
ATOM 2726 C CA . ASN A 1 389 ? 3.359 7.293 0.129 1.00 91.06 389 ASN A CA 1
ATOM 2727 C C . ASN A 1 389 ? 4.287 7.110 1.342 1.00 91.06 389 ASN A C 1
ATOM 2729 O O . ASN A 1 389 ? 4.829 6.027 1.537 1.00 91.06 389 ASN A O 1
ATOM 2733 N N . SER A 1 390 ? 4.422 8.127 2.198 1.00 84.00 390 SER A N 1
ATOM 2734 C CA . SER A 1 390 ? 5.253 8.045 3.411 1.00 84.00 390 SER A CA 1
ATOM 2735 C C . SER A 1 390 ? 4.726 7.104 4.502 1.00 84.00 390 SER A C 1
ATOM 2737 O O . SER A 1 390 ? 5.499 6.676 5.358 1.00 84.00 390 SER A O 1
ATOM 2739 N N . ALA A 1 391 ? 3.425 6.802 4.502 1.00 75.25 391 ALA A N 1
ATOM 2740 C CA . ALA A 1 391 ? 2.815 5.876 5.456 1.00 75.25 391 ALA A CA 1
ATOM 2741 C C . ALA A 1 391 ? 2.763 4.444 4.908 1.00 75.25 391 ALA A C 1
ATOM 2743 O O . ALA A 1 391 ? 2.854 3.486 5.676 1.00 75.25 391 ALA A O 1
ATOM 2744 N N . ASP A 1 392 ? 2.622 4.313 3.589 1.00 80.88 392 ASP A N 1
ATOM 2745 C CA . ASP A 1 392 ? 2.381 3.036 2.931 1.00 80.88 392 ASP A CA 1
ATOM 2746 C C . ASP A 1 392 ? 3.673 2.361 2.467 1.00 80.88 392 ASP A C 1
ATOM 2748 O O . ASP A 1 392 ? 3.688 1.139 2.347 1.00 80.88 392 ASP A O 1
ATOM 2752 N N . LEU A 1 393 ? 4.756 3.112 2.220 1.00 93.19 393 LEU A N 1
ATOM 2753 C CA . LEU A 1 393 ? 6.015 2.578 1.696 1.00 93.19 393 LEU A CA 1
ATOM 2754 C C . LEU A 1 393 ? 7.177 2.669 2.683 1.00 93.19 393 LEU A C 1
ATOM 2756 O O . LEU A 1 393 ? 7.383 3.663 3.376 1.00 93.19 393 LEU A O 1
ATOM 2760 N N . VAL A 1 394 ? 7.994 1.618 2.679 1.00 89.81 394 VAL A N 1
ATOM 2761 C CA . VAL A 1 394 ? 9.274 1.554 3.391 1.00 89.81 394 VAL A CA 1
ATOM 2762 C C . VAL A 1 394 ? 10.377 1.121 2.437 1.00 89.81 394 VAL A C 1
ATOM 2764 O O . VAL A 1 394 ? 10.134 0.338 1.515 1.00 89.81 394 VAL A O 1
ATOM 2767 N N . SER A 1 395 ? 11.599 1.576 2.707 1.00 94.38 395 SER A N 1
ATOM 2768 C CA . SER A 1 395 ? 12.777 1.094 1.992 1.00 94.38 395 SER A CA 1
ATOM 2769 C C . SER A 1 395 ? 13.262 -0.234 2.566 1.00 94.38 395 SER A C 1
ATOM 2771 O O . SER A 1 395 ? 13.159 -0.503 3.766 1.00 94.38 395 SER A O 1
ATOM 2773 N N . PHE A 1 396 ? 13.821 -1.075 1.705 1.00 96.31 396 PHE A N 1
ATOM 2774 C CA . PHE A 1 396 ? 14.450 -2.332 2.087 1.00 96.31 396 PHE A CA 1
ATOM 2775 C C . PHE A 1 396 ? 15.651 -2.627 1.177 1.00 96.31 396 PHE A C 1
ATOM 2777 O O . PHE A 1 396 ? 15.754 -2.116 0.060 1.00 96.31 396 PHE A O 1
ATOM 2784 N N . THR A 1 397 ? 16.581 -3.461 1.649 1.00 97.94 397 THR A N 1
ATOM 2785 C CA . THR A 1 397 ? 17.715 -3.908 0.830 1.00 97.94 397 THR A CA 1
ATOM 2786 C C . THR A 1 397 ? 17.233 -4.855 -0.258 1.00 97.94 397 THR A C 1
ATOM 2788 O O . THR A 1 397 ? 16.762 -5.958 0.027 1.00 97.94 397 THR A O 1
ATOM 2791 N N . VAL A 1 398 ? 17.367 -4.429 -1.512 1.00 98.38 398 VAL A N 1
ATOM 2792 C CA . VAL A 1 398 ? 16.947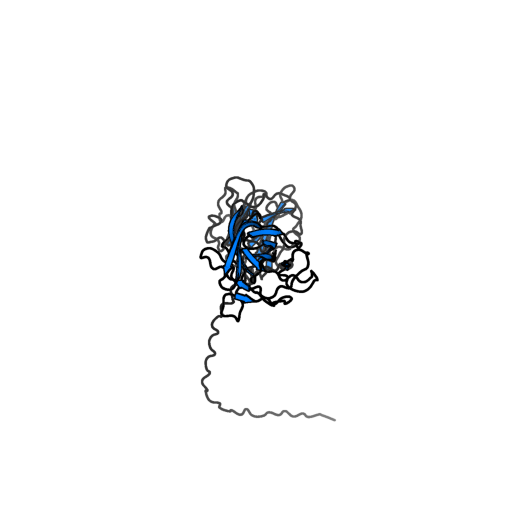 -5.234 -2.656 1.00 98.38 398 VAL A CA 1
ATOM 2793 C C . VAL A 1 398 ? 17.904 -6.407 -2.859 1.00 98.38 398 VAL A C 1
ATOM 2795 O O . VAL A 1 398 ? 19.101 -6.313 -2.602 1.00 98.38 398 VAL A O 1
ATOM 2798 N N . THR A 1 399 ? 17.385 -7.532 -3.335 1.00 98.25 399 THR A N 1
ATOM 2799 C CA . THR A 1 399 ? 18.153 -8.728 -3.693 1.00 98.25 399 THR A CA 1
ATOM 2800 C C . THR A 1 399 ? 17.619 -9.305 -4.999 1.00 98.25 399 THR A C 1
ATOM 2802 O O . THR A 1 399 ? 16.519 -8.965 -5.440 1.00 98.25 399 THR A 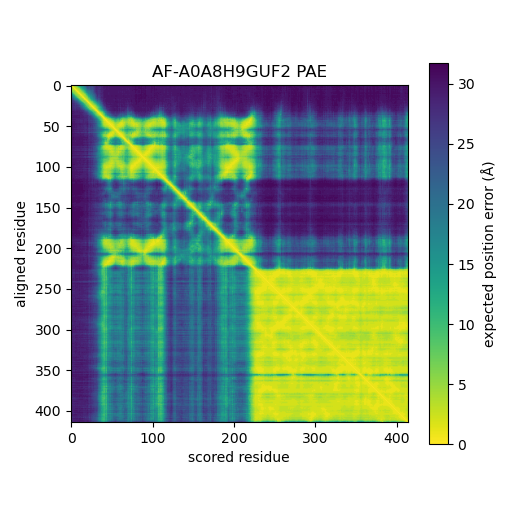O 1
ATOM 2805 N N . ALA A 1 400 ? 18.352 -10.242 -5.602 1.00 97.44 400 ALA A N 1
ATOM 2806 C CA . ALA A 1 400 ? 17.892 -10.956 -6.794 1.00 97.44 400 ALA A CA 1
ATOM 2807 C C . ALA A 1 400 ? 16.554 -11.705 -6.585 1.00 97.44 400 ALA A C 1
ATOM 2809 O O . ALA A 1 400 ? 15.853 -11.977 -7.557 1.00 97.44 400 ALA A O 1
ATOM 2810 N N . GLY A 1 401 ? 16.184 -12.028 -5.340 1.00 97.25 401 GLY A N 1
ATOM 2811 C CA . GLY A 1 401 ? 14.928 -12.698 -4.977 1.00 97.25 401 GLY A CA 1
ATOM 2812 C C . GLY A 1 401 ? 13.800 -11.772 -4.522 1.00 97.25 401 GLY A C 1
ATOM 2813 O O . GLY A 1 401 ? 12.763 -12.269 -4.100 1.00 97.25 401 GLY A O 1
ATOM 2814 N N . SER A 1 402 ? 13.996 -10.451 -4.545 1.00 96.38 402 SER A N 1
ATOM 2815 C CA . SER A 1 402 ? 13.046 -9.516 -3.927 1.00 96.38 402 SER A CA 1
ATOM 2816 C C . SER A 1 402 ? 11.757 -9.305 -4.721 1.00 96.38 402 SER A C 1
ATOM 2818 O O . SER A 1 402 ? 10.716 -9.122 -4.098 1.00 96.38 402 SER A O 1
ATOM 2820 N N . ALA A 1 403 ? 11.829 -9.331 -6.054 1.00 97.56 403 ALA A N 1
ATOM 2821 C CA . ALA A 1 403 ? 10.678 -9.105 -6.926 1.00 97.56 403 ALA A CA 1
ATOM 2822 C C . ALA A 1 403 ? 9.809 -10.364 -7.063 1.00 97.56 403 ALA A C 1
ATOM 2824 O O . ALA A 1 403 ? 10.330 -11.476 -7.190 1.00 97.56 403 ALA A O 1
ATOM 2825 N N . ARG A 1 404 ? 8.487 -10.184 -7.102 1.00 98.38 404 ARG A N 1
ATOM 2826 C CA . ARG A 1 404 ? 7.483 -11.243 -7.268 1.00 98.38 404 ARG A CA 1
ATOM 2827 C C . ARG A 1 404 ? 6.739 -11.061 -8.582 1.00 98.38 404 ARG A C 1
ATOM 2829 O O . ARG A 1 404 ? 6.533 -9.951 -9.054 1.00 98.38 404 ARG A O 1
ATOM 2836 N N . ASN A 1 405 ? 6.329 -12.175 -9.172 1.00 98.44 405 ASN A N 1
ATOM 2837 C CA . ASN A 1 405 ? 5.623 -12.233 -10.450 1.00 98.44 405 ASN A CA 1
ATOM 2838 C C . ASN A 1 405 ? 4.312 -13.026 -10.304 1.00 98.44 405 ASN A C 1
ATOM 2840 O O . ASN A 1 405 ? 3.952 -13.471 -9.210 1.00 98.44 405 ASN A O 1
ATOM 2844 N N . SER A 1 406 ? 3.620 -13.275 -11.413 1.00 97.81 406 SER A N 1
ATOM 2845 C CA . SER A 1 406 ? 2.364 -14.044 -11.424 1.00 97.81 406 SER A CA 1
ATOM 2846 C C . SER A 1 406 ? 2.467 -15.474 -10.859 1.00 97.81 406 SER A C 1
ATOM 2848 O O . SER A 1 406 ? 1.460 -16.044 -10.425 1.00 97.81 406 SER A O 1
ATOM 2850 N N . SER A 1 407 ? 3.672 -16.056 -10.817 1.00 96.88 407 SER A N 1
ATOM 2851 C CA . SER A 1 407 ? 3.932 -17.394 -10.264 1.00 96.88 407 SER A CA 1
ATOM 2852 C C . SER A 1 407 ? 4.226 -17.401 -8.761 1.00 96.88 407 SER A C 1
ATOM 2854 O O . SER A 1 407 ? 4.148 -18.456 -8.132 1.00 96.88 407 SER A O 1
ATOM 2856 N N . SER A 1 408 ? 4.521 -16.242 -8.167 1.00 96.69 408 SER A N 1
ATOM 2857 C CA . SER A 1 408 ? 4.809 -16.120 -6.738 1.00 96.69 408 SER A CA 1
ATOM 2858 C C . SER A 1 408 ? 3.600 -16.476 -5.873 1.00 96.69 408 SER A C 1
ATOM 2860 O O . SER A 1 408 ? 2.448 -16.304 -6.283 1.00 96.69 408 SER A O 1
ATOM 2862 N N . THR A 1 409 ? 3.858 -16.968 -4.659 1.00 94.44 409 THR A N 1
ATOM 2863 C CA . THR A 1 409 ? 2.812 -17.328 -3.693 1.00 94.44 409 THR A CA 1
ATOM 2864 C C . THR A 1 409 ? 1.835 -16.161 -3.498 1.00 94.44 409 THR A C 1
ATOM 2866 O O . THR A 1 409 ? 2.294 -15.048 -3.231 1.00 94.44 409 THR A O 1
ATOM 2869 N N . PRO A 1 410 ? 0.513 -16.382 -3.634 1.00 88.25 410 PRO A N 1
ATOM 2870 C CA . PRO A 1 410 ? -0.463 -15.322 -3.428 1.00 88.25 410 PRO A CA 1
ATOM 2871 C C . PRO A 1 410 ? -0.404 -14.764 -2.003 1.00 88.25 410 PRO A C 1
ATOM 2873 O O . PRO A 1 410 ? -0.218 -15.520 -1.048 1.00 88.25 410 PRO A O 1
ATOM 2876 N N . VAL A 1 411 ? -0.626 -13.459 -1.858 1.00 82.94 411 VAL A N 1
ATOM 2877 C CA . VAL A 1 411 ? -0.810 -12.805 -0.557 1.00 82.94 411 VAL A CA 1
ATOM 2878 C C . VAL A 1 411 ? -2.294 -12.530 -0.363 1.00 82.94 411 VAL A C 1
ATOM 2880 O O . VAL A 1 411 ? -2.900 -11.810 -1.149 1.00 82.94 411 VAL A O 1
ATOM 2883 N N . ALA A 1 412 ? -2.889 -13.116 0.675 1.00 78.25 412 ALA A N 1
ATOM 2884 C CA . ALA A 1 412 ? -4.279 -12.844 1.018 1.00 78.25 412 ALA A CA 1
ATOM 2885 C C . ALA A 1 412 ? -4.402 -11.450 1.644 1.00 78.25 412 ALA A C 1
ATOM 2887 O O . ALA A 1 412 ? -3.657 -11.124 2.572 1.00 78.25 412 ALA A O 1
ATOM 2888 N N . CYS A 1 413 ? -5.356 -10.661 1.151 1.00 72.94 413 CYS A N 1
ATOM 2889 C CA . CYS A 1 413 ? -5.742 -9.404 1.776 1.00 72.94 413 CYS A CA 1
ATOM 2890 C C . CYS A 1 413 ? -7.009 -9.590 2.615 1.00 72.94 413 CYS A C 1
ATOM 2892 O O . CYS A 1 413 ? -7.852 -10.406 2.226 1.00 72.94 413 CYS A O 1
ATOM 2894 N N . PRO A 1 414 ? -7.116 -8.906 3.769 1.00 53.41 414 PRO A N 1
ATOM 2895 C CA . PRO A 1 414 ? -8.211 -9.127 4.706 1.00 53.41 414 PRO A CA 1
ATOM 2896 C C . PRO A 1 414 ? -9.541 -8.502 4.271 1.00 53.41 414 PRO A C 1
ATOM 2898 O O . PRO A 1 414 ? -9.539 -7.579 3.419 1.00 53.41 414 PRO A O 1
#

Nearest PDB structures (foldseek):
  4uv2-assembly2_O  TM=4.707E-01  e=5.950E+00  Escherichia coli str. K-12 substr. MC4100

Organism: NCBI:txid1452751

Solvent-accessible surface area (backbone atoms only — not comparable to full-atom values): 22639 Å² total; per-residue (Å²): 135,93,78,92,85,82,88,85,85,84,80,84,88,80,89,75,90,77,80,91,69,84,75,75,75,74,76,75,78,72,79,72,71,70,76,76,76,75,46,23,71,50,51,37,33,41,33,31,42,39,37,39,36,42,65,83,48,55,45,59,46,56,42,78,44,92,70,54,100,79,42,42,82,28,67,45,60,43,59,78,46,46,48,65,44,77,44,99,85,50,24,36,39,35,36,37,32,29,37,41,31,26,68,51,75,44,67,39,31,33,37,23,50,36,77,51,75,69,89,87,72,88,81,74,66,58,55,63,43,70,33,45,37,32,51,101,83,73,52,74,52,83,59,70,55,38,26,49,39,63,53,85,54,100,82,60,47,56,61,80,61,57,93,91,63,96,66,68,63,49,76,46,58,57,95,60,67,76,87,75,74,73,38,78,30,45,66,48,71,67,43,43,47,72,38,70,44,80,43,50,50,51,37,28,40,53,65,64,71,52,38,37,33,38,32,45,41,27,33,35,30,21,36,42,66,64,45,84,52,56,36,74,29,32,40,34,25,22,31,17,37,91,78,10,47,29,16,37,24,36,45,24,35,30,23,43,26,92,54,72,44,69,36,63,58,21,18,44,36,31,26,48,35,79,48,68,48,43,83,45,86,37,20,29,33,75,46,69,75,46,76,33,43,50,22,24,30,43,15,32,30,26,59,78,47,86,27,52,37,70,64,67,49,69,58,74,41,80,44,49,45,64,59,45,32,41,38,21,30,41,34,38,23,63,34,84,68,60,60,87,50,65,85,34,91,51,49,63,33,50,45,8,32,24,85,65,74,67,53,61,41,22,60,91,41,42,16,58,58,35,31,41,52,29,20,39,31,31,39,101,37,63,56,46,60,79,65,23,22,50,70,21,33,41,68,45,80,53,54,42,75,66,64,53,15,67,85,45,84,64,50,87,52,95

Foldseek 3Di:
DDDDDDDDDDDDDDDDDDDDDPDDPDPDPPPPPDPDPQFDKQWQAKKKKKKWDFDQDIDIDIDGDDTDPRHHNFKDKAFPDWGWDQDPQLKIKIKTKIKIWTARQFKFAFKFKFQDWDPDPPPAERDQPFFALQDPVGDRDFAFWKWFAWDDDPPFTWDQDDPPDDDRIDTDGTRDYDPDSPDPGGTDGIQGHRRIDMYMGMIIGHNDRGITMTMTMIIMIGRAPQQQFKEFFWWAQQAQHVLAQHQWTKTKIWAQDQAWDWLPQKKKAKDFLQGFTDLDFQGIWRDDIDIAHHQFMAMEIEDGHHDHHHQPDDHNHYTRHRGDQFWIKMFIFNHSDTDGAQPDPRTSYMATEHDDPNTGAFDDDGAYTHHSFKMKGFPPDSSDDPSHRPVGIDIDGDHSHRDHHRPDDGDHHD

Mean predicted aligned error: 17.03 Å